Protein 7XBS (pdb70)

Nearest PDB structures (foldseek):
  7xbs-assembly1_A  TM=1.002E+00  e=0.000E+00  Saccharothrix mutabilis subsp. capreolus
  7xbt-assembly1_A  TM=9.997E-01  e=1.106E-103  Saccharothrix mutabilis subsp. capreolus
  7xbu-assembly1_A  TM=1.000E+00  e=9.601E-100  Saccharothrix mutabilis subsp. capreolus
  7xbv-assembly1_A  TM=9.983E-01  e=7.107E-87  Saccharothrix mutabilis subsp. capreolus
  7thq-assembly1_B  TM=7.831E-01  e=5.940E-37  Pseudomonas protegens Pf-5

Organism: Saccharothrix mutabilis subsp. capreolus (NCBI:txid66854)

CATH classification: 3.30.300.30

Structure (mmCIF, N/CA/C/O backbone):
data_7XBS
#
_entry.id   7XBS
#
_cell.length_a   77.410
_cell.length_b   77.410
_cell.length_c   191.664
_cell.angle_alpha   90.000
_cell.angle_beta   90.000
_cell.angle_gamma   90.000
#
_symmetry.space_group_name_H-M   'P 41 21 2'
#
loop_
_entity.id
_entity.type
_entity.pdbx_description
1 polymer CmnG
2 non-polymer 2-AMINO-2-HYDROXYMETHYL-PROPANE-1,3-DIOL
3 water water
#
loop_
_atom_site.group_PDB
_atom_site.id
_atom_site.type_symbol
_atom_site.label_atom_id
_atom_site.label_alt_id
_atom_site.label_comp_id
_atom_site.label_asym_id
_atom_site.label_entity_id
_atom_site.label_seq_id
_atom_site.pdbx_PDB_ins_code
_atom_site.Cartn_x
_atom_site.Cartn_y
_atom_site.Cartn_z
_atom_site.occupancy
_atom_site.B_iso_or_equiv
_atom_site.auth_seq_id
_atom_site.auth_comp_id
_atom_site.auth_asym_id
_atom_site.auth_atom_id
_atom_site.pdbx_PDB_model_num
ATOM 1 N N . VAL A 1 1 ? 19.008 -1.324 17.185 1.00 43.34 1 VAL A N 1
ATOM 2 C CA . VAL A 1 1 ? 18.379 -1.193 18.493 1.00 40.64 1 VAL A CA 1
ATOM 3 C C . VAL A 1 1 ? 17.560 0.096 18.542 1.00 37.78 1 VAL A C 1
ATOM 4 O O . VAL A 1 1 ? 16.343 0.072 18.364 1.00 39.89 1 VAL A O 1
ATOM 8 N N . THR A 1 2 ? 18.229 1.221 18.781 1.00 32.40 2 THR A N 1
ATOM 9 C CA . THR A 1 2 ? 17.539 2.503 18.811 1.00 30.17 2 THR A CA 1
ATOM 10 C C . THR A 1 2 ? 17.141 2.926 17.399 1.00 26.40 2 THR A C 1
ATOM 11 O O . THR A 1 2 ? 17.699 2.465 16.402 1.00 30.61 2 THR A O 1
ATOM 15 N N . ALA A 1 3 ? 16.159 3.828 17.320 1.00 30.09 3 ALA A N 1
ATOM 16 C CA . ALA A 1 3 ? 15.660 4.243 16.012 1.00 26.32 3 ALA A CA 1
ATOM 17 C C . ALA A 1 3 ? 16.727 4.955 15.191 1.00 23.11 3 ALA A C 1
ATOM 18 O O . ALA A 1 3 ? 16.711 4.879 13.957 1.00 27.79 3 ALA A O 1
ATOM 20 N N . ASP A 1 4 ? 17.656 5.652 15.846 1.00 24.13 4 ASP A N 1
ATOM 21 C CA . ASP A 1 4 ? 18.669 6.435 15.149 1.00 25.59 4 ASP A CA 1
ATOM 22 C C . ASP A 1 4 ? 19.965 5.660 14.925 1.00 28.93 4 ASP A C 1
ATOM 23 O O . ASP A 1 4 ? 21.001 6.272 14.640 1.00 29.68 4 ASP A O 1
ATOM 28 N N . ALA A 1 5 ? 19.924 4.334 15.054 1.00 28.75 5 ALA A N 1
ATOM 29 C CA . ALA A 1 5 ? 21.156 3.550 15.110 1.00 29.95 5 ALA A CA 1
ATOM 30 C C . ALA A 1 5 ? 21.985 3.691 13.837 1.00 32.26 5 ALA A C 1
ATOM 31 O O . ALA A 1 5 ? 23.221 3.736 13.896 1.00 33.73 5 ALA A O 1
ATOM 33 N N . ALA A 1 6 ? 21.329 3.771 12.679 1.00 32.55 6 ALA A N 1
ATOM 34 C CA . ALA A 1 6 ? 22.024 3.796 11.397 1.00 33.31 6 ALA A CA 1
ATOM 35 C C . ALA A 1 6 ? 22.511 5.179 10.985 1.00 33.94 6 ALA A C 1
ATOM 36 O O . ALA A 1 6 ? 23.266 5.283 10.013 1.00 32.80 6 ALA A O 1
ATOM 38 N N . LEU A 1 7 ? 22.107 6.238 11.682 1.00 32.77 7 LEU A N 1
ATOM 39 C CA . LEU A 1 7 ? 22.414 7.583 11.217 1.00 32.24 7 LEU A CA 1
ATOM 40 C C . LEU A 1 7 ? 23.882 7.926 11.455 1.00 31.13 7 LEU A C 1
ATOM 41 O O . LEU A 1 7 ? 24.518 7.425 12.384 1.00 35.34 7 LEU A O 1
ATOM 46 N N . GLU A 1 8 ? 24.415 8.799 10.605 1.00 32.73 8 GLU A N 1
ATOM 47 C CA . GLU A 1 8 ? 25.741 9.353 10.817 1.00 33.86 8 GLU A CA 1
ATOM 48 C C . GLU A 1 8 ? 25.690 10.500 11.822 1.00 34.68 8 GLU A C 1
ATOM 49 O O . GLU A 1 8 ? 24.641 11.122 12.013 1.00 32.90 8 GLU A O 1
ATOM 55 N N . PRO A 1 9 ? 26.820 10.800 12.478 1.00 38.79 9 PRO A N 1
ATOM 56 C CA . PRO A 1 9 ? 26.835 11.895 13.467 1.00 38.15 9 PRO A CA 1
ATOM 57 C C . PRO A 1 9 ? 26.209 13.196 12.985 1.00 37.09 9 PRO A C 1
ATOM 58 O O . PRO A 1 9 ? 25.476 13.835 13.750 1.00 35.96 9 PRO A O 1
ATOM 62 N N . ASP A 1 10 ? 26.487 13.610 11.745 1.00 35.92 10 ASP A N 1
ATOM 63 C CA . ASP A 1 10 ? 25.886 14.829 11.209 1.00 37.73 10 ASP A CA 1
ATOM 64 C C . ASP A 1 10 ? 24.367 14.715 11.150 1.00 34.17 10 ASP A C 1
ATOM 65 O O . ASP A 1 10 ? 23.648 15.668 11.477 1.00 32.73 10 ASP A O 1
ATOM 70 N N . GLU A 1 11 ? 23.866 13.550 10.739 1.00 30.87 11 GLU A N 1
ATOM 71 C CA . GLU A 1 11 ? 22.431 13.345 10.579 1.00 31.30 11 GLU A CA 1
ATOM 72 C C . GLU A 1 11 ? 21.738 13.276 11.931 1.00 30.66 11 GLU A C 1
ATOM 73 O O . GLU A 1 11 ? 20.684 13.894 12.137 1.00 31.37 11 GLU A O 1
ATOM 79 N N . ARG A 1 12 ? 22.317 12.516 12.861 1.00 30.67 12 ARG A N 1
ATOM 80 C CA . ARG A 1 12 ? 21.808 12.473 14.227 1.00 29.96 12 ARG A CA 1
ATOM 81 C C . ARG A 1 12 ? 21.778 13.866 14.842 1.00 29.84 12 ARG A C 1
ATOM 82 O O . ARG A 1 12 ? 20.815 14.233 15.529 1.00 28.78 12 ARG A O 1
ATOM 90 N N . ALA A 1 13 ? 22.817 14.664 14.590 1.00 29.83 13 ALA A N 1
ATOM 91 C CA . ALA A 1 13 ? 22.909 15.972 15.225 1.00 29.76 13 ALA A CA 1
ATOM 92 C C . ALA A 1 13 ? 21.810 16.908 14.746 1.00 29.51 13 ALA A C 1
ATOM 93 O O . ALA A 1 13 ? 21.386 17.792 15.498 1.00 27.54 13 ALA A O 1
ATOM 95 N N . ALA A 1 14 ? 21.340 16.733 13.506 1.00 27.80 14 ALA A N 1
ATOM 96 C CA . ALA A 1 14 ? 20.259 17.576 13.005 1.00 29.47 14 ALA A CA 1
ATOM 97 C C . ALA A 1 14 ? 18.976 17.344 13.791 1.00 26.07 14 ALA A C 1
ATOM 98 O O . ALA A 1 14 ? 18.268 18.299 14.136 1.00 22.72 14 ALA A O 1
ATOM 100 N N . TRP A 1 15 ? 18.659 16.081 14.073 1.00 23.61 15 TRP A N 1
ATOM 101 C CA . TRP A 1 15 ? 17.455 15.770 14.831 1.00 22.99 15 TRP A CA 1
ATOM 102 C C . TRP A 1 15 ? 17.573 16.238 16.270 1.00 25.04 15 TRP A C 1
ATOM 103 O O . TRP A 1 15 ? 16.601 16.748 16.838 1.00 21.05 15 TRP A O 1
ATOM 114 N N . LEU A 1 16 ? 18.750 16.073 16.879 1.00 22.10 16 LEU A N 1
ATOM 115 C CA . LEU A 1 16 ? 18.933 16.546 18.245 1.00 24.78 16 LEU A CA 1
ATOM 116 C C . LEU A 1 16 ? 18.760 18.056 18.335 1.00 22.67 16 LEU A C 1
ATOM 117 O O . LEU A 1 16 ? 18.212 18.567 19.320 1.00 22.77 16 LEU A O 1
ATOM 122 N N . ALA A 1 17 ? 19.216 18.789 17.316 1.00 21.17 17 ALA A N 1
ATOM 123 C CA . ALA A 1 17 ? 18.992 20.229 17.304 1.00 21.79 17 ALA A CA 1
ATOM 124 C C . ALA A 1 17 ? 17.520 20.550 17.085 1.00 20.19 17 ALA A C 1
ATOM 125 O O . ALA A 1 17 ? 16.962 21.427 17.758 1.00 22.60 17 ALA A O 1
ATOM 127 N N . TYR A 1 18 ? 16.875 19.839 16.154 1.00 19.84 18 TYR A N 1
ATOM 128 C CA . TYR A 1 18 ? 15.482 20.123 15.824 1.00 18.75 18 TYR A CA 1
ATOM 129 C C . TYR A 1 18 ? 14.581 20.001 17.051 1.00 19.29 18 TYR A C 1
ATOM 130 O O . TYR A 1 18 ? 13.670 20.816 17.245 1.00 19.41 18 TYR A O 1
ATOM 139 N N . ASN A 1 19 ? 14.834 19.004 17.898 1.00 18.94 19 ASN A N 1
ATOM 140 C CA . ASN A 1 19 ? 13.962 18.674 19.016 1.00 15.26 19 ASN A CA 1
ATOM 141 C C . ASN A 1 19 ? 14.454 19.241 20.338 1.00 16.59 19 ASN A C 1
ATOM 142 O O . ASN A 1 19 ? 14.019 18.785 21.398 1.00 17.08 19 ASN A O 1
ATOM 147 N N . ASP A 1 20 ? 15.336 20.236 20.295 1.00 17.73 20 ASP A N 1
ATOM 148 C CA . ASP A 1 20 ? 15.852 20.881 21.506 1.00 19.96 20 ASP A CA 1
ATOM 149 C C . ASP A 1 20 ? 14.886 22.006 21.871 1.00 16.90 20 ASP A C 1
ATOM 150 O O . ASP A 1 20 ? 15.139 23.190 21.645 1.00 20.63 20 ASP A O 1
ATOM 155 N N . THR A 1 21 ? 13.741 21.611 22.446 1.00 18.42 21 THR A N 1
ATOM 156 C CA . THR A 1 21 ? 12.575 22.486 22.535 1.00 15.68 21 THR A CA 1
ATOM 157 C C . THR A 1 21 ? 12.050 22.679 23.950 1.00 16.69 21 THR A C 1
ATOM 158 O O . THR A 1 21 ? 10.978 23.276 24.116 1.00 17.67 21 THR A O 1
ATOM 162 N N . ALA A 1 22 ? 12.741 22.175 24.969 1.00 15.49 22 ALA A N 1
ATOM 163 C CA . ALA A 1 22 ? 12.220 22.269 26.327 1.00 16.72 22 ALA A CA 1
ATOM 164 C C . ALA A 1 22 ? 12.093 23.726 26.753 1.00 19.41 22 ALA A C 1
ATOM 165 O O . ALA A 1 22 ? 12.910 24.574 26.386 1.00 19.58 22 ALA A O 1
ATOM 167 N N . GLU A 1 23 ? 11.031 24.019 27.500 1.00 15.50 23 GLU A N 1
ATOM 168 C CA . GLU A 1 23 ? 10.785 25.364 28.008 1.00 19.38 23 GLU A CA 1
ATOM 169 C C . GLU A 1 23 ? 9.911 25.253 29.243 1.00 21.33 23 GLU A C 1
ATOM 170 O O . GLU A 1 23 ? 8.883 24.573 29.216 1.00 19.25 23 GLU A O 1
ATOM 176 N N . ASP A 1 24 ? 10.318 25.908 30.326 1.00 20.87 24 ASP A N 1
ATOM 177 C CA . ASP A 1 24 ? 9.555 25.888 31.565 1.00 21.93 24 ASP A CA 1
ATOM 178 C C . ASP A 1 24 ? 8.710 27.147 31.668 1.00 19.01 24 ASP A C 1
ATOM 179 O O . ASP A 1 24 ? 9.220 28.263 31.536 1.00 21.09 24 ASP A O 1
ATOM 184 N N . PHE A 1 25 ? 7.431 26.964 31.868 1.00 16.16 25 PHE A N 1
ATOM 185 C CA . PHE A 1 25 ? 6.570 28.115 31.974 1.00 17.33 25 PHE A CA 1
ATOM 186 C C . PHE A 1 25 ? 6.171 28.329 33.424 1.00 14.31 25 PHE A C 1
ATOM 187 O O . PHE A 1 25 ? 5.956 27.357 34.153 1.00 19.20 25 PHE A O 1
ATOM 195 N N . PRO A 1 26 ? 6.068 29.577 33.863 1.00 18.56 26 PRO A N 1
ATOM 196 C CA . PRO A 1 26 ? 5.782 29.832 35.277 1.00 17.94 26 PRO A CA 1
ATOM 197 C C . PRO A 1 26 ? 4.345 29.453 35.595 1.00 19.65 26 PRO A C 1
ATOM 198 O O . PRO A 1 26 ? 3.448 29.596 34.759 1.00 20.34 26 PRO A O 1
ATOM 202 N N . GLY A 1 27 ? 4.139 28.941 36.811 1.00 19.12 27 GLY A N 1
ATOM 203 C CA . GLY A 1 27 ? 2.821 28.613 37.273 1.00 14.50 27 GLY A CA 1
ATOM 204 C C . GLY A 1 27 ? 2.021 29.861 37.560 1.00 12.97 27 GLY A C 1
ATOM 205 O O . GLY A 1 27 ? 2.473 30.988 37.321 1.00 17.87 27 GLY A O 1
ATOM 206 N N . PRO A 1 28 ? 0.812 29.680 38.087 1.00 10.01 28 PRO A N 1
ATOM 207 C CA . PRO A 1 28 ? 0.164 28.414 38.432 1.00 10.95 28 PRO A CA 1
ATOM 208 C C . PRO A 1 28 ? -0.499 27.744 37.234 1.00 10.44 28 PRO A C 1
ATOM 209 O O . PRO A 1 28 ? -0.339 28.232 36.099 1.00 9.32 28 PRO A O 1
ATOM 213 N N . HIS A 1 29 ? -1.230 26.662 37.500 1.00 9.63 29 HIS A N 1
ATOM 214 C CA . HIS A 1 29 ? -1.881 25.876 36.453 1.00 9.31 29 HIS A CA 1
ATOM 215 C C . HIS A 1 29 ? -2.986 26.681 35.772 1.00 8.67 29 HIS A C 1
ATOM 216 O O . HIS A 1 29 ? -3.364 27.775 36.202 1.00 8.22 29 HIS A O 1
ATOM 223 N N . LEU A 1 30 ? -3.479 26.129 34.652 1.00 7.13 30 LEU A N 1
ATOM 224 C CA . LEU A 1 30 ? -4.316 26.912 33.741 1.00 8.57 30 LEU A CA 1
ATOM 225 C C . LEU A 1 30 ? -5.543 27.512 34.431 1.00 7.63 30 LEU A C 1
ATOM 226 O O . LEU A 1 30 ? -5.778 28.727 34.347 1.00 8.12 30 LEU A O 1
ATOM 231 N N . LEU A 1 31 ? -6.351 26.679 35.103 1.00 7.43 31 LEU A N 1
ATOM 232 C CA . LEU A 1 31 ? -7.577 27.190 35.705 1.00 8.89 31 LEU A CA 1
ATOM 233 C C . LEU A 1 31 ? -7.284 28.208 36.792 1.00 8.53 31 LEU A C 1
ATOM 234 O O . LEU A 1 31 ? -8.083 29.134 37.003 1.00 9.73 31 LEU A O 1
ATOM 239 N N . ALA A 1 32 ? -6.179 28.024 37.529 1.00 7.90 32 ALA A N 1
ATOM 240 C CA . ALA A 1 32 ? -5.778 29.026 38.507 1.00 9.52 32 ALA A CA 1
ATOM 241 C C . ALA A 1 32 ? -5.499 30.362 37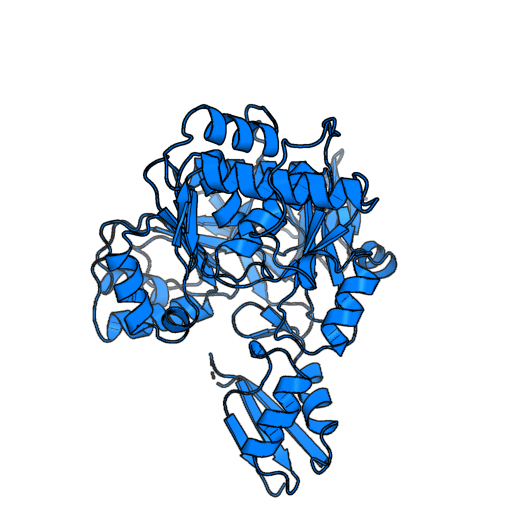.837 1.00 9.88 32 ALA A C 1
ATOM 242 O O . ALA A 1 32 ? -5.882 31.409 38.367 1.00 9.45 32 ALA A O 1
ATOM 244 N N . ARG A 1 33 ? -4.834 30.350 36.672 1.00 9.14 33 ARG A N 1
ATOM 245 C CA . ARG A 1 33 ? -4.601 31.606 35.959 1.00 9.45 33 ARG A CA 1
ATOM 246 C C . ARG A 1 33 ? -5.919 32.222 35.481 1.00 8.01 33 ARG A C 1
ATOM 247 O O . ARG A 1 33 ? -6.105 33.444 35.553 1.00 8.55 33 ARG A O 1
ATOM 255 N N . LEU A 1 34 ? -6.860 31.393 35.015 1.00 8.94 34 LEU A N 1
ATOM 256 C CA . LEU A 1 34 ? -8.171 31.919 34.637 1.00 8.73 34 LEU A CA 1
ATOM 257 C C . LEU A 1 34 ? -8.853 32.595 35.821 1.00 10.44 34 LEU A C 1
ATOM 258 O O . LEU A 1 34 ? -9.416 33.677 35.679 1.00 9.86 34 LEU A O 1
ATOM 263 N N . ASP A 1 35 ? -8.812 31.968 37.004 1.00 10.67 35 ASP A N 1
ATOM 264 C CA . ASP A 1 35 ? -9.441 32.592 38.166 1.00 12.08 35 ASP A CA 1
ATOM 265 C C . ASP A 1 35 ? -8.737 33.882 38.553 1.00 11.31 35 ASP A C 1
ATOM 266 O O . ASP A 1 35 ? -9.389 34.852 38.964 1.00 12.58 35 ASP A O 1
ATOM 271 N N . ALA A 1 36 ? -7.414 33.911 38.441 1.00 10.14 36 ALA A N 1
ATOM 272 C CA . ALA A 1 36 ? -6.664 35.104 38.796 1.00 10.73 36 ALA A CA 1
ATOM 273 C C . ALA A 1 36 ? -7.053 36.267 37.898 1.00 12.82 36 ALA A C 1
ATOM 274 O O . ALA A 1 36 ? -7.211 37.395 38.371 1.00 13.15 36 ALA A O 1
ATOM 276 N N . VAL A 1 37 ? -7.226 36.002 36.597 1.00 10.86 37 VAL A N 1
ATOM 277 C CA . VAL A 1 37 ? -7.672 37.053 35.679 1.00 11.57 37 VAL A CA 1
ATOM 278 C C . VAL A 1 37 ? -9.042 37.563 36.089 1.00 10.85 37 VAL A C 1
ATOM 279 O O . VAL A 1 37 ? -9.308 38.773 36.073 1.00 13.54 37 VAL A O 1
ATOM 283 N N . ALA A 1 38 ? -9.950 36.652 36.433 1.00 8.30 38 ALA A N 1
ATOM 284 C CA . ALA A 1 38 ? -11.290 37.065 36.825 1.00 11.31 38 ALA A CA 1
ATOM 285 C C . ALA A 1 38 ? -11.255 37.888 38.111 1.00 13.15 38 ALA A C 1
ATOM 286 O O . ALA A 1 38 ? -12.060 38.813 38.284 1.00 15.03 38 ALA A O 1
ATOM 288 N N . ARG A 1 39 ? -10.332 37.559 39.019 1.00 14.78 39 ARG A N 1
ATOM 289 C CA . ARG A 1 39 ? -10.189 38.309 40.270 1.00 15.82 39 ARG A CA 1
ATOM 290 C C . ARG A 1 39 ? -9.621 39.699 40.018 1.00 16.47 39 ARG A C 1
ATOM 291 O O . ARG A 1 39 ? -10.069 40.685 40.623 1.00 21.52 39 ARG A O 1
ATOM 299 N N . GLU A 1 40 ? -8.615 39.793 39.156 1.00 15.09 40 GLU A N 1
ATOM 300 C CA . GLU A 1 40 ? -7.917 41.048 38.944 1.00 14.71 40 GLU A CA 1
ATOM 301 C C . GLU A 1 40 ? -8.657 41.949 37.960 1.00 17.06 40 GLU A C 1
ATOM 302 O O . GLU A 1 40 ? -8.557 43.176 38.062 1.00 18.74 40 GLU A O 1
ATOM 308 N N . HIS A 1 41 ? -9.399 41.356 37.011 1.00 15.98 41 HIS A N 1
ATOM 309 C CA . HIS A 1 41 ? -10.034 42.105 35.918 1.00 12.43 41 HIS A CA 1
ATOM 310 C C . HIS A 1 41 ? -11.509 41.735 35.748 1.00 12.59 41 HIS A C 1
ATOM 311 O O . HIS A 1 41 ? -11.955 41.440 34.635 1.00 10.45 41 HIS A O 1
ATOM 318 N N . PRO A 1 42 ? -12.311 41.805 36.816 1.00 11.99 42 PRO A N 1
ATOM 319 C CA . PRO A 1 42 ? -13.705 41.351 36.710 1.00 11.68 42 PRO A CA 1
ATOM 320 C C . PRO A 1 42 ? -14.510 42.125 35.697 1.00 9.84 42 PRO A C 1
ATOM 321 O O . PRO A 1 42 ? -15.495 41.597 35.173 1.00 9.10 42 PRO A O 1
ATOM 325 N N . ASP A 1 43 ? -14.145 43.374 35.430 1.00 9.86 43 ASP A N 1
ATOM 326 C CA . ASP A 1 43 ? -14.973 44.222 34.587 1.00 10.71 43 ASP A CA 1
ATOM 327 C C . ASP A 1 43 ? -14.624 44.122 33.109 1.00 10.52 43 ASP A C 1
ATOM 328 O O . ASP A 1 43 ? -15.361 44.664 32.277 1.00 8.94 43 ASP A O 1
ATOM 333 N N . ARG A 1 44 ? -13.519 43.466 32.755 1.00 7.90 44 ARG A N 1
ATOM 334 C CA . ARG A 1 44 ? -13.144 43.395 31.352 1.00 7.39 44 ARG A CA 1
ATOM 335 C C . ARG A 1 44 ? -14.083 42.465 30.601 1.00 6.83 44 ARG A C 1
ATOM 336 O O . ARG A 1 44 ? -14.651 41.536 31.185 1.00 7.29 44 ARG A O 1
ATOM 344 N N . PRO A 1 45 ? -14.219 42.664 29.288 1.00 6.28 45 PRO A N 1
ATOM 345 C CA . PRO A 1 45 ? -15.073 41.763 28.498 1.00 5.76 45 PRO A CA 1
ATOM 346 C C . PRO A 1 45 ? -14.330 40.461 28.223 1.00 6.28 45 PRO A C 1
ATOM 347 O O . PRO A 1 45 ? -13.219 40.458 27.692 1.00 5.96 45 PRO A O 1
ATOM 351 N N . ALA A 1 46 ? -14.965 39.350 28.584 1.00 5.73 46 ALA A N 1
ATOM 352 C CA . ALA A 1 46 ? -14.341 38.036 28.479 1.00 6.38 46 ALA A CA 1
ATOM 353 C C . ALA A 1 46 ? -14.788 37.274 27.246 1.00 4.90 46 ALA A C 1
ATOM 354 O O . ALA A 1 46 ? -13.976 36.561 26.634 1.00 5.03 46 ALA A O 1
ATOM 356 N N . VAL A 1 47 ? -16.064 37.375 26.893 1.00 5.70 47 VAL A N 1
ATOM 357 C CA . VAL A 1 47 ? -16.571 36.662 25.725 1.00 6.39 47 VAL A CA 1
ATOM 358 C C . VAL A 1 47 ? -17.647 37.509 25.071 1.00 6.20 47 VAL A C 1
ATOM 359 O O . VAL A 1 47 ? -18.513 38.085 25.739 1.00 6.96 47 VAL A O 1
ATOM 363 N N . HIS A 1 48 ? -17.548 37.601 23.757 1.00 6.53 48 HIS A N 1
ATOM 364 C CA . HIS A 1 48 ? -18.469 38.355 22.920 1.00 6.40 48 HIS A CA 1
ATOM 365 C C . HIS A 1 48 ? -19.033 37.376 21.913 1.00 7.82 48 HIS A C 1
ATOM 366 O O . HIS A 1 48 ? -18.304 36.911 21.029 1.00 8.59 48 HIS A O 1
ATOM 373 N N . ALA A 1 49 ? -20.304 37.030 22.093 1.00 9.17 49 ALA A N 1
ATOM 374 C CA . ALA A 1 49 ? -20.985 36.054 21.251 1.00 10.00 49 ALA A CA 1
ATOM 375 C C . ALA A 1 49 ? -22.221 36.692 20.619 1.00 11.16 49 ALA A C 1
ATOM 376 O O . ALA A 1 49 ? -22.436 37.915 20.693 1.00 9.78 49 ALA A O 1
ATOM 378 N N . VAL A 1 50 ? -23.050 35.858 19.984 1.00 11.69 50 VAL A N 1
ATOM 379 C CA . VAL A 1 50 ? -24.093 36.421 19.127 1.00 11.37 50 VAL A CA 1
ATOM 380 C C . VAL A 1 50 ? -25.164 37.135 19.933 1.00 12.32 50 VAL A C 1
ATOM 381 O O . VAL A 1 50 ? -25.823 38.039 19.392 1.00 13.88 50 VAL A O 1
ATOM 385 N N . ASP A 1 51 ? -25.342 36.788 21.211 1.00 11.08 51 ASP A N 1
ATOM 386 C CA . ASP A 1 51 ? -26.389 37.370 22.040 1.00 12.92 51 ASP A CA 1
ATOM 387 C C . ASP A 1 51 ? -25.871 38.296 23.137 1.00 10.44 51 ASP A C 1
ATOM 388 O O . ASP A 1 51 ? -26.640 38.671 24.023 1.00 11.47 51 ASP A O 1
ATOM 393 N N . GLY A 1 52 ? -24.608 38.672 23.107 1.00 10.39 52 GLY A N 1
ATOM 394 C CA . GLY A 1 52 ? -24.142 39.698 24.020 1.00 11.34 52 GLY A CA 1
ATOM 395 C C . GLY A 1 52 ? -22.692 39.497 24.397 1.00 10.33 52 GLY A C 1
ATOM 396 O O . GLY A 1 52 ? -21.980 38.693 23.809 1.00 8.97 52 GLY A O 1
ATOM 397 N N . VAL A 1 53 ? -22.279 40.274 25.393 1.00 8.57 53 VAL A N 1
ATOM 398 C CA . VAL A 1 53 ? -20.910 40.291 25.891 1.00 7.62 53 VAL A CA 1
ATOM 399 C C . VAL A 1 53 ? -20.976 40.069 27.394 1.00 8.07 53 VAL A C 1
ATOM 400 O O . VAL A 1 53 ? -21.777 40.707 28.090 1.00 9.90 53 VAL A O 1
ATOM 404 N N . TRP A 1 54 ? -20.165 39.151 27.906 1.00 6.78 54 TRP A N 1
ATOM 405 C CA . TRP A 1 54 ? -20.051 38.965 29.348 1.00 6.69 54 TRP A CA 1
ATOM 406 C C . TRP A 1 54 ? -18.718 39.486 29.854 1.00 7.96 54 TRP A C 1
ATOM 407 O O . TRP A 1 54 ? -17.672 39.195 29.273 1.00 7.15 54 TRP A O 1
ATOM 418 N N . THR A 1 55 ? -18.758 40.187 30.984 1.00 8.68 55 THR A N 1
ATOM 419 C CA . THR A 1 55 ? -17.546 40.478 31.721 1.00 8.11 55 THR A CA 1
ATOM 420 C C . THR A 1 55 ? -16.952 39.189 32.284 1.00 6.95 55 THR A C 1
ATOM 421 O O . THR A 1 55 ? -17.625 38.158 32.386 1.00 8.18 55 THR A O 1
ATOM 425 N N . TYR A 1 56 ? -15.693 39.282 32.719 1.00 7.20 56 TYR A N 1
ATOM 426 C CA . TYR A 1 56 ? -15.092 38.166 33.443 1.00 9.00 56 TYR A CA 1
ATOM 427 C C . TYR A 1 56 ? -15.918 37.798 34.668 1.00 9.77 56 TYR A C 1
ATOM 428 O O . TYR A 1 56 ? -16.147 36.611 34.941 1.00 8.59 56 TYR A O 1
ATOM 437 N N . ARG A 1 57 ? -16.383 38.794 35.412 1.00 9.47 57 ARG A N 1
ATOM 438 C CA . ARG A 1 57 ? -17.195 38.496 36.587 1.00 10.34 57 ARG A CA 1
ATOM 439 C C . ARG A 1 57 ? -18.415 37.666 36.216 1.00 11.23 57 ARG A C 1
ATOM 440 O O . ARG A 1 57 ? -18.716 36.650 36.857 1.00 11.13 57 ARG A O 1
ATOM 448 N N . GLU A 1 58 ? -19.142 38.094 35.182 1.00 8.96 58 GLU A N 1
ATOM 449 C CA . GLU A 1 58 ? -20.370 37.422 34.789 1.00 9.99 58 GLU A CA 1
ATOM 450 C C . GLU A 1 58 ? -20.084 36.034 34.233 1.00 10.79 58 GLU A C 1
ATOM 451 O O . GLU A 1 58 ? -20.779 35.073 34.571 1.00 9.52 58 GLU A O 1
ATOM 457 N N . LEU A 1 59 ? -19.059 35.909 33.384 1.00 8.14 59 LEU A N 1
ATOM 458 C CA . LEU A 1 59 ? -18.725 34.594 32.840 1.00 8.02 59 LEU A CA 1
ATOM 459 C C . LEU A 1 59 ? -18.455 33.609 33.967 1.00 10.05 59 LEU A C 1
ATOM 460 O O . LEU A 1 59 ? -18.965 32.482 33.962 1.00 10.41 59 LEU A O 1
ATOM 465 N N . HIS A 1 60 ? -17.663 34.030 34.947 1.00 8.26 60 HIS A N 1
ATOM 466 C CA . HIS A 1 60 ? -17.277 33.105 36.008 1.00 9.54 60 HIS A CA 1
ATOM 467 C C . HIS A 1 60 ? -18.447 32.828 36.941 1.00 11.34 60 HIS A C 1
ATOM 468 O O . HIS A 1 60 ? -18.606 31.688 37.389 1.00 12.74 60 HIS A O 1
ATOM 475 N N . ARG A 1 61 ? -19.320 33.820 37.166 1.00 11.19 61 ARG A N 1
ATOM 476 C CA . ARG A 1 61 ? -20.550 33.585 37.930 1.00 11.94 61 ARG A CA 1
ATOM 477 C C . ARG A 1 61 ? -21.446 32.555 37.249 1.00 13.23 61 ARG A C 1
ATOM 478 O O . ARG A 1 61 ? -22.009 31.671 37.907 1.00 11.97 61 ARG A O 1
ATOM 486 N N . ARG A 1 62 ? -21.642 32.690 35.933 1.00 10.84 62 ARG A N 1
ATOM 487 C CA . ARG A 1 62 ? -22.471 31.733 35.209 1.00 12.63 62 ARG A CA 1
ATOM 488 C C . ARG A 1 62 ? -21.821 30.354 35.230 1.00 11.17 62 ARG A C 1
ATOM 489 O O . ARG A 1 62 ? -22.506 29.328 35.334 1.00 12.47 62 ARG A O 1
ATOM 497 N N . ALA A 1 63 ? -20.490 30.313 35.142 1.00 11.27 63 ALA A N 1
ATOM 498 C CA . ALA A 1 63 ? -19.795 29.029 35.203 1.00 10.29 63 ALA A CA 1
ATOM 499 C C . ALA A 1 63 ? -19.904 28.412 36.589 1.00 11.58 63 ALA A C 1
ATOM 500 O O . ALA A 1 63 ? -20.085 27.198 36.711 1.00 11.19 63 ALA A O 1
ATOM 502 N N . ASP A 1 64 ? -19.783 29.232 37.637 1.00 13.70 64 ASP A N 1
ATOM 503 C CA . ASP A 1 64 ? -20.021 28.747 38.999 1.00 15.36 64 ASP A CA 1
ATOM 504 C C . ASP A 1 64 ? -21.384 28.077 39.112 1.00 16.17 64 ASP A C 1
ATOM 505 O O . ASP A 1 64 ? -21.509 27.008 39.723 1.00 16.05 64 ASP A O 1
ATOM 510 N N . ALA A 1 65 ? -22.411 28.677 38.511 1.00 14.96 65 ALA A N 1
ATOM 511 C CA . ALA A 1 65 ? -23.753 28.099 38.576 1.00 15.35 65 ALA A CA 1
ATOM 512 C C . ALA A 1 65 ? -23.813 26.754 37.866 1.00 17.48 65 ALA A C 1
ATOM 513 O O . ALA A 1 65 ? -24.485 25.825 38.334 1.00 17.28 65 ALA A O 1
ATOM 515 N N . VAL A 1 66 ? -23.129 26.632 36.728 1.00 13.99 66 VAL A N 1
ATOM 516 C CA . VAL A 1 66 ? -23.066 25.348 36.044 1.00 14.02 66 VAL A CA 1
ATOM 517 C C . VAL A 1 66 ? -22.383 24.323 36.934 1.00 15.13 66 VAL A C 1
ATOM 518 O O . VAL A 1 66 ? -22.863 23.191 37.082 1.00 14.69 66 VAL A O 1
ATOM 522 N N . ALA A 1 67 ? -21.266 24.711 37.552 1.00 13.17 67 ALA A N 1
ATOM 523 C CA . ALA A 1 67 ? -20.501 23.765 38.362 1.00 12.61 67 ALA A CA 1
ATOM 524 C C . ALA A 1 67 ? -21.324 23.281 39.546 1.00 20.25 67 ALA A C 1
ATOM 525 O O . ALA A 1 67 ? -21.265 22.103 39.916 1.00 19.11 67 ALA A O 1
ATOM 527 N N . ALA A 1 68 ? -22.103 24.181 40.143 1.00 18.96 68 ALA A N 1
ATOM 528 C CA . ALA A 1 68 ? -22.941 23.798 41.274 1.00 19.54 68 ALA A CA 1
ATOM 529 C C . ALA A 1 68 ? -24.091 22.903 40.829 1.00 21.29 68 ALA A C 1
ATOM 530 O O . ALA A 1 68 ? -24.438 21.939 41.526 1.00 22.17 68 ALA A O 1
ATOM 532 N N . PHE A 1 69 ? -24.687 23.200 39.673 1.00 18.05 69 PHE A N 1
ATOM 533 C CA . PHE A 1 69 ? -25.738 22.343 39.132 1.00 21.52 69 PHE A CA 1
ATOM 534 C C . PHE A 1 69 ? -25.226 20.928 38.914 1.00 22.44 69 PHE A C 1
ATOM 535 O O . PHE A 1 69 ? -25.894 19.949 39.270 1.00 21.98 69 PHE A O 1
ATOM 543 N N . LEU A 1 70 ? -24.029 20.805 38.332 1.00 18.73 70 LEU A N 1
ATOM 544 C CA . LEU A 1 70 ? -23.462 19.493 38.047 1.00 20.14 70 LEU A CA 1
ATOM 545 C C . LEU A 1 70 ? -23.257 18.699 39.330 1.00 22.98 70 LEU A C 1
ATOM 546 O O . LEU A 1 70 ? -23.589 17.507 39.393 1.00 21.31 70 LEU A O 1
ATOM 551 N N . ALA A 1 71 ? -22.725 19.348 40.364 1.00 20.34 71 ALA A N 1
ATOM 552 C CA . ALA A 1 71 ? -22.496 18.656 41.629 1.00 24.02 71 ALA A CA 1
ATOM 553 C C . ALA A 1 71 ? -23.814 18.220 42.258 1.00 27.32 71 ALA A C 1
ATOM 554 O O . ALA A 1 71 ? -23.913 17.118 42.817 1.00 25.38 71 ALA A O 1
ATOM 556 N N . ALA A 1 72 ? -24.848 19.059 42.145 1.00 26.88 72 ALA A N 1
ATOM 557 C CA . ALA A 1 72 ? -26.158 18.712 42.691 1.00 22.45 72 ALA A CA 1
ATOM 558 C C . ALA A 1 72 ? -26.766 17.504 41.996 1.00 26.28 72 ALA A C 1
ATOM 559 O O . ALA A 1 72 ? -27.569 16.781 42.597 1.00 26.64 72 ALA A O 1
ATOM 561 N N . ARG A 1 73 ? -26.420 17.271 40.733 1.00 23.40 73 ARG A N 1
ATOM 562 C CA . ARG A 1 73 ? -26.941 16.134 39.991 1.00 25.38 73 ARG A CA 1
ATOM 563 C C . ARG A 1 73 ? -26.011 14.929 40.043 1.00 22.41 73 ARG A C 1
ATOM 564 O O . ARG A 1 73 ? -26.148 14.012 39.224 1.00 26.71 73 ARG A O 1
ATOM 572 N N . GLY A 1 74 ? -25.063 14.919 40.976 1.00 24.60 74 GLY A N 1
ATOM 573 C CA . GLY A 1 74 ? -24.209 13.762 41.172 1.00 26.16 74 GLY A CA 1
ATOM 574 C C . GLY A 1 74 ? -23.078 13.617 40.183 1.00 24.37 74 GLY A C 1
ATOM 575 O O . GLY A 1 74 ? -22.504 12.535 40.065 1.00 21.84 74 GLY A O 1
ATOM 576 N N . VAL A 1 75 ? -22.749 14.677 39.450 1.00 21.51 75 VAL A N 1
ATOM 577 C CA . VAL A 1 75 ? -21.652 14.649 38.497 1.00 20.80 75 VAL A CA 1
ATOM 578 C C . VAL A 1 75 ? -20.388 15.034 39.263 1.00 21.98 75 VAL A C 1
ATOM 579 O O . VAL A 1 75 ? -20.134 16.211 39.536 1.00 21.17 75 VAL A O 1
ATOM 583 N N . ARG A 1 76 ? -19.593 14.034 39.618 1.00 18.56 76 ARG A N 1
ATOM 584 C CA . ARG A 1 76 ? -18.419 14.246 40.445 1.00 19.72 76 ARG A CA 1
ATOM 585 C C . ARG A 1 76 ? -17.207 14.571 39.583 1.00 14.86 76 ARG A C 1
ATOM 586 O O . ARG A 1 76 ? -17.204 14.316 38.369 1.00 16.01 76 ARG A O 1
ATOM 594 N N . PRO A 1 77 ? -16.165 15.145 40.180 1.00 16.34 77 PRO A N 1
ATOM 595 C CA . PRO A 1 77 ? -14.930 15.394 39.430 1.00 15.97 77 PRO A CA 1
ATOM 596 C C . PRO A 1 77 ? -14.436 14.149 38.718 1.00 17.93 77 PRO A C 1
ATOM 597 O O . PRO A 1 77 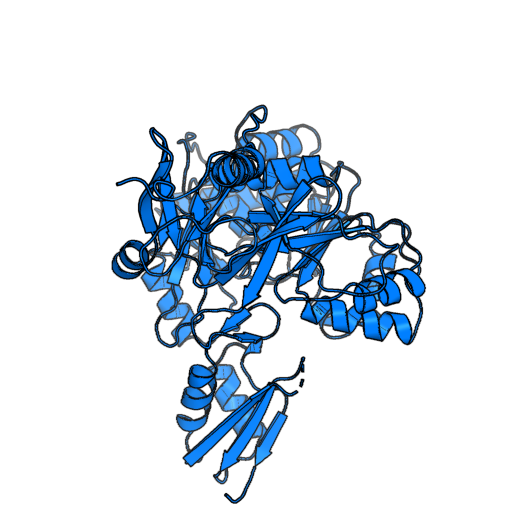? -14.548 13.028 39.223 1.00 14.62 77 PRO A O 1
ATOM 601 N N . GLY A 1 78 ? -13.877 14.350 37.533 1.00 13.13 78 GLY A N 1
ATOM 602 C CA . GLY A 1 78 ? -13.476 13.242 36.705 1.00 14.15 78 GLY A CA 1
ATOM 603 C C . GLY A 1 78 ? -14.555 12.711 35.793 1.00 14.09 78 GLY A C 1
ATOM 604 O O . GLY A 1 78 ? -14.329 11.698 35.123 1.00 18.06 78 GLY A O 1
ATOM 605 N N . SER A 1 79 ? -15.717 13.351 35.743 1.00 11.67 79 SER A N 1
ATOM 606 C CA . SER A 1 79 ? -16.757 12.987 34.794 1.00 11.63 79 SER A CA 1
ATOM 607 C C . SER A 1 79 ? -16.571 13.756 33.491 1.00 11.89 79 SER A C 1
ATOM 608 O O . SER A 1 79 ? -15.814 14.721 33.422 1.00 12.90 79 SER A O 1
ATOM 611 N N . VAL A 1 80 ? -17.259 13.300 32.452 1.00 12.23 80 VAL A N 1
ATOM 612 C CA . VAL A 1 80 ? -17.285 13.982 31.157 1.00 10.36 80 VAL A CA 1
ATOM 613 C C . VAL A 1 80 ? -18.697 14.519 30.951 1.00 11.03 80 VAL A C 1
ATOM 614 O O . VAL A 1 80 ? -19.683 13.835 31.241 1.00 11.34 80 VAL A O 1
ATOM 618 N N . VAL A 1 81 ? -18.794 15.762 30.471 1.00 9.48 81 VAL A N 1
ATOM 619 C CA . VAL A 1 81 ? -20.058 16.482 30.399 1.00 11.43 81 VAL A CA 1
ATOM 620 C C . VAL A 1 81 ? -20.184 17.086 29.010 1.00 12.18 81 VAL A C 1
ATOM 621 O O . VAL A 1 81 ? -19.294 17.828 28.581 1.00 10.51 81 VAL A O 1
ATOM 625 N N . ALA A 1 82 ? -21.274 16.780 28.308 1.00 10.09 82 ALA A N 1
ATOM 626 C CA . ALA A 1 82 ? -21.481 17.345 26.981 1.00 9.18 82 ALA A CA 1
ATOM 627 C C . ALA A 1 82 ? -21.868 18.807 27.097 1.00 10.11 82 ALA A C 1
ATOM 628 O O . ALA A 1 82 ? -22.572 19.205 28.023 1.00 11.63 82 ALA A O 1
ATOM 630 N N . ILE A 1 83 ? -21.399 19.606 26.154 1.00 11.48 83 ILE A N 1
ATOM 631 C CA . ILE A 1 83 ? -21.863 20.989 26.042 1.00 9.92 83 ILE A CA 1
ATOM 632 C C . ILE A 1 83 ? -22.304 21.241 24.614 1.00 8.98 83 ILE A C 1
ATOM 633 O O . ILE A 1 83 ? -21.701 20.737 23.658 1.00 9.51 83 ILE A O 1
ATOM 638 N N . ALA A 1 84 ? -23.362 22.048 24.457 1.00 11.24 84 ALA A N 1
ATOM 639 C CA . ALA A 1 84 ? -23.920 22.313 23.138 1.00 12.88 84 ALA A CA 1
ATOM 640 C C . ALA A 1 84 ? -23.105 23.407 22.466 1.00 12.26 84 ALA A C 1
ATOM 641 O O . ALA A 1 84 ? -23.079 24.547 22.941 1.00 13.00 84 ALA A O 1
ATOM 643 N N . ALA A 1 85 ? -22.423 23.054 21.385 1.00 12.09 85 ALA A N 1
ATOM 644 C CA . ALA A 1 85 ? -21.521 23.972 20.683 1.00 13.07 85 ALA A CA 1
ATOM 645 C C . ALA A 1 85 ? -22.345 24.864 19.776 1.00 12.06 85 ALA A C 1
ATOM 646 O O . ALA A 1 85 ? -22.711 24.477 18.667 1.00 16.00 85 ALA A O 1
ATOM 648 N N . THR A 1 86 ? -22.619 26.066 20.247 1.00 11.96 86 THR A N 1
ATOM 649 C CA . THR A 1 86 ? -23.309 27.109 19.500 1.00 12.69 86 THR A CA 1
ATOM 650 C C . THR A 1 86 ? -22.411 28.334 19.474 1.00 14.42 86 THR A C 1
ATOM 651 O O . THR A 1 86 ? -21.298 28.319 20.003 1.00 12.06 86 THR A O 1
ATOM 655 N N . ARG A 1 87 ? -22.913 29.412 18.876 1.00 10.36 87 ARG A N 1
ATOM 656 C CA . ARG A 1 87 ? -22.176 30.669 18.819 1.00 12.78 87 ARG A CA 1
ATOM 657 C C . ARG A 1 87 ? -22.751 31.712 19.769 1.00 11.27 87 ARG A C 1
ATOM 658 O O . ARG A 1 87 ? -22.504 32.912 19.589 1.00 12.90 87 ARG A O 1
ATOM 666 N N . ALA A 1 88 ? -23.510 31.283 20.769 1.00 10.29 88 ALA A N 1
ATOM 667 C CA . ALA A 1 88 ? -24.054 32.153 21.792 1.00 10.59 88 ALA A CA 1
ATOM 668 C C . ALA A 1 88 ? -23.155 32.136 23.022 1.00 9.87 88 ALA A C 1
ATOM 669 O O . ALA A 1 88 ? -22.111 31.474 23.064 1.00 9.17 88 ALA A O 1
ATOM 671 N N . LEU A 1 89 ? -23.577 32.876 24.046 1.00 8.96 89 LEU A N 1
ATOM 672 C CA . LEU A 1 89 ? -22.788 32.966 25.271 1.00 8.00 89 LEU A CA 1
ATOM 673 C C . LEU A 1 89 ? -22.839 31.669 26.065 1.00 8.53 89 LEU A C 1
ATOM 674 O O . LEU A 1 89 ? -21.846 31.290 26.688 1.00 8.88 89 LEU A O 1
ATOM 679 N N . ALA A 1 90 ? -23.994 30.996 26.068 1.00 9.84 90 ALA A N 1
ATOM 680 C CA . ALA A 1 90 ? -24.233 29.856 26.959 1.00 10.76 90 ALA A CA 1
ATOM 681 C C . ALA A 1 90 ? -23.136 28.790 26.946 1.00 8.15 90 ALA A C 1
ATOM 682 O O . ALA A 1 90 ? -22.738 28.349 28.037 1.00 9.41 90 ALA A O 1
ATOM 684 N N . PRO A 1 91 ? -22.633 28.321 25.797 1.00 9.16 91 PRO A N 1
ATOM 685 C CA . PRO A 1 91 ? -21.613 27.257 25.827 1.00 9.13 91 PRO A CA 1
ATOM 686 C C . PRO A 1 91 ? -20.347 27.645 26.552 1.00 9.59 91 PRO A C 1
ATOM 687 O O . PRO A 1 91 ? -19.621 26.763 27.022 1.00 7.95 91 PRO A O 1
ATOM 691 N N . TYR A 1 92 ? -20.040 28.936 26.646 1.00 7.28 92 TYR A N 1
ATOM 692 C CA . TYR A 1 92 ? -18.850 29.348 27.376 1.00 6.21 92 TYR A CA 1
ATOM 693 C C . TYR A 1 92 ? -19.032 29.190 28.885 1.00 7.17 92 TYR A C 1
ATOM 694 O O . TYR A 1 92 ? -18.099 28.773 29.583 1.00 7.26 92 TYR A O 1
ATOM 703 N N . ALA A 1 93 ? -20.220 29.527 29.407 1.00 7.57 93 ALA A N 1
ATOM 704 C CA . ALA A 1 93 ? -20.522 29.211 30.794 1.00 7.95 93 ALA A CA 1
ATOM 705 C C . ALA A 1 93 ? -20.522 27.711 31.006 1.00 6.91 93 ALA A C 1
ATOM 706 O O . ALA A 1 93 ? -20.021 27.229 32.024 1.00 8.03 93 ALA A O 1
ATOM 708 N N . ALA A 1 94 ? -21.060 26.970 30.040 1.00 8.18 94 ALA A N 1
ATOM 709 C CA . ALA A 1 94 ? -21.123 25.514 30.157 1.00 8.58 94 ALA A CA 1
ATOM 710 C C . ALA A 1 94 ? -19.727 24.913 30.237 1.00 8.93 94 ALA A C 1
ATOM 711 O O . ALA A 1 94 ? -19.403 24.185 31.184 1.00 8.28 94 ALA A O 1
ATOM 713 N N . LEU A 1 95 ? -18.863 25.226 29.270 1.00 7.02 95 LEU A N 1
ATOM 714 C CA . LEU A 1 95 ? -17.567 24.554 29.263 1.00 7.27 95 LEU A CA 1
ATOM 715 C C . LEU A 1 95 ? -16.689 25.011 30.427 1.00 7.65 95 LEU A C 1
ATOM 716 O O . LEU A 1 95 ? -15.987 24.191 31.028 1.00 7.12 95 LEU A O 1
ATOM 721 N N . LEU A 1 96 ? -16.729 26.298 30.793 1.00 7.46 96 LEU A N 1
ATOM 722 C CA . LEU A 1 96 ? -15.936 26.738 31.941 1.00 6.70 96 LEU A CA 1
ATOM 723 C C . LEU A 1 96 ? -16.473 26.140 33.232 1.00 8.01 96 LEU A C 1
ATOM 724 O O . LEU A 1 96 ? -15.698 25.757 34.120 1.00 9.20 96 LEU A O 1
ATOM 729 N N . GLY A 1 97 ? -17.795 26.023 33.327 1.00 7.85 97 GLY A N 1
ATOM 730 C CA . GLY A 1 97 ? -18.394 25.420 34.507 1.00 9.01 97 GLY A CA 1
ATOM 731 C C . GLY A 1 97 ? -18.038 23.954 34.644 1.00 9.39 97 GLY A C 1
ATOM 732 O O . GLY A 1 97 ? -17.749 23.483 35.748 1.00 9.43 97 GLY A O 1
ATOM 733 N N . VAL A 1 98 ? -18.052 23.223 33.533 1.00 9.25 98 VAL A N 1
ATOM 734 C CA . VAL A 1 98 ? -17.606 21.829 33.540 1.00 8.04 98 VAL A CA 1
ATOM 735 C C . VAL A 1 98 ? -16.179 21.730 34.085 1.00 9.04 98 VAL A C 1
ATOM 736 O O . VAL A 1 98 ? -15.865 20.864 34.919 1.00 9.36 98 VAL A O 1
ATOM 740 N N . LEU A 1 99 ? -15.292 22.639 33.653 1.00 8.20 99 LEU A N 1
ATOM 741 C CA . LEU A 1 99 ? -13.914 22.604 34.138 1.00 8.41 99 LEU A CA 1
ATOM 742 C C . LEU A 1 99 ? -13.832 22.945 35.622 1.00 9.47 99 LEU A C 1
ATOM 743 O O . LEU A 1 99 ? -13.056 22.326 36.363 1.00 10.65 99 LEU A O 1
ATOM 748 N N . LYS A 1 100 ? -14.624 23.923 36.071 1.00 9.61 100 LYS A N 1
ATOM 749 C CA . LYS A 1 100 ? -14.636 24.321 37.476 1.00 10.04 100 LYS A CA 1
ATOM 750 C C . LYS A 1 100 ? -15.141 23.186 38.361 1.00 13.44 100 LYS A C 1
ATOM 751 O O . LYS A 1 100 ? -14.771 23.107 39.539 1.00 14.09 100 LYS A O 1
ATOM 757 N N . ALA A 1 101 ? -15.980 22.313 37.811 1.00 10.92 101 ALA A N 1
ATOM 758 C CA . ALA A 1 101 ? -16.483 21.123 38.500 1.00 12.37 101 ALA A CA 1
ATOM 759 C C . ALA A 1 101 ? -15.472 19.984 38.543 1.00 14.01 101 ALA A C 1
ATOM 760 O O . ALA A 1 101 ? -15.814 18.900 39.037 1.00 12.87 101 ALA A O 1
ATOM 762 N N . GLY A 1 102 ? -14.256 20.187 38.041 1.00 11.41 102 GLY A N 1
ATOM 763 C CA . GLY A 1 102 ? -13.281 19.121 37.960 1.00 13.54 102 GLY A CA 1
ATOM 764 C C . GLY A 1 102 ? -13.542 18.131 36.853 1.00 13.11 102 GLY A C 1
ATOM 765 O O . GLY A 1 102 ? -12.990 17.027 36.875 1.00 12.59 102 GLY A O 1
ATOM 766 N N . CYS A 1 103 ? -14.362 18.496 35.878 1.00 9.33 103 CYS A N 1
ATOM 767 C CA . CYS A 1 103 ? -14.799 17.592 34.831 1.00 10.13 103 CYS A CA 1
ATOM 768 C C . CYS A 1 103 ? -14.221 18.044 33.503 1.00 9.89 103 CYS A C 1
ATOM 769 O O . CYS A 1 103 ? -13.542 19.079 33.406 1.00 11.04 103 CYS A O 1
ATOM 772 N N . ALA A 1 104 ? -14.474 17.228 32.492 1.00 9.09 104 ALA A N 1
ATOM 773 C CA . ALA A 1 104 ? -14.028 17.480 31.129 1.00 8.36 104 ALA A CA 1
ATOM 774 C C . ALA A 1 104 ? -15.240 17.707 30.242 1.00 10.35 104 ALA A C 1
ATOM 775 O O . ALA A 1 104 ? -16.271 17.049 30.403 1.00 9.30 104 ALA A O 1
ATOM 777 N N . TYR A 1 105 ? -15.134 18.639 29.301 1.00 9.19 105 TYR A N 1
ATOM 778 C CA . TYR A 1 105 ? -16.254 18.838 28.390 1.00 8.84 105 TYR A CA 1
ATOM 779 C C . TYR A 1 105 ? -16.070 18.087 27.078 1.00 8.78 105 TYR A C 1
ATOM 780 O O . TYR A 1 105 ? -14.950 17.895 26.594 1.00 8.92 105 TYR A O 1
ATOM 789 N N . VAL A 1 106 ? -17.191 17.642 26.511 1.00 9.16 106 VAL A N 1
ATOM 790 C CA . VAL A 1 106 ? -17.203 17.117 25.148 1.00 9.18 106 VAL A CA 1
ATOM 791 C C . VAL A 1 106 ? -18.165 17.990 24.350 1.00 10.46 106 VAL A C 1
ATOM 792 O O . VAL A 1 106 ? -19.376 18.015 24.619 1.00 11.01 106 VAL A O 1
ATOM 796 N N . PRO A 1 107 ? -17.660 18.759 23.397 1.00 10.24 107 PRO A N 1
ATOM 797 C CA . PRO A 1 107 ? -18.535 19.653 22.631 1.00 10.38 107 PRO A CA 1
ATOM 798 C C . PRO A 1 107 ? -19.369 18.855 21.644 1.00 10.53 107 PRO A C 1
ATOM 799 O O . PRO A 1 107 ? -18.854 17.983 20.939 1.00 13.54 107 PRO A O 1
ATOM 803 N N . VAL A 1 108 ? -20.663 19.171 21.591 1.00 10.93 108 VAL A N 1
ATOM 804 C CA . VAL A 1 108 ? -21.593 18.527 20.675 1.00 13.22 108 VAL A CA 1
ATOM 805 C C . VAL A 1 108 ? -22.338 19.602 19.906 1.00 16.10 108 VAL A C 1
ATOM 806 O O . VAL A 1 108 ? -22.869 20.536 20.507 1.00 16.41 108 VAL A O 1
ATOM 810 N N . ASN A 1 109 ? -22.367 19.473 18.597 1.00 15.18 109 ASN A N 1
ATOM 811 C CA . ASN A 1 109 ? -23.223 20.315 17.767 1.00 20.13 109 ASN A CA 1
ATOM 812 C C . ASN A 1 109 ? -24.664 19.835 17.838 1.00 20.99 109 ASN A C 1
ATOM 813 O O . ASN A 1 109 ? -24.962 18.756 17.322 1.00 17.57 109 ASN A O 1
ATOM 818 N N . PRO A 1 110 ? -25.581 20.598 18.440 1.00 20.05 110 PRO A N 1
ATOM 819 C CA . PRO A 1 110 ? -26.976 20.128 18.537 1.00 21.96 110 PRO A CA 1
ATOM 820 C C . PRO A 1 110 ? -27.658 19.954 17.184 1.00 25.22 110 PRO A C 1
ATOM 821 O O . PRO A 1 110 ? -28.737 19.355 17.128 1.00 28.37 110 PRO A O 1
ATOM 825 N N . ASP A 1 111 ? -27.071 20.445 16.098 1.00 22.18 111 ASP A N 1
ATOM 826 C CA . ASP A 1 111 ? -27.614 20.227 14.766 1.00 27.04 111 ASP A CA 1
ATOM 827 C C . ASP A 1 111 ? -27.064 18.977 14.103 1.00 22.98 111 ASP A C 1
ATOM 828 O O . ASP A 1 111 ? -27.502 18.642 13.002 1.00 23.23 111 ASP A O 1
ATOM 833 N N . ASP A 1 112 ? -26.108 18.292 14.731 1.00 20.34 112 ASP A N 1
ATOM 834 C CA . ASP A 1 112 ? -25.563 17.087 14.142 1.00 21.16 112 ASP A CA 1
ATOM 835 C C . ASP A 1 112 ? -26.614 15.988 14.146 1.00 17.45 112 ASP A C 1
ATOM 836 O O . ASP A 1 112 ? -27.554 16.024 14.943 1.00 16.09 112 ASP A O 1
ATOM 841 N N . PRO A 1 113 ? -26.472 15.000 13.257 1.00 18.78 113 PRO A N 1
ATOM 842 C CA . PRO A 1 113 ? -27.425 13.888 13.223 1.00 22.70 113 PRO A CA 1
ATOM 843 C C . PRO A 1 113 ? -27.516 13.211 14.576 1.00 16.63 113 PRO A C 1
ATOM 844 O O . PRO A 1 113 ? -26.507 12.990 15.252 1.00 15.45 113 PRO A O 1
ATOM 848 N N . ALA A 1 114 ? -28.746 12.898 14.967 1.00 15.82 114 ALA A N 1
ATOM 849 C CA . ALA A 1 114 ? -29.001 12.342 16.289 1.00 15.72 114 ALA A CA 1
ATOM 850 C C . ALA A 1 114 ? -28.183 11.077 16.540 1.00 12.24 114 ALA A C 1
ATOM 851 O O . ALA A 1 114 ? -27.684 10.875 17.652 1.00 13.29 114 ALA A O 1
ATOM 853 N N . ASP A 1 115 ? -28.031 10.222 15.522 1.00 13.43 115 ASP A N 1
ATOM 854 C CA . ASP A 1 115 ? -27.290 8.971 15.703 1.00 12.60 115 ASP A CA 1
ATOM 855 C C . ASP A 1 115 ? -25.829 9.236 16.045 1.00 12.68 115 ASP A C 1
ATOM 856 O O . ASP A 1 115 ? -25.226 8.521 16.854 1.00 10.83 115 ASP A O 1
ATOM 861 N N . ARG A 1 116 ? -25.243 10.272 15.442 1.00 12.79 116 ARG A N 1
ATOM 862 C CA . ARG A 1 116 ? -23.850 10.586 15.721 1.00 13.23 116 ARG A CA 1
ATOM 863 C C . ARG A 1 116 ? -23.694 11.211 17.100 1.00 10.57 116 ARG A C 1
ATOM 864 O O . ARG A 1 116 ? -22.714 10.951 17.802 1.00 11.03 116 ARG A O 1
ATOM 872 N N . VAL A 1 117 ? -24.648 12.041 17.511 1.00 11.42 117 VAL A N 1
ATOM 873 C CA . VAL A 1 117 ? -24.592 12.581 18.864 1.00 10.92 117 VAL A CA 1
ATOM 874 C C . VAL A 1 117 ? -24.707 11.453 19.882 1.00 10.57 117 VAL A C 1
ATOM 875 O O . VAL A 1 117 ? -24.034 11.460 20.920 1.00 10.79 117 VAL A O 1
ATOM 879 N N . ALA A 1 118 ? -25.575 10.476 19.607 1.00 11.38 118 ALA A N 1
ATOM 880 C CA . ALA A 1 118 ? -25.735 9.361 20.534 1.00 10.40 118 ALA A CA 1
ATOM 881 C C . ALA A 1 118 ? -24.426 8.604 20.706 1.00 9.99 118 ALA A C 1
ATOM 882 O O . ALA A 1 118 ? -24.054 8.245 21.827 1.00 9.81 118 ALA A O 1
ATOM 884 N N . PHE A 1 119 ? -23.693 8.385 19.610 1.00 10.15 119 PHE A N 1
ATOM 885 C CA . PHE A 1 119 ? -22.415 7.700 19.747 1.00 10.11 119 PHE A CA 1
ATOM 886 C C . PHE A 1 119 ? -21.445 8.513 20.588 1.00 9.71 119 PHE A C 1
ATOM 887 O O . PHE A 1 119 ? -20.747 7.960 21.443 1.00 9.58 119 PHE A O 1
ATOM 895 N N . VAL A 1 120 ? -21.365 9.827 20.344 1.00 9.80 120 VAL A N 1
ATOM 896 C CA . VAL A 1 120 ? -20.433 10.657 21.094 1.00 9.58 120 VAL A CA 1
ATOM 897 C C . VAL A 1 120 ? -20.711 10.584 22.589 1.00 10.06 120 VAL A C 1
ATOM 898 O O . VAL A 1 120 ? -19.787 10.422 23.392 1.00 10.03 120 VAL A O 1
ATOM 902 N N . LEU A 1 121 ? -21.987 10.672 22.985 1.00 9.65 121 LEU A N 1
ATOM 903 C CA . LEU A 1 121 ? -22.330 10.600 24.403 1.00 9.47 121 LEU A CA 1
ATOM 904 C C . LEU A 1 121 ? -21.917 9.256 24.996 1.00 8.89 121 LEU A C 1
ATOM 905 O O . LEU A 1 121 ? -21.363 9.203 26.095 1.00 10.24 121 LEU A O 1
ATOM 910 N N . ALA A 1 122 ? -22.172 8.161 24.274 1.00 9.19 122 ALA A N 1
ATOM 911 C CA . ALA A 1 122 ? -21.799 6.845 24.787 1.00 9.93 122 ALA A CA 1
ATOM 912 C C . ALA A 1 122 ? -20.290 6.701 24.875 1.00 9.39 122 ALA A C 1
ATOM 913 O O . ALA A 1 122 ? -19.755 6.280 25.903 1.00 10.66 122 ALA A O 1
ATOM 915 N N . ASP A 1 123 ? -19.592 7.017 23.789 1.00 9.96 123 ASP A N 1
ATOM 916 C CA . ASP A 1 123 ? -18.145 6.834 23.763 1.00 9.89 123 ASP A CA 1
ATOM 917 C C . ASP A 1 123 ? -17.415 7.761 24.736 1.00 11.18 123 ASP A C 1
ATOM 918 O O . ASP A 1 123 ? -16.381 7.371 25.298 1.00 12.14 123 ASP A O 1
ATOM 923 N N . ALA A 1 124 ? -17.923 8.979 24.942 1.00 11.34 124 ALA A N 1
ATOM 924 C CA . ALA A 1 124 ? -17.290 9.925 25.859 1.00 8.90 124 ALA A CA 1
ATOM 925 C C . ALA A 1 124 ? -17.653 9.677 27.315 1.00 11.60 124 ALA A C 1
ATOM 926 O O . ALA A 1 124 ? -17.081 10.320 28.204 1.00 13.04 124 ALA A O 1
ATOM 928 N N . GLY A 1 125 ? -18.591 8.769 27.584 1.00 11.05 125 GLY A N 1
ATOM 929 C CA . GLY A 1 125 ? -19.110 8.612 28.932 1.00 11.73 125 GLY A CA 1
ATOM 930 C C . GLY A 1 125 ? -19.787 9.859 29.462 1.00 13.55 125 GLY A C 1
ATOM 931 O O . GLY A 1 125 ? -19.704 10.145 30.657 1.00 15.22 125 GLY A O 1
ATOM 932 N N . ALA A 1 126 ? -20.463 10.613 28.605 1.00 12.94 126 ALA A N 1
ATOM 933 C CA . ALA A 1 126 ? -20.849 11.972 28.948 1.00 12.11 126 ALA A CA 1
ATOM 934 C C . ALA A 1 126 ? -22.309 12.073 29.354 1.00 12.77 126 ALA A C 1
ATOM 935 O O . ALA A 1 126 ? -23.177 11.435 28.753 1.00 16.66 126 ALA A O 1
ATOM 937 N N . THR A 1 127 ? -22.577 12.900 30.353 1.00 12.39 127 THR A N 1
ATOM 938 C CA . THR A 1 127 ? -23.955 13.232 30.649 1.00 13.29 127 THR A CA 1
ATOM 939 C C . THR A 1 127 ? -24.462 14.313 29.689 1.00 13.94 127 THR A C 1
ATOM 940 O O . THR A 1 127 ? -23.714 15.236 29.327 1.00 13.65 127 THR A O 1
ATOM 944 N N . PRO A 1 128 ? -25.715 14.214 29.254 1.00 12.30 128 PRO A N 1
ATOM 945 C CA . PRO A 1 128 ? -26.340 15.264 28.434 1.00 13.18 128 PRO A CA 1
ATOM 946 C C . PRO A 1 128 ? -27.091 16.341 29.208 1.00 15.60 128 PRO A C 1
ATOM 947 O O . PRO A 1 128 ? -27.848 17.087 28.581 1.00 16.00 128 PRO A O 1
ATOM 951 N N . LEU A 1 129 ? -26.902 16.437 30.526 1.00 17.32 129 LEU A N 1
ATOM 952 C CA . LEU A 1 129 ? -27.652 17.388 31.348 1.00 17.10 129 LEU A CA 1
ATOM 953 C C . LEU A 1 129 ? -27.648 18.793 30.752 1.00 21.23 129 LEU A C 1
ATOM 954 O O . LEU A 1 129 ? -28.692 19.447 30.665 1.00 21.57 129 LEU A O 1
ATOM 959 N N . LEU A 1 130 ? -26.479 19.272 30.325 1.00 18.01 130 LEU A N 1
ATOM 960 C CA . LEU A 1 130 ? -26.371 20.633 29.805 1.00 17.51 130 LEU A CA 1
ATOM 961 C C . LEU A 1 130 ? -26.800 20.756 28.345 1.00 19.52 130 LEU A C 1
ATOM 962 O O . LEU A 1 130 ? -26.825 21.873 27.808 1.00 16.81 130 LEU A O 1
ATOM 967 N N . LEU A 1 131 ? -27.121 19.645 27.684 1.00 16.34 131 LEU A N 1
ATOM 968 C CA . LEU A 1 131 ? -27.772 19.684 26.384 1.00 15.80 131 LEU A CA 1
ATOM 969 C C . LEU A 1 131 ? -29.267 19.891 26.525 1.00 19.68 131 LEU A C 1
ATOM 970 O O . LEU A 1 131 ? -29.911 20.354 25.582 1.00 18.82 131 LEU A O 1
ATOM 975 N N . ASP A 1 132 ? -29.816 19.551 27.687 1.00 20.13 132 ASP A N 1
ATOM 976 C CA . ASP A 1 132 ? -31.250 19.483 27.891 1.00 23.43 132 ASP A CA 1
ATOM 977 C C . ASP A 1 132 ? -31.790 20.621 28.741 1.00 21.52 132 ASP A C 1
ATOM 978 O O . ASP A 1 132 ? -33.011 20.738 28.886 1.00 23.70 132 ASP A O 1
ATOM 983 N N . THR A 1 133 ? -30.927 21.459 29.303 1.00 22.12 133 THR A N 1
ATOM 984 C CA . THR A 1 133 ? -31.371 22.707 29.895 1.00 23.64 133 THR A CA 1
ATOM 985 C C . THR A 1 133 ? -30.360 23.794 29.569 1.00 22.54 133 THR A C 1
ATOM 986 O O . THR A 1 133 ? -29.187 23.510 29.316 1.00 24.68 133 THR A O 1
ATOM 990 N N . ASP A 1 134 ? -30.829 25.033 29.566 1.00 24.83 134 ASP A N 1
ATOM 991 C CA . ASP A 1 134 ? -30.005 26.202 29.264 1.00 22.91 134 ASP A CA 1
ATOM 992 C C . ASP A 1 134 ? -28.953 26.413 30.340 1.00 22.48 134 ASP A C 1
ATOM 993 O O . ASP A 1 134 ? -29.302 26.821 31.454 1.00 22.04 134 ASP A O 1
ATOM 998 N N . PRO A 1 135 ? -27.668 26.180 30.059 1.00 18.55 135 PRO A N 1
ATOM 999 C CA . PRO A 1 135 ? -26.657 26.358 31.113 1.00 19.22 135 PRO A CA 1
ATOM 1000 C C . PRO A 1 135 ? -26.578 27.785 31.623 1.00 20.92 135 PRO A C 1
ATOM 1001 O O . PRO A 1 135 ? -26.213 28.000 32.784 1.00 19.21 135 PRO A O 1
ATOM 1005 N N . ALA A 1 136 ? -26.918 28.771 30.794 1.00 21.75 136 ALA A N 1
ATOM 1006 C CA . ALA A 1 136 ? -26.807 30.167 31.202 1.00 19.74 136 ALA A CA 1
ATOM 1007 C C . ALA A 1 136 ? -27.938 30.610 32.119 1.00 23.22 136 ALA A C 1
ATOM 1008 O O . ALA A 1 136 ? -27.875 31.719 32.658 1.00 22.64 136 ALA A O 1
ATOM 1010 N N . SER A 1 137 ? -28.966 29.789 32.311 1.00 23.36 137 SER A N 1
ATOM 1011 C CA . SER A 1 137 ? -30.097 30.174 33.143 1.00 24.49 137 SER A CA 1
ATOM 1012 C C . SER A 1 137 ? -30.180 29.376 34.439 1.00 22.47 137 SER A C 1
ATOM 1013 O O . SER A 1 137 ? -31.183 29.477 35.149 1.00 23.88 137 SER A O 1
ATOM 1016 N N . LEU A 1 138 ? -29.142 28.612 34.776 1.00 23.94 138 LEU A N 1
ATOM 1017 C CA . LEU A 1 138 ? -29.139 27.823 36.002 1.00 24.14 138 LEU A CA 1
ATOM 1018 C C . LEU A 1 138 ? -29.117 28.731 37.234 1.00 24.34 138 LEU A C 1
ATOM 1019 O O . LEU A 1 138 ? -28.661 29.875 37.165 1.00 24.85 138 LEU A O 1
ATOM 1024 N N . PRO A 1 139 ? -29.600 28.237 38.382 1.00 24.04 139 PRO A N 1
ATOM 1025 C CA . PRO A 1 139 ? -29.667 29.084 39.582 1.00 23.51 139 PRO A CA 1
ATOM 1026 C C . PRO A 1 139 ? -28.290 29.558 40.024 1.00 25.44 139 PRO A C 1
ATOM 1027 O O . PRO A 1 139 ? -27.313 28.809 39.974 1.00 24.43 139 PRO A O 1
ATOM 1031 N N . ALA A 1 140 ? -28.227 30.813 40.479 1.00 24.22 140 ALA A N 1
ATOM 1032 C CA . ALA A 1 140 ? -26.968 31.389 40.936 1.00 23.64 140 ALA A CA 1
ATOM 1033 C C . ALA A 1 140 ? -26.440 30.630 42.146 1.00 25.28 140 ALA A C 1
ATOM 1034 O O . ALA A 1 140 ? -27.209 30.213 43.014 1.00 26.48 140 ALA A O 1
ATOM 1036 N N . ALA A 1 141 ? -25.121 30.459 42.208 1.00 25.16 141 ALA A N 1
ATOM 1037 C CA . ALA A 1 141 ? -24.493 29.714 43.291 1.00 24.13 141 ALA A CA 1
ATOM 1038 C C . ALA A 1 141 ? -23.010 30.039 43.305 1.00 25.97 141 ALA A C 1
ATOM 1039 O O . ALA A 1 141 ? -22.461 30.485 42.294 1.00 23.28 141 ALA A O 1
ATOM 1041 N N . PRO A 1 142 ? -22.333 29.834 44.431 1.00 25.32 142 PRO A N 1
ATOM 1042 C CA . PRO A 1 142 ? -20.868 29.859 44.426 1.00 26.70 142 PRO A CA 1
ATOM 1043 C C . PRO A 1 142 ? -20.321 28.569 43.828 1.00 24.23 142 PRO A C 1
ATOM 1044 O O . PRO A 1 142 ? -21.031 27.579 43.655 1.00 30.98 142 PRO A O 1
ATOM 1048 N N . ALA A 1 143 ? -19.033 28.592 43.499 1.00 27.35 143 ALA A N 1
ATOM 1049 C CA . ALA A 1 143 ? -18.416 27.392 42.931 1.00 26.74 143 ALA A CA 1
ATOM 1050 C C . ALA A 1 143 ? -18.269 26.323 44.012 1.00 32.93 143 ALA A C 1
ATOM 1051 O O . ALA A 1 143 ? -17.988 26.648 45.168 1.00 28.67 143 ALA A O 1
ATOM 1053 N N . PRO A 1 144 ? -18.440 25.052 43.664 1.00 31.56 144 PRO A N 1
ATOM 1054 C CA . PRO A 1 144 ? -18.288 23.986 44.653 1.00 33.12 144 PRO A CA 1
ATOM 1055 C C . PRO A 1 144 ? -16.833 23.813 45.043 1.00 34.15 144 PRO A C 1
ATOM 1056 O O . PRO A 1 144 ? -15.907 24.275 44.369 1.00 28.13 144 PRO A O 1
ATOM 1060 N N . ASP A 1 145 ? -16.635 23.130 46.168 1.00 33.19 145 ASP A N 1
ATOM 1061 C CA . ASP A 1 145 ? -15.294 22.919 46.717 1.00 34.37 145 ASP A CA 1
ATOM 1062 C C . ASP A 1 145 ? -14.666 21.759 45.952 1.00 33.33 145 ASP A C 1
ATOM 1063 O O . ASP A 1 145 ? -14.870 20.587 46.274 1.00 35.11 145 ASP A O 1
ATOM 1068 N N . VAL A 1 146 ? -13.904 22.086 44.911 1.00 34.71 146 VAL A N 1
ATOM 1069 C CA . VAL A 1 146 ? -13.272 21.060 44.086 1.00 31.72 146 VAL A CA 1
ATOM 1070 C C . VAL A 1 146 ? -11.760 21.198 44.196 1.00 35.78 146 VAL A C 1
ATOM 1071 O O . VAL A 1 146 ? -11.185 22.183 43.714 1.00 40.35 146 VAL A O 1
ATOM 1075 N N . PRO A 1 147 ? -11.081 20.229 44.793 1.00 35.29 147 PRO A N 1
ATOM 1076 C CA . PRO A 1 147 ? -9.628 20.339 44.950 1.00 40.71 147 PRO A CA 1
ATOM 1077 C C . PRO A 1 147 ? -8.917 20.110 43.628 1.00 36.41 147 PRO A C 1
ATOM 1078 O O . PRO A 1 147 ? -9.333 19.281 42.816 1.00 31.80 147 PRO A O 1
ATOM 1082 N N . HIS A 1 148 ? -7.832 20.855 43.421 1.00 41.32 148 HIS A N 1
ATOM 1083 C CA . HIS A 1 148 ? -7.016 20.694 42.224 1.00 35.51 148 HIS A CA 1
ATOM 1084 C C . HIS A 1 148 ? -6.329 19.336 42.232 1.00 35.69 148 HIS A C 1
ATOM 1085 O O . HIS A 1 148 ? -5.617 18.997 43.183 1.00 40.46 148 HIS A O 1
ATOM 1092 N N . GLU A 1 149 ? -6.551 18.555 41.176 1.00 31.49 149 GLU A N 1
ATOM 1093 C CA . GLU A 1 149 ? -5.778 17.354 40.922 1.00 28.99 149 GLU A CA 1
ATOM 1094 C C . GLU A 1 149 ? -4.942 17.559 39.669 1.00 26.52 149 GLU A C 1
ATOM 1095 O O . GLU A 1 149 ? -5.460 18.067 38.662 1.00 22.25 149 GLU A O 1
ATOM 1101 N N . PRO A 1 150 ? -3.658 17.205 39.690 1.00 23.87 150 PRO A N 1
ATOM 1102 C CA . PRO A 1 150 ? -2.807 17.451 38.519 1.00 21.38 150 PRO A CA 1
ATOM 1103 C C . PRO A 1 150 ? -3.247 16.659 37.293 1.00 18.75 150 PRO A C 1
ATOM 1104 O O . PRO A 1 150 ? -3.673 15.507 37.380 1.00 15.04 150 PRO A O 1
ATOM 1108 N N . ASP A 1 151 ? -3.143 17.316 36.139 1.00 13.97 151 ASP A N 1
ATOM 1109 C CA . ASP A 1 151 ? -3.350 16.705 34.827 1.00 12.51 151 ASP A CA 1
ATOM 1110 C C . ASP A 1 151 ? -4.750 16.112 34.675 1.00 10.78 151 ASP A C 1
ATOM 1111 O O . ASP A 1 151 ? -4.936 15.097 34.008 1.00 11.97 151 ASP A O 1
ATOM 1116 N N . ARG A 1 152 ? -5.748 16.785 35.246 1.00 14.09 152 ARG A N 1
ATOM 1117 C CA . ARG A 1 152 ? -7.140 16.399 35.018 1.00 12.25 152 ARG A CA 1
ATOM 1118 C C . ARG A 1 152 ? -7.468 16.439 33.528 1.00 10.87 152 ARG A C 1
ATOM 1119 O O . ARG A 1 152 ? -7.021 17.334 32.807 1.00 10.18 152 ARG A O 1
ATOM 1127 N N . VAL A 1 153 ? -8.309 15.506 33.079 1.00 10.33 153 VAL A N 1
ATOM 1128 C CA . VAL A 1 153 ? -8.830 15.602 31.716 1.00 9.93 153 VAL A CA 1
ATOM 1129 C C . VAL A 1 153 ? -9.649 16.883 31.577 1.00 9.45 153 VAL A C 1
ATOM 1130 O O . VAL A 1 153 ? -10.455 17.236 32.451 1.00 10.37 153 VAL A O 1
ATOM 1134 N N . CYS A 1 154 ? -9.426 17.598 30.471 1.00 8.83 154 CYS A N 1
ATOM 1135 C CA . CYS A 1 154 ? -10.070 18.882 30.219 1.00 9.11 154 CYS A CA 1
ATOM 1136 C C . CYS A 1 154 ? -11.136 18.803 29.147 1.00 8.19 154 CYS A C 1
ATOM 1137 O O . CYS A 1 154 ? -12.197 19.406 29.299 1.00 9.38 154 CYS A O 1
ATOM 1140 N N . TYR A 1 155 ? -10.880 18.066 28.074 1.00 8.75 155 TYR A N 1
ATOM 1141 C CA . TYR A 1 155 ? -11.888 17.879 27.046 1.00 8.30 155 TYR A CA 1
ATOM 1142 C C . TYR A 1 155 ? -11.701 16.552 26.344 1.00 8.48 155 TYR A C 1
ATOM 1143 O O . TYR A 1 155 ? -10.620 15.957 26.352 1.00 9.24 155 TYR A O 1
ATOM 1152 N N . VAL A 1 156 ? -12.811 16.058 25.803 1.00 9.28 156 VAL A N 1
ATOM 1153 C CA . VAL A 1 156 ? -12.823 14.960 24.848 1.00 11.26 156 VAL A CA 1
ATOM 1154 C C . VAL A 1 156 ? -13.383 15.542 23.557 1.00 10.80 156 VAL A C 1
ATOM 1155 O O . VAL A 1 156 ? -14.522 16.027 23.538 1.00 10.95 156 VAL A O 1
ATOM 1159 N N . ILE A 1 157 ? -12.576 15.546 22.497 1.00 9.25 157 ILE A N 1
ATOM 1160 C CA . ILE A 1 157 ? -13.009 16.081 21.205 1.00 10.27 157 ILE A CA 1
ATOM 1161 C C . ILE A 1 157 ? -12.912 14.993 20.135 1.00 12.34 157 ILE A C 1
ATOM 1162 O O . ILE A 1 157 ? -11.913 14.270 20.054 1.00 12.74 157 ILE A O 1
ATOM 1167 N N . TYR A 1 158 ? -13.950 14.896 19.296 1.00 12.12 158 TYR A N 1
ATOM 1168 C CA . TYR A 1 158 ? -14.063 13.808 18.326 1.00 13.18 158 TYR A CA 1
ATOM 1169 C C . TYR A 1 158 ? -13.446 14.172 16.983 1.00 21.01 158 TYR A C 1
ATOM 1170 O O . TYR A 1 158 ? -13.565 15.304 16.509 1.00 17.79 158 TYR A O 1
ATOM 1179 N N . THR A 1 159 ? -12.744 13.196 16.399 1.00 18.61 159 THR A N 1
ATOM 1180 C CA . THR A 1 159 ? -12.125 13.294 15.085 1.00 27.05 159 THR A CA 1
ATOM 1181 C C . THR A 1 159 ? -12.460 12.036 14.289 1.00 32.29 159 THR A C 1
ATOM 1182 O O . THR A 1 159 ? -12.825 11.004 14.857 1.00 29.36 159 THR A O 1
ATOM 1186 N N . SER A 1 160 ? -12.340 12.128 12.957 1.00 40.62 160 SER A N 1
ATOM 1187 C CA . SER A 1 160 ? -12.700 11.015 12.084 1.00 49.41 160 SER A CA 1
ATOM 1188 C C . SER A 1 160 ? -11.491 10.692 11.208 1.00 58.54 160 SER A C 1
ATOM 1189 O O . SER A 1 160 ? -10.437 10.361 11.743 1.00 57.10 160 SER A O 1
ATOM 1192 N N . GLY A 1 161 ? -11.614 10.780 9.883 1.00 72.64 161 GLY A N 1
ATOM 1193 C CA . GLY A 1 161 ? -10.698 10.066 9.013 1.00 76.12 161 GLY A CA 1
ATOM 1194 C C . GLY A 1 161 ? -10.912 8.571 9.015 1.00 73.51 161 GLY A C 1
ATOM 1195 O O . GLY A 1 161 ? -10.027 7.829 8.584 1.00 74.61 161 GLY A O 1
ATOM 1196 N N . SER A 1 162 ? -12.072 8.110 9.497 1.00 65.32 162 SER A N 1
ATOM 1197 C CA . SER A 1 162 ? -12.382 6.688 9.626 1.00 59.20 162 SER A CA 1
ATOM 1198 C C . SER A 1 162 ? -13.875 6.469 9.859 1.00 50.95 162 SER A C 1
ATOM 1199 O O . SER A 1 162 ? -14.360 6.605 10.986 1.00 42.02 162 SER A O 1
ATOM 1202 N N . THR A 1 163 ? -14.605 6.106 8.806 1.00 52.52 163 THR A N 1
ATOM 1203 C CA . THR A 1 163 ? -16.061 6.032 8.876 1.00 49.55 163 THR A CA 1
ATOM 1204 C C . THR A 1 163 ? -16.529 4.857 9.731 1.00 40.66 163 THR A C 1
ATOM 1205 O O . THR A 1 163 ? -15.951 3.766 9.694 1.00 40.05 163 THR A O 1
ATOM 1209 N N . GLY A 1 164 ? -17.603 5.087 10.492 1.00 35.25 164 GLY A N 1
ATOM 1210 C CA . GLY A 1 164 ? -18.045 4.159 11.515 1.00 26.93 164 GLY A CA 1
ATOM 1211 C C . GLY A 1 164 ? -17.103 4.049 12.688 1.00 28.95 164 GLY A C 1
ATOM 1212 O O . GLY A 1 164 ? -17.349 3.235 13.588 1.00 25.67 164 GLY A O 1
ATOM 1213 N N . ARG A 1 165 ? -16.029 4.840 12.699 1.00 32.00 165 ARG A N 1
ATOM 1214 C CA . ARG A 1 165 ? -15.014 4.815 13.752 1.00 30.42 165 ARG A CA 1
ATOM 1215 C C . ARG A 1 165 ? -14.688 6.252 14.149 1.00 29.96 165 ARG A C 1
ATOM 1216 O O . ARG A 1 165 ? -13.589 6.758 13.888 1.00 31.94 165 ARG A O 1
ATOM 1224 N N . PRO A 1 166 ? -15.640 6.955 14.761 1.00 29.42 166 PRO A N 1
ATOM 1225 C CA . PRO A 1 166 ? -15.288 8.224 15.400 1.00 20.25 166 PRO A CA 1
ATOM 1226 C C . PRO A 1 166 ? -14.382 7.908 16.567 1.00 22.97 166 PRO A C 1
ATOM 1227 O O . PRO A 1 166 ? -14.544 6.884 17.234 1.00 20.82 166 PRO A O 1
ATOM 1231 N N . LYS A 1 167 ? -13.405 8.763 16.811 1.00 18.08 167 LYS A N 1
ATOM 1232 C CA . LYS A 1 167 ? -12.569 8.537 17.976 1.00 17.64 167 LYS A CA 1
ATOM 1233 C C . LYS A 1 167 ? -12.526 9.788 18.821 1.00 17.20 167 LYS A C 1
ATOM 1234 O O . LYS A 1 167 ? -12.443 10.905 18.297 1.00 17.15 167 LYS A O 1
ATOM 1240 N N . GLY A 1 168 ? -12.639 9.585 20.130 1.00 14.15 168 GLY A N 1
ATOM 1241 C CA . GLY A 1 168 ? -12.649 10.674 21.086 1.00 12.20 168 GLY A CA 1
ATOM 1242 C C . GLY A 1 168 ? -11.292 10.929 21.685 1.00 12.76 168 GLY A C 1
ATOM 1243 O O . GLY A 1 168 ? -10.785 10.126 22.481 1.00 13.38 168 GLY A O 1
ATOM 1244 N N . VAL A 1 169 ? -10.701 12.064 21.315 1.00 10.75 169 VAL A N 1
ATOM 1245 C CA . VAL A 1 169 ? -9.375 12.423 21.812 1.00 11.37 169 VAL A CA 1
ATOM 1246 C C . VAL A 1 169 ? -9.500 12.958 23.232 1.00 9.87 169 VAL A C 1
ATOM 1247 O O . VAL A 1 169 ? -10.208 13.941 23.488 1.00 10.38 169 VAL A O 1
ATOM 1251 N N . VAL A 1 170 ? -8.803 12.321 24.158 1.00 8.93 170 VAL A N 1
ATOM 1252 C CA . VAL A 1 170 ? -8.861 12.660 25.571 1.00 8.20 170 VAL A CA 1
ATOM 1253 C C . VAL A 1 170 ? -7.676 13.570 25.880 1.00 9.33 170 VAL A C 1
ATOM 1254 O O . VAL A 1 170 ? -6.527 13.127 25.906 1.00 10.67 170 VAL A O 1
ATOM 1258 N N . MET A 1 171 ? -7.937 14.848 26.138 1.00 7.89 171 MET A N 1
ATOM 1259 C CA . MET A 1 171 ? -6.884 15.836 26.389 1.00 8.40 171 MET A CA 1
ATOM 1260 C C . MET A 1 171 ? -6.883 16.327 27.814 1.00 7.72 171 MET A C 1
ATOM 1261 O O . MET A 1 171 ? -7.903 16.819 28.309 1.00 8.22 171 MET A O 1
ATOM 1266 N N . ALA A 1 172 ? -5.714 16.248 28.452 1.00 9.59 172 ALA A N 1
ATOM 1267 C CA . ALA A 1 172 ? -5.587 16.590 29.855 1.00 8.08 172 ALA A CA 1
ATOM 1268 C C . ALA A 1 172 ? -4.857 17.925 30.047 1.00 9.56 172 ALA A C 1
ATOM 1269 O O . ALA A 1 172 ? -4.356 18.554 29.108 1.00 7.95 172 ALA A O 1
ATOM 1271 N N . GLU A 1 173 ? -4.804 18.353 31.305 1.00 8.33 173 GLU A N 1
ATOM 1272 C CA . GLU A 1 173 ? -4.544 19.755 31.622 1.00 7.15 173 GLU A CA 1
ATOM 1273 C C . GLU A 1 173 ? -3.122 20.190 31.276 1.00 8.15 173 GLU A C 1
ATOM 1274 O O . GLU A 1 173 ? -2.917 21.323 30.817 1.00 8.08 173 GLU A O 1
ATOM 1280 N N . ARG A 1 174 ? -2.116 19.341 31.521 1.00 7.75 174 ARG A N 1
ATOM 1281 C CA . ARG A 1 174 ? -0.753 19.808 31.284 1.00 8.84 174 ARG A CA 1
ATOM 1282 C C . ARG A 1 174 ? -0.553 20.155 29.816 1.00 9.15 174 ARG A C 1
ATOM 1283 O O . ARG A 1 174 ? 0.135 21.126 29.493 1.00 8.92 174 ARG A O 1
ATOM 1291 N N . ALA A 1 175 ? -1.167 19.381 28.922 1.00 7.82 175 ALA A N 1
ATOM 1292 C CA . ALA A 1 175 ? -1.079 19.657 27.490 1.00 6.76 175 ALA A CA 1
ATOM 1293 C C . ALA A 1 175 ? -1.776 20.958 27.129 1.00 7.87 175 ALA A C 1
ATOM 1294 O O . ALA A 1 175 ? -1.249 21.752 26.339 1.00 6.25 175 ALA A O 1
ATOM 1296 N N . VAL A 1 176 ? -2.964 21.191 27.691 1.00 7.08 176 VAL A N 1
ATOM 1297 C CA . VAL A 1 176 ? -3.715 22.395 27.355 1.00 6.01 176 VAL A CA 1
ATOM 1298 C C . VAL A 1 176 ? -3.029 23.621 27.936 1.00 7.75 176 VAL A C 1
ATOM 1299 O O . VAL A 1 176 ? -2.992 24.680 27.314 1.00 7.45 176 VAL A O 1
ATOM 1303 N N . ASP A 1 177 ? -2.461 23.487 29.134 1.00 7.30 177 ASP A N 1
ATOM 1304 C CA . ASP A 1 177 ? -1.728 24.588 29.747 1.00 7.20 177 ASP A CA 1
ATOM 1305 C C . ASP A 1 177 ? -0.488 24.934 28.935 1.00 6.46 177 ASP A C 1
ATOM 1306 O O . ASP A 1 177 ? -0.213 26.112 28.661 1.00 6.48 177 ASP A O 1
ATOM 1311 N N . ASN A 1 178 ? 0.256 23.919 28.509 1.00 5.98 178 ASN A N 1
ATOM 1312 C CA . ASN A 1 178 ? 1.436 24.149 27.677 1.00 7.14 178 ASN A CA 1
ATOM 1313 C C . ASN A 1 178 ? 1.054 24.884 26.401 1.00 8.70 178 ASN A C 1
ATOM 1314 O O . ASN A 1 178 ? 1.718 25.844 25.996 1.00 7.62 178 ASN A O 1
ATOM 1319 N N . LEU A 1 179 ? -0.027 24.436 25.756 1.00 6.28 179 LEU A N 1
ATOM 1320 C CA . LEU A 1 179 ? -0.505 25.100 24.544 1.00 6.41 179 LEU A CA 1
ATOM 1321 C C . LEU A 1 179 ? -0.877 26.545 24.825 1.00 7.78 179 LEU A C 1
ATOM 1322 O O . LEU A 1 179 ? -0.551 27.442 24.034 1.00 7.02 179 LEU A O 1
ATOM 1327 N N . THR A 1 180 ? -1.597 26.784 25.931 1.00 5.94 180 THR A N 1
ATOM 1328 C CA . THR A 1 180 ? -2.027 28.142 26.257 1.00 6.60 180 THR A CA 1
ATOM 1329 C C . THR A 1 180 ? -0.839 29.068 26.462 1.00 7.86 180 THR A C 1
ATOM 1330 O O . THR A 1 180 ? -0.803 30.183 25.923 1.00 7.31 180 THR A O 1
ATOM 1334 N N . HIS A 1 181 ? 0.157 28.606 27.215 1.00 6.48 181 HIS A N 1
ATOM 1335 C CA . HIS A 1 181 ? 1.366 29.403 27.415 1.00 6.55 181 HIS A CA 1
ATOM 1336 C C . HIS A 1 181 ? 2.014 29.752 26.085 1.00 9.12 181 HIS A C 1
ATOM 1337 O O . HIS A 1 181 ? 2.475 30.879 25.886 1.00 8.08 181 HIS A O 1
ATOM 1344 N N . TRP A 1 182 ? 2.091 28.783 25.178 1.00 7.01 182 TRP A N 1
ATOM 1345 C CA . TRP A 1 182 ? 2.663 29.035 23.862 1.00 7.70 182 TRP A CA 1
ATOM 1346 C C . TRP A 1 182 ? 1.877 30.100 23.099 1.00 7.82 182 TRP A C 1
ATOM 1347 O O . TRP A 1 182 ? 2.469 31.017 22.512 1.00 7.01 182 TRP A O 1
ATOM 1358 N N . VAL A 1 183 ? 0.545 29.977 23.042 1.00 7.29 183 VAL A N 1
ATOM 1359 C CA . VAL A 1 183 ? -0.230 30.954 22.270 1.00 5.87 183 VAL A CA 1
ATOM 1360 C C . VAL A 1 183 ? 0.035 32.346 22.811 1.00 6.73 183 VAL A C 1
ATOM 1361 O O . VAL A 1 183 ? 0.283 33.289 22.056 1.00 7.63 183 VAL A O 1
ATOM 1365 N N . VAL A 1 184 ? -0.020 32.482 24.137 1.00 6.52 184 VAL A N 1
ATOM 1366 C CA . VAL A 1 184 ? 0.109 33.788 24.775 1.00 6.40 184 VAL A CA 1
ATOM 1367 C C . VAL A 1 184 ? 1.483 34.381 24.504 1.00 9.82 184 VAL A C 1
ATOM 1368 O O . VAL A 1 184 ? 1.612 35.559 24.139 1.00 9.54 184 VAL A O 1
ATOM 1372 N N . ARG A 1 185 ? 2.530 33.582 24.703 1.00 8.89 185 ARG A N 1
ATOM 1373 C CA . ARG A 1 185 ? 3.884 34.112 24.570 1.00 10.20 185 ARG A CA 1
ATOM 1374 C C . ARG A 1 185 ? 4.254 34.328 23.109 1.00 13.65 185 ARG A C 1
ATOM 1375 O O . ARG A 1 185 ? 4.767 35.391 22.748 1.00 13.75 185 ARG A O 1
ATOM 1383 N N . ARG A 1 186 ? 4.010 33.328 22.248 1.00 9.31 186 ARG A N 1
ATOM 1384 C CA . ARG A 1 186 ? 4.366 33.468 20.833 1.00 11.65 186 ARG A CA 1
ATOM 1385 C C . ARG A 1 186 ? 3.690 34.664 20.182 1.00 11.60 186 ARG A C 1
ATOM 1386 O O . ARG A 1 186 ? 4.310 35.371 19.376 1.00 11.68 186 ARG A O 1
ATOM 1394 N N . HIS A 1 187 ? 2.410 34.881 20.472 1.00 8.92 187 HIS A N 1
ATOM 1395 C CA . HIS A 1 187 ? 1.623 35.858 19.735 1.00 7.77 187 HIS A CA 1
ATOM 1396 C C . HIS A 1 187 ? 1.354 37.109 20.556 1.00 9.16 187 HIS A C 1
ATOM 1397 O O . HIS A 1 187 ? 0.500 37.922 20.187 1.00 9.67 187 HIS A O 1
ATOM 1404 N N . ASP A 1 188 ? 2.084 37.271 21.655 1.00 10.29 188 ASP A N 1
ATOM 1405 C CA . ASP A 1 188 ? 2.061 38.475 22.489 1.00 9.90 188 ASP A CA 1
ATOM 1406 C C . ASP A 1 188 ? 0.620 38.858 22.850 1.00 11.36 188 ASP A C 1
ATOM 1407 O O . ASP A 1 188 ? 0.161 39.975 22.613 1.00 9.62 188 ASP A O 1
ATOM 1412 N N . VAL A 1 189 ? -0.126 37.896 23.403 1.00 7.90 189 VAL A N 1
ATOM 1413 C CA . VAL A 1 189 ? -1.516 38.158 23.743 1.00 8.22 189 VAL A CA 1
ATOM 1414 C C . VAL A 1 189 ? -1.571 39.031 24.985 1.00 8.68 189 VAL A C 1
ATOM 1415 O O . VAL A 1 189 ? -0.972 38.704 26.020 1.00 10.73 189 VAL A O 1
ATOM 1419 N N . ARG A 1 190 ? -2.328 40.112 24.899 1.00 8.54 190 ARG A N 1
ATOM 1420 C CA . ARG A 1 190 ? -2.419 41.126 25.937 1.00 11.38 190 ARG A CA 1
ATOM 1421 C C . ARG A 1 190 ? -3.867 41.373 26.321 1.00 10.14 190 ARG A C 1
ATOM 1422 O O . ARG A 1 190 ? -4.778 41.026 25.571 1.00 8.42 190 ARG A O 1
ATOM 1430 N N . PRO A 1 191 ? -4.121 41.974 27.492 1.00 9.90 191 PRO A N 1
ATOM 1431 C CA . PRO A 1 191 ? -5.518 42.132 27.932 1.00 8.15 191 PRO A CA 1
ATOM 1432 C C . PRO A 1 191 ? -6.404 42.901 26.979 1.00 7.47 191 PRO A C 1
ATOM 1433 O O . PRO A 1 191 ? -7.616 42.669 26.967 1.00 7.95 191 PRO A O 1
ATOM 1437 N N . ASP A 1 192 ? -5.870 43.863 26.217 1.00 8.24 192 ASP A N 1
ATOM 1438 C CA . ASP A 1 192 ? -6.739 44.608 25.323 1.00 10.60 192 ASP A CA 1
ATOM 1439 C C . ASP A 1 192 ? -7.000 43.884 24.016 1.00 9.07 192 ASP A C 1
ATOM 1440 O O . ASP A 1 192 ? -7.678 44.454 23.146 1.00 9.44 192 ASP A O 1
ATOM 1445 N N . ASP A 1 193 ? -6.506 42.653 23.862 1.00 8.25 193 ASP A N 1
ATOM 1446 C CA . ASP A 1 193 ? -6.652 41.967 22.587 1.00 7.43 193 ASP A CA 1
ATOM 1447 C C . ASP A 1 193 ? -8.040 41.352 22.444 1.00 7.54 193 ASP A C 1
ATOM 1448 O O . ASP A 1 193 ? -8.814 41.263 23.392 1.00 6.32 193 ASP A O 1
ATOM 1453 N N . ARG A 1 194 ? -8.374 41.007 21.200 1.00 6.88 194 ARG A N 1
ATOM 1454 C CA . ARG A 1 194 ? -9.671 40.447 20.835 1.00 5.78 194 ARG A CA 1
ATOM 1455 C C . ARG A 1 194 ? -9.372 39.254 19.955 1.00 5.77 194 ARG A C 1
ATOM 1456 O O . ARG A 1 194 ? -8.969 39.421 18.802 1.00 7.15 194 ARG A O 1
ATOM 1464 N N . LEU A 1 195 ? -9.523 38.053 20.510 1.00 5.28 195 LEU A N 1
ATOM 1465 C CA . LEU A 1 195 ? -9.169 36.832 19.803 1.00 6.58 195 LEU A CA 1
ATOM 1466 C C . LEU A 1 195 ? -10.425 36.273 19.148 1.00 7.10 195 LEU A C 1
ATOM 1467 O O . LEU A 1 195 ? -11.364 35.873 19.843 1.00 7.18 195 LEU A O 1
ATOM 1472 N N . GLY A 1 196 ? -10.443 36.263 17.817 1.00 6.41 196 GLY A N 1
ATOM 1473 C CA . GLY A 1 196 ? -11.556 35.671 17.105 1.00 6.65 196 GLY A CA 1
ATOM 1474 C C . GLY A 1 196 ? -11.518 34.162 17.226 1.00 7.10 196 GLY A C 1
ATOM 1475 O O . GLY A 1 196 ? -10.452 33.547 17.280 1.00 7.93 196 GLY A O 1
ATOM 1476 N N . GLN A 1 197 ? -12.701 33.562 17.263 1.00 6.34 197 GLN A N 1
ATOM 1477 C CA . GLN A 1 197 ? -12.835 32.097 17.309 1.00 6.47 197 GLN A CA 1
ATOM 1478 C C . GLN A 1 197 ? -13.613 31.684 16.063 1.00 6.78 197 GLN A C 1
ATOM 1479 O O . GLN A 1 197 ? -14.847 31.682 16.067 1.00 7.91 197 GLN A O 1
ATOM 1485 N N . THR A 1 198 ? -12.876 31.315 15.016 1.00 7.79 198 THR A N 1
ATOM 1486 C CA . THR A 1 198 ? -13.520 30.903 13.769 1.00 7.54 198 THR A CA 1
ATOM 1487 C C . THR A 1 198 ? -14.048 29.489 13.894 1.00 8.78 198 THR A C 1
ATOM 1488 O O . THR A 1 198 ? -15.212 29.216 13.586 1.00 8.56 198 THR A O 1
ATOM 1492 N N . ALA A 1 199 ? -13.209 28.604 14.394 1.00 7.46 199 ALA A N 1
ATOM 1493 C CA . ALA A 1 199 ? -13.619 27.222 14.606 1.00 7.52 199 ALA A CA 1
ATOM 1494 C C . ALA A 1 199 ? -14.814 27.150 15.555 1.00 8.97 199 ALA A C 1
ATOM 1495 O O . ALA A 1 199 ? -14.890 27.906 16.528 1.00 8.14 199 ALA A O 1
ATOM 1497 N N . PRO A 1 200 ? -15.730 26.217 15.351 1.00 7.63 200 PRO A N 1
ATOM 1498 C CA . PRO A 1 200 ? -16.734 25.934 16.372 1.00 8.20 200 PRO A CA 1
ATOM 1499 C C . PRO A 1 200 ? -16.086 25.220 17.550 1.00 7.83 200 PRO A C 1
ATOM 1500 O O . PRO A 1 200 ? -14.957 24.731 17.466 1.00 8.74 200 PRO A O 1
ATOM 1504 N N . LEU A 1 201 ? -16.825 25.155 18.657 1.00 8.39 201 LEU A N 1
ATOM 1505 C CA . LEU A 1 201 ? -16.249 24.551 19.859 1.00 8.34 201 LEU A CA 1
ATOM 1506 C C . LEU A 1 201 ? -16.010 23.054 19.692 1.00 8.66 201 LEU A C 1
ATOM 1507 O O . LEU A 1 201 ? -15.289 22.464 20.511 1.00 9.26 201 LEU A O 1
ATOM 1512 N N . THR A 1 202 ? -16.576 22.438 18.649 1.00 10.43 202 THR A N 1
ATOM 1513 C CA . THR A 1 202 ? -16.332 21.038 18.297 1.00 11.11 202 THR A CA 1
ATOM 1514 C C . THR A 1 202 ? -15.008 20.809 17.578 1.00 11.24 202 THR A C 1
ATOM 1515 O O . THR A 1 202 ? -14.668 19.660 17.258 1.00 13.97 202 THR A O 1
ATOM 1519 N N . PHE A 1 203 ? -14.257 21.860 17.268 1.00 9.69 203 PHE A N 1
ATOM 1520 C CA . PHE A 1 203 ? -13.026 21.736 16.508 1.00 8.60 203 PHE A CA 1
ATOM 1521 C C . PHE A 1 203 ? -11.940 22.420 17.327 1.00 11.81 203 PHE A C 1
ATOM 1522 O O . PHE A 1 203 ? -12.179 23.499 17.868 1.00 9.28 203 PHE A O 1
ATOM 1530 N N . ASP A 1 204 ? -10.774 21.763 17.482 1.00 8.48 204 ASP A N 1
ATOM 1531 C CA . ASP A 1 204 ? -9.895 22.205 18.565 1.00 7.72 204 ASP A CA 1
ATOM 1532 C C . ASP A 1 204 ? -9.135 23.521 18.369 1.00 8.77 204 ASP A C 1
ATOM 1533 O O . ASP A 1 204 ? -8.577 23.997 19.362 1.00 6.72 204 ASP A O 1
ATOM 1538 N N . PRO A 1 205 ? -9.102 24.192 17.208 1.00 8.68 205 PRO A N 1
ATOM 1539 C CA . PRO A 1 205 ? -8.542 25.549 17.234 1.00 6.91 205 PRO A CA 1
ATOM 1540 C C . PRO A 1 205 ? -9.323 26.464 18.146 1.00 8.06 205 PRO A C 1
ATOM 1541 O O . PRO A 1 205 ? -8.794 27.505 18.563 1.00 7.96 205 PRO A O 1
ATOM 1545 N N . SER A 1 206 ? -10.566 26.117 18.488 1.00 6.73 206 SER A N 1
ATOM 1546 C CA . SER A 1 206 ? -11.297 26.953 19.432 1.00 6.51 206 SER A CA 1
ATOM 1547 C C . SER A 1 206 ? -10.592 26.972 20.779 1.00 7.11 206 SER A C 1
ATOM 1548 O O . SER A 1 206 ? -10.593 27.996 21.453 1.00 7.30 206 SER A O 1
ATOM 1551 N N . VAL A 1 207 ? -9.968 25.854 21.166 1.00 6.25 207 VAL A N 1
ATOM 1552 C CA . VAL A 1 207 ? -9.207 25.777 22.419 1.00 6.15 207 VAL A CA 1
ATOM 1553 C C . VAL A 1 207 ? -8.062 26.785 22.403 1.00 8.34 207 VAL A C 1
ATOM 1554 O O . VAL A 1 207 ? -7.773 27.454 23.405 1.00 5.83 207 VAL A O 1
ATOM 1558 N N . GLN A 1 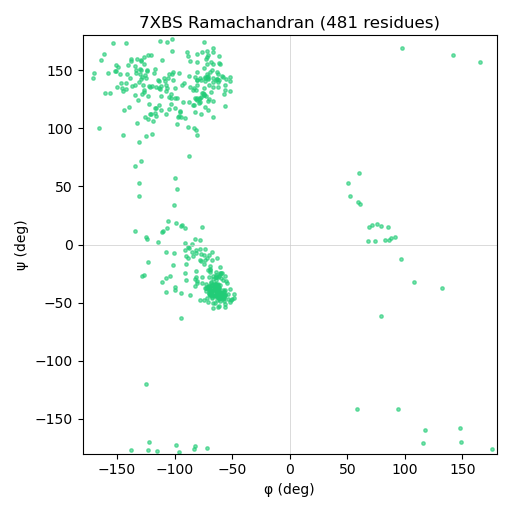208 ? -7.393 26.887 21.256 1.00 7.02 208 GLN A N 1
ATOM 1559 C CA . GLN A 1 208 ? -6.259 27.778 21.042 1.00 7.16 208 GLN A CA 1
ATOM 1560 C C . GLN A 1 208 ? -6.630 29.241 21.163 1.00 5.75 208 GLN A C 1
ATOM 1561 O O . GLN A 1 208 ? -5.752 30.066 21.443 1.00 6.19 208 GLN A O 1
ATOM 1567 N N . GLN A 1 209 ? -7.895 29.593 20.911 1.00 6.05 209 GLN A N 1
ATOM 1568 C CA . GLN A 1 209 ? -8.342 30.979 21.043 1.00 6.68 209 GLN A CA 1
ATOM 1569 C C . GLN A 1 209 ? -8.954 31.262 22.416 1.00 5.93 209 GLN A C 1
ATOM 1570 O O . GLN A 1 209 ? -8.671 32.303 23.028 1.00 5.86 209 GLN A O 1
ATOM 1576 N N . VAL A 1 210 ? -9.765 30.333 22.937 1.00 5.73 210 VAL A N 1
ATOM 1577 C CA . VAL A 1 210 ? -10.519 30.574 24.166 1.00 5.32 210 VAL A CA 1
ATOM 1578 C C . VAL A 1 210 ? -9.590 30.710 25.364 1.00 5.07 210 VAL A C 1
ATOM 1579 O O . VAL A 1 210 ? -9.698 31.662 26.141 1.00 6.26 210 VAL A O 1
ATOM 1583 N N . PHE A 1 211 ? -8.731 29.723 25.585 1.00 5.08 211 PHE A N 1
ATOM 1584 C CA . PHE A 1 211 ? -7.998 29.720 26.849 1.00 5.54 211 PHE A CA 1
ATOM 1585 C C . PHE A 1 211 ? -6.921 30.803 26.895 1.00 5.41 211 PHE A C 1
ATOM 1586 O O . PHE A 1 211 ? -6.778 31.449 27.939 1.00 5.98 211 PHE A O 1
ATOM 1594 N N . PRO A 1 212 ? -6.208 31.097 25.802 1.00 4.81 212 PRO A N 1
ATOM 1595 C CA . PRO A 1 212 ? -5.307 32.265 25.842 1.00 5.39 212 PRO A CA 1
ATOM 1596 C C . PRO A 1 212 ? -6.038 33.569 26.097 1.00 6.61 212 PRO A C 1
ATOM 1597 O O . PRO A 1 212 ? -5.498 34.432 26.801 1.00 6.49 212 PRO A O 1
ATOM 1601 N N . ALA A 1 213 ? -7.256 33.747 25.588 1.00 4.68 213 ALA A N 1
ATOM 1602 C CA . ALA A 1 213 ? -7.993 34.958 25.933 1.00 5.36 213 ALA A CA 1
ATOM 1603 C C . ALA A 1 213 ? -8.236 35.020 27.434 1.00 7.56 213 ALA A C 1
ATOM 1604 O O . ALA A 1 213 ? -7.915 36.016 28.098 1.00 6.28 213 ALA A O 1
ATOM 1606 N N . TRP A 1 214 ? -8.806 33.953 27.989 1.00 5.30 214 TRP A N 1
ATOM 1607 C CA . TRP A 1 214 ? -9.251 34.015 29.371 1.00 5.53 214 TRP A CA 1
ATOM 1608 C C . TRP A 1 214 ? -8.086 33.959 30.335 1.00 7.59 214 TRP A C 1
ATOM 1609 O O . TRP A 1 214 ? -8.259 34.314 31.504 1.00 9.47 214 TRP A O 1
ATOM 1620 N N . ALA A 1 215 ? -6.918 33.525 29.879 1.00 5.69 215 ALA A N 1
ATOM 1621 C CA . ALA A 1 215 ? -5.754 33.471 30.753 1.00 8.31 215 ALA A CA 1
ATOM 1622 C C . ALA A 1 215 ? -4.994 34.784 30.760 1.00 8.15 215 ALA A C 1
ATOM 1623 O O . ALA A 1 215 ? -4.020 34.926 31.514 1.00 9.08 215 ALA A O 1
ATOM 1625 N N . THR A 1 216 ? -5.431 35.753 29.956 1.00 5.69 216 THR A N 1
ATOM 1626 C CA . THR A 1 216 ? -4.775 37.053 29.889 1.00 5.85 216 THR A CA 1
ATOM 1627 C C . THR A 1 216 ? -5.685 38.220 30.191 1.00 6.76 216 THR A C 1
ATOM 1628 O O . THR A 1 216 ? -5.172 39.328 30.393 1.00 10.13 216 THR A O 1
ATOM 1632 N N . GLY A 1 217 ? -7.000 38.031 30.183 1.00 5.98 217 GLY A N 1
ATOM 1633 C CA . GLY A 1 217 ? -7.925 39.134 30.334 1.00 5.68 217 GLY A CA 1
ATOM 1634 C C . GLY A 1 217 ? -8.379 39.764 29.029 1.00 5.96 217 GLY A C 1
ATOM 1635 O O . GLY A 1 217 ? -9.092 40.776 29.068 1.00 7.33 217 GLY A O 1
ATOM 1636 N N . ALA A 1 218 ? -8.003 39.184 27.901 1.00 5.64 218 ALA A N 1
ATOM 1637 C CA . ALA A 1 218 ? -8.463 39.579 26.576 1.00 5.13 218 ALA A CA 1
ATOM 1638 C C . ALA A 1 218 ? -9.907 39.111 26.354 1.00 5.74 218 ALA A C 1
ATOM 1639 O O . ALA A 1 218 ? -10.494 38.403 27.169 1.00 6.86 218 ALA A O 1
ATOM 1641 N N . CYS A 1 219 ? -10.481 39.509 25.224 1.00 5.06 219 CYS A N 1
ATOM 1642 C CA . CYS A 1 219 ? -11.854 39.146 24.895 1.00 5.16 219 CYS A CA 1
ATOM 1643 C C . CYS A 1 219 ? -11.864 38.067 23.823 1.00 6.42 219 CYS A C 1
ATOM 1644 O O . CYS A 1 219 ? -11.250 38.248 22.770 1.00 6.94 219 CYS A O 1
ATOM 1647 N N . LEU A 1 220 ? -12.569 36.961 24.094 1.00 5.00 220 LEU A N 1
ATOM 1648 C CA . LEU A 1 220 ? -12.840 35.956 23.074 1.00 5.99 220 LEU A CA 1
ATOM 1649 C C . LEU A 1 220 ? -14.038 36.429 22.260 1.00 5.32 220 LEU A C 1
ATOM 1650 O O . LEU A 1 220 ? -15.093 36.712 22.828 1.00 5.97 220 LEU A O 1
ATOM 1655 N N . VAL A 1 221 ? -13.879 36.494 20.936 1.00 6.42 221 VAL A N 1
ATOM 1656 C CA . VAL A 1 221 ? -14.925 36.985 20.019 1.00 6.88 221 VAL A CA 1
ATOM 1657 C C . VAL A 1 221 ? -15.297 35.858 19.064 1.00 7.32 221 VAL A C 1
ATOM 1658 O O . VAL A 1 221 ? -14.545 35.560 18.131 1.00 7.68 221 VAL A O 1
ATOM 1662 N N . THR A 1 222 ? -16.470 35.261 19.262 1.00 7.47 222 THR A N 1
ATOM 1663 C CA . THR A 1 222 ? -16.879 34.175 18.375 1.00 8.44 222 THR A CA 1
ATOM 1664 C C . THR A 1 222 ? -17.200 34.716 16.996 1.00 9.51 222 THR A C 1
ATOM 1665 O O . THR A 1 222 ? -17.859 35.746 16.864 1.00 9.31 222 THR A O 1
ATOM 1669 N N . VAL A 1 223 ? -16.751 34.010 15.964 1.00 7.09 223 VAL A N 1
ATOM 1670 C CA . VAL A 1 223 ? -17.057 34.455 14.605 1.00 9.45 223 VAL A CA 1
ATOM 1671 C C . VAL A 1 223 ? -18.446 33.942 14.233 1.00 11.65 223 VAL A C 1
ATOM 1672 O O . VAL A 1 223 ? -18.664 32.725 14.208 1.00 12.45 223 VAL A O 1
ATOM 1676 N N . PRO A 1 224 ? -19.408 34.810 13.926 1.00 9.87 224 PRO A N 1
ATOM 1677 C CA . PRO A 1 224 ? -20.776 34.335 13.694 1.00 13.36 224 PRO A CA 1
ATOM 1678 C C . PRO A 1 224 ? -20.864 33.492 12.436 1.00 15.25 224 PRO A C 1
ATOM 1679 O O . PRO A 1 224 ? -20.090 33.672 11.497 1.00 13.95 224 PRO A O 1
ATOM 1683 N N . ASP A 1 225 ? -21.812 32.542 12.441 1.00 20.10 225 ASP A N 1
ATOM 1684 C CA . ASP A 1 225 ? -21.950 31.641 11.299 1.00 21.91 225 ASP A CA 1
ATOM 1685 C C . ASP A 1 225 ? -22.295 32.420 10.030 1.00 24.63 225 ASP A C 1
ATOM 1686 O O . ASP A 1 225 ? -21.744 32.143 8.962 1.00 24.77 225 ASP A O 1
ATOM 1691 N N . ASP A 1 226 ? -23.165 33.427 10.149 1.00 28.99 226 ASP A N 1
ATOM 1692 C CA . ASP A 1 226 ? -23.547 34.279 9.017 1.00 31.66 226 ASP A CA 1
ATOM 1693 C C . ASP A 1 226 ? -22.369 35.007 8.362 1.00 31.33 226 ASP A C 1
ATOM 1694 O O . ASP A 1 226 ? -22.455 35.368 7.184 1.00 34.19 226 ASP A O 1
ATOM 1699 N N . VAL A 1 227 ? -21.280 35.230 9.090 1.00 20.15 227 VAL A N 1
ATOM 1700 C CA . VAL A 1 227 ? -20.132 35.950 8.557 1.00 20.60 227 VAL A CA 1
ATOM 1701 C C . VAL A 1 227 ? -19.112 35.036 7.887 1.00 24.84 227 VAL A C 1
ATOM 1702 O O . VAL A 1 227 ? -18.453 35.443 6.923 1.00 25.79 227 VAL A O 1
ATOM 1706 N N . GLN A 1 228 ? -18.993 33.793 8.351 1.00 23.93 228 GLN A N 1
ATOM 1707 C CA . GLN A 1 228 ? -17.888 32.936 7.934 1.00 26.93 228 GLN A CA 1
ATOM 1708 C C . GLN A 1 228 ? -18.026 32.484 6.492 1.00 27.25 228 GLN A C 1
ATOM 1709 O O . GLN A 1 228 ? -17.059 32.535 5.721 1.00 27.43 228 GLN A O 1
ATOM 1715 N N . ARG A 1 229 ? -19.202 31.974 6.130 1.00 29.23 229 ARG A N 1
ATOM 1716 C CA . ARG A 1 229 ? -19.455 31.496 4.780 1.00 29.83 229 ARG A CA 1
ATOM 1717 C C . ARG A 1 229 ? -19.663 32.627 3.793 1.00 26.91 229 ARG A C 1
ATOM 1718 O O . ARG A 1 229 ? -20.134 32.384 2.680 1.00 24.76 229 ARG A O 1
ATOM 1726 N N . ASP A 1 230 ? -19.299 33.848 4.185 1.00 24.41 230 ASP A N 1
ATOM 1727 C CA . ASP A 1 230 ? -19.343 35.032 3.332 1.00 24.86 230 ASP A CA 1
ATOM 1728 C C . ASP A 1 230 ? -17.982 35.699 3.484 1.00 21.84 230 ASP A C 1
ATOM 1729 O O . ASP A 1 230 ? -17.789 36.558 4.358 1.00 19.70 230 ASP A O 1
ATOM 1734 N N . PRO A 1 231 ? -17.004 35.304 2.665 1.00 18.62 231 PRO A N 1
ATOM 1735 C CA . PRO A 1 231 ? -15.630 35.797 2.859 1.00 16.87 231 PRO A CA 1
ATOM 1736 C C . PRO A 1 231 ? -15.516 37.308 2.837 1.00 18.31 231 PRO A C 1
ATOM 1737 O O . PRO A 1 231 ? -14.752 37.893 3.614 1.00 17.94 231 PRO A O 1
ATOM 1741 N N . ALA A 1 232 ? -16.247 37.970 1.940 1.00 16.75 232 ALA A N 1
ATOM 1742 C CA . ALA A 1 232 ? -16.215 39.424 1.914 1.00 18.03 232 ALA A CA 1
ATOM 1743 C C . ALA A 1 232 ? -16.710 40.011 3.230 1.00 15.28 232 ALA A C 1
ATOM 1744 O O . ALA A 1 232 ? -16.132 40.975 3.743 1.00 17.17 232 ALA A O 1
ATOM 1746 N N . ALA A 1 233 ? -17.804 39.468 3.763 1.00 14.81 233 ALA A N 1
ATOM 1747 C CA . ALA A 1 233 ? -18.346 39.944 5.027 1.00 16.64 233 ALA A CA 1
ATOM 1748 C C . ALA A 1 233 ? -17.415 39.610 6.181 1.00 15.49 233 ALA A C 1
ATOM 1749 O O . ALA A 1 233 ? -17.343 40.364 7.158 1.00 16.75 233 ALA A O 1
ATOM 1751 N N . PHE A 1 234 ? -16.712 38.477 6.090 1.00 15.02 234 PHE A N 1
ATOM 1752 C CA . PHE A 1 234 ? -15.765 38.107 7.142 1.00 14.97 234 PHE A CA 1
ATOM 1753 C C . PHE A 1 234 ? -14.628 39.121 7.226 1.00 14.69 234 PHE A C 1
ATOM 1754 O O . PHE A 1 234 ? -14.259 39.564 8.321 1.00 13.12 234 PHE A O 1
ATOM 1762 N N . LEU A 1 235 ? -14.099 39.548 6.076 1.00 14.78 235 LEU A N 1
ATOM 1763 C CA . LEU A 1 235 ? -13.057 40.570 6.067 1.00 12.31 235 LEU A CA 1
ATOM 1764 C C . LEU A 1 235 ? -13.545 41.860 6.715 1.00 14.17 235 LEU A C 1
ATOM 1765 O O . LEU A 1 235 ? -12.844 42.453 7.544 1.00 13.72 235 LEU A O 1
ATOM 1770 N N . ASP A 1 236 ? -14.754 42.312 6.355 1.00 15.52 236 ASP A N 1
ATOM 1771 C CA . ASP A 1 236 ? -15.285 43.528 6.967 1.00 15.53 236 ASP A CA 1
ATOM 1772 C C . ASP A 1 236 ? -15.553 43.342 8.454 1.00 16.38 236 ASP A C 1
ATOM 1773 O O . ASP A 1 236 ? -15.369 44.279 9.241 1.00 14.73 236 ASP A O 1
ATOM 1778 N N . TRP A 1 237 ? -16.020 42.153 8.845 1.00 14.17 237 TRP A N 1
ATOM 1779 C CA . TRP A 1 237 ? -16.255 41.857 10.256 1.00 12.81 237 TRP A CA 1
ATOM 1780 C C . TRP A 1 237 ? -14.960 41.916 11.060 1.00 11.65 237 TRP A C 1
ATOM 1781 O O . TRP A 1 237 ? -14.943 42.445 12.180 1.00 9.06 237 TRP A O 1
ATOM 1792 N N . LEU A 1 238 ? -13.861 41.393 10.503 1.00 10.88 238 LEU A N 1
ATOM 1793 C CA . LEU A 1 238 ? -12.582 41.452 11.212 1.00 11.18 238 LEU A CA 1
ATOM 1794 C C . LEU A 1 238 ? -12.187 42.893 11.495 1.00 13.17 238 LEU A C 1
ATOM 1795 O O . LEU A 1 238 ? -11.683 43.204 12.578 1.00 9.49 238 LEU A O 1
ATOM 1800 N N . ARG A 1 239 ? -12.397 43.782 10.516 1.00 12.17 239 ARG A N 1
ATOM 1801 C CA . ARG A 1 239 ? -12.138 45.206 10.720 1.00 12.84 239 ARG A CA 1
ATOM 1802 C C . ARG A 1 239 ? -13.064 45.805 11.767 1.00 12.45 239 ARG A C 1
ATOM 1803 O O . ARG A 1 239 ? -12.608 46.474 12.707 1.00 13.34 239 ARG A O 1
ATOM 1811 N N . ALA A 1 240 ? -14.370 45.568 11.629 1.00 11.24 240 ALA A N 1
ATOM 1812 C CA . ALA A 1 240 ? -15.346 46.180 12.522 1.00 12.52 240 ALA A CA 1
ATOM 1813 C C . ALA A 1 240 ? -15.130 45.745 13.967 1.00 13.73 240 ALA A C 1
ATOM 1814 O O . ALA A 1 240 ? -15.283 46.543 14.897 1.00 14.78 240 ALA A O 1
ATOM 1816 N N . GLU A 1 241 ? -14.759 44.490 14.175 1.00 10.23 241 GLU A N 1
ATOM 1817 C CA . GLU A 1 241 ? -14.604 43.970 15.523 1.00 11.38 241 GLU A CA 1
ATOM 1818 C C . GLU A 1 241 ? -13.187 44.140 16.060 1.00 8.65 241 GLU A C 1
ATOM 1819 O O . GLU A 1 241 ? -12.916 43.732 17.197 1.00 10.28 241 GLU A O 1
ATOM 1825 N N . ARG A 1 242 ? -12.289 44.743 15.289 1.00 10.81 242 ARG A N 1
ATOM 1826 C CA A ARG A 1 242 ? -10.944 45.078 15.754 0.36 10.64 242 ARG A CA 1
ATOM 1827 C CA B ARG A 1 242 ? -10.952 45.081 15.772 0.64 11.09 242 ARG A CA 1
ATOM 1828 C C . ARG A 1 242 ? -10.223 43.839 16.280 1.00 9.60 242 ARG A C 1
ATOM 1829 O O . ARG A 1 242 ? -9.513 43.883 17.282 1.00 9.89 242 ARG A O 1
ATOM 1844 N N . VAL A 1 243 ? -10.412 42.722 15.578 1.00 8.23 243 VAL A N 1
ATOM 1845 C CA . VAL A 1 243 ? -9.831 41.447 15.987 1.00 7.21 243 VAL A CA 1
ATOM 1846 C C . VAL A 1 243 ? -8.312 41.496 15.870 1.00 8.35 243 VAL A C 1
ATOM 1847 O O . VAL A 1 243 ? -7.759 41.985 14.872 1.00 10.02 243 VAL A O 1
ATOM 1851 N N . THR A 1 244 ? -7.618 40.979 16.894 1.00 6.34 244 THR A N 1
ATOM 1852 C CA . THR A 1 244 ? -6.156 40.990 16.934 1.00 7.10 244 THR A CA 1
ATOM 1853 C C . THR A 1 244 ? -5.522 39.646 16.621 1.00 7.70 244 THR A C 1
ATOM 1854 O O . THR A 1 244 ? -4.374 39.597 16.177 1.00 8.27 244 THR A O 1
ATOM 1858 N N . HIS A 1 245 ? -6.223 38.547 16.891 1.00 6.89 245 HIS A N 1
ATOM 1859 C CA . HIS A 1 245 ? -5.705 37.199 16.654 1.00 7.26 245 HIS A CA 1
ATOM 1860 C C . HIS A 1 245 ? -6.823 36.366 16.072 1.00 6.22 245 HIS A C 1
ATOM 1861 O O . HIS A 1 245 ? -7.970 36.495 16.508 1.00 7.58 245 HIS A O 1
ATOM 1868 N N . LEU A 1 246 ? -6.485 35.475 15.137 1.00 7.32 246 LEU A N 1
ATOM 1869 C CA . LEU A 1 246 ? -7.510 34.708 14.447 1.00 7.93 246 LEU A CA 1
ATOM 1870 C C . LEU A 1 246 ? -7.001 33.314 14.118 1.00 7.13 246 LEU A C 1
ATOM 1871 O O . LEU A 1 246 ? -5.869 33.159 13.665 1.00 9.20 246 LEU A O 1
ATOM 1876 N N . ASP A 1 247 ? -7.861 32.320 14.296 1.00 7.23 247 ASP A N 1
ATOM 1877 C CA . ASP A 1 247 ? -7.597 30.978 13.773 1.00 8.37 247 ASP A CA 1
ATOM 1878 C C . ASP A 1 247 ? -8.222 30.814 12.397 1.00 7.95 247 ASP A C 1
ATOM 1879 O O . ASP A 1 247 ? -9.371 31.194 12.191 1.00 9.55 247 ASP A O 1
ATOM 1884 N N . LEU A 1 248 ? -7.486 30.192 11.467 1.00 8.49 248 LEU A N 1
ATOM 1885 C CA . LEU A 1 248 ? -8.047 29.850 10.162 1.00 9.09 248 LEU A CA 1
ATOM 1886 C C . LEU A 1 248 ? -7.536 28.504 9.669 1.00 11.62 248 LEU A C 1
ATOM 1887 O O . LEU A 1 248 ? -6.339 28.215 9.750 1.00 12.19 248 LEU A O 1
ATOM 1892 N N . VAL A 1 249 ? -8.440 27.724 9.085 1.00 10.06 249 VAL A N 1
ATOM 1893 C CA . VAL A 1 249 ? -8.020 26.563 8.304 1.00 10.83 249 VAL A CA 1
ATOM 1894 C C . VAL A 1 249 ? -7.597 27.031 6.919 1.00 15.21 249 VAL A C 1
ATOM 1895 O O . VAL A 1 249 ? -8.124 28.013 6.386 1.00 14.48 249 VAL A O 1
ATOM 1899 N N . THR A 1 250 ? -6.625 26.322 6.335 1.00 13.77 250 THR A N 1
ATOM 1900 C CA . THR A 1 250 ? -6.010 26.768 5.084 1.00 17.25 250 THR A CA 1
ATOM 1901 C C . THR A 1 250 ? -7.050 27.101 4.016 1.00 15.82 250 THR A C 1
ATOM 1902 O O . THR A 1 250 ? -6.995 28.172 3.396 1.00 15.30 250 THR A O 1
ATOM 1906 N N . SER A 1 251 ? -8.029 26.215 3.820 1.00 19.86 251 SER A N 1
ATOM 1907 C CA . SER A 1 251 ? -9.002 26.399 2.740 1.00 19.17 251 SER A CA 1
ATOM 1908 C C . SER A 1 251 ? -9.899 27.608 2.997 1.00 20.71 251 SER A C 1
ATOM 1909 O O . SER A 1 251 ? -10.270 28.328 2.056 1.00 20.36 251 SER A O 1
ATOM 1912 N N . HIS A 1 252 ? -10.224 27.867 4.269 1.00 18.78 252 HIS A N 1
ATOM 1913 C CA . HIS A 1 252 ? -10.983 29.065 4.624 1.00 17.20 252 HIS A CA 1
ATOM 1914 C C . HIS A 1 252 ? -10.196 30.320 4.298 1.00 17.72 252 HIS A C 1
ATOM 1915 O O . HIS A 1 252 ? -10.750 31.306 3.792 1.00 17.02 252 HIS A O 1
ATOM 1922 N N . TRP A 1 253 ? -8.902 30.315 4.626 1.00 14.28 253 TRP A N 1
ATOM 1923 C CA . TRP A 1 253 ? -8.059 31.458 4.344 1.00 16.24 253 TRP A CA 1
ATOM 1924 C C . TRP A 1 253 ? -7.926 31.688 2.845 1.00 16.47 253 TRP A C 1
ATOM 1925 O O . TRP A 1 253 ? -7.862 32.838 2.413 1.00 17.66 253 TRP A O 1
ATOM 1936 N N . VAL A 1 254 ? -7.900 30.619 2.041 1.00 16.70 254 VAL A N 1
ATOM 1937 C CA . VAL A 1 254 ? -7.850 30.817 0.586 1.00 18.70 254 VAL A CA 1
ATOM 1938 C C . VAL A 1 254 ? -9.089 31.566 0.113 1.00 18.10 254 VAL A C 1
ATOM 1939 O O . VAL A 1 254 ? -9.001 32.446 -0.752 1.00 19.37 254 VAL A O 1
ATOM 1943 N N . HIS A 1 255 ? -10.256 31.248 0.674 1.00 19.52 255 HIS A N 1
ATOM 1944 C CA .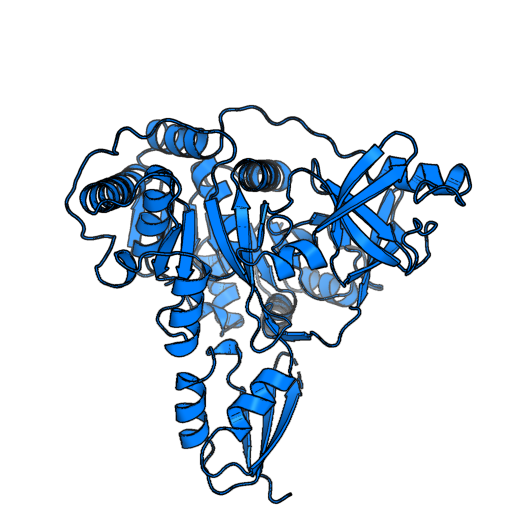 HIS A 1 255 ? -11.453 32.027 0.359 1.00 22.40 255 HIS A CA 1
ATOM 1945 C C . HIS A 1 255 ? -11.283 33.494 0.740 1.00 21.35 255 HIS A C 1
ATOM 1946 O O . HIS A 1 255 ? -11.680 34.388 -0.018 1.00 20.57 255 HIS A O 1
ATOM 1953 N N . LEU A 1 256 ? -10.701 33.767 1.914 1.00 16.58 256 LEU A N 1
ATOM 1954 C CA . LEU A 1 256 ? -10.445 35.151 2.313 1.00 17.70 256 LEU A CA 1
ATOM 1955 C C . LEU A 1 256 ? -9.460 35.832 1.375 1.00 17.95 256 LEU A C 1
ATOM 1956 O O . LEU A 1 256 ? -9.613 37.022 1.053 1.00 17.27 256 LEU A O 1
ATOM 1961 N N . LEU A 1 257 ? -8.443 35.093 0.925 1.00 18.77 257 LEU A N 1
ATOM 1962 C CA . LEU A 1 257 ? -7.495 35.631 -0.037 1.00 18.92 257 LEU A CA 1
ATOM 1963 C C . LEU A 1 257 ? -8.204 36.031 -1.325 1.00 18.45 257 LEU A C 1
ATOM 1964 O O . LEU A 1 257 ? -7.954 37.121 -1.855 1.00 20.06 257 LEU A O 1
ATOM 1969 N N . ASN A 1 258 ? -9.107 35.172 -1.821 1.00 17.78 258 ASN A N 1
ATOM 1970 C CA . ASN A 1 258 ? -9.889 35.497 -3.023 1.00 20.23 258 ASN A CA 1
ATOM 1971 C C . ASN A 1 258 ? -10.788 36.707 -2.790 1.00 21.61 258 ASN A C 1
ATOM 1972 O O . ASN A 1 258 ? -10.954 37.551 -3.683 1.00 20.25 258 ASN A O 1
ATOM 1977 N N . ALA A 1 259 ? -11.415 36.793 -1.611 1.00 19.77 259 ALA A N 1
ATOM 1978 C CA . ALA A 1 259 ? -12.242 37.957 -1.308 1.00 20.54 259 ALA A CA 1
ATOM 1979 C C . ALA A 1 259 ? -11.392 39.215 -1.220 1.00 20.83 259 ALA A C 1
ATOM 1980 O O . ALA A 1 259 ? -11.833 40.302 -1.618 1.00 18.44 259 ALA A O 1
ATOM 1982 N N . ALA A 1 260 ? -10.171 39.095 -0.690 1.00 19.66 260 ALA A N 1
ATOM 1983 C CA . ALA A 1 260 ? -9.315 40.266 -0.584 1.00 17.63 260 ALA A CA 1
ATOM 1984 C C . ALA A 1 260 ? -8.851 40.716 -1.958 1.00 19.99 260 ALA A C 1
ATOM 1985 O O . ALA A 1 260 ? -8.714 41.917 -2.209 1.00 20.49 260 ALA A O 1
ATOM 1987 N N . GLU A 1 261 ? -8.596 39.767 -2.860 1.00 20.10 261 GLU A N 1
ATOM 1988 C CA . GLU A 1 261 ? -8.250 40.163 -4.220 1.00 18.54 261 GLU A CA 1
ATOM 1989 C C . GLU A 1 261 ? -9.406 40.871 -4.899 1.00 18.38 261 GLU A C 1
ATOM 1990 O O . GLU A 1 261 ? -9.176 41.784 -5.692 1.00 20.18 261 GLU A O 1
ATOM 1996 N N . ALA A 1 262 ? -10.647 40.484 -4.603 1.00 19.60 262 ALA A N 1
ATOM 1997 C CA . ALA A 1 262 ? -11.781 41.214 -5.166 1.00 17.95 262 ALA A CA 1
ATOM 1998 C C . ALA A 1 262 ? -11.917 42.602 -4.546 1.00 23.49 262 ALA A C 1
ATOM 1999 O O . ALA A 1 262 ? -12.308 43.557 -5.230 1.00 19.83 262 ALA A O 1
ATOM 2001 N N . ARG A 1 263 ? -11.613 42.742 -3.253 1.00 20.94 263 ARG A N 1
ATOM 2002 C CA . ARG A 1 263 ? -11.665 44.041 -2.577 1.00 21.63 263 ARG A CA 1
ATOM 2003 C C . ARG A 1 263 ? -10.551 44.106 -1.541 1.00 21.78 263 ARG A C 1
ATOM 2004 O O . ARG A 1 263 ? -10.713 43.639 -0.404 1.00 19.56 263 ARG A O 1
ATOM 2012 N N . PRO A 1 264 ? -9.393 44.660 -1.908 1.00 18.79 264 PRO A N 1
ATOM 2013 C CA . PRO A 1 264 ? -8.261 44.732 -0.972 1.00 22.13 264 PRO A CA 1
ATOM 2014 C C . PRO A 1 264 ? -8.648 45.350 0.366 1.00 17.52 264 PRO A C 1
ATOM 2015 O O . PRO A 1 264 ? -9.416 46.307 0.429 1.00 16.91 264 PRO A O 1
ATOM 2019 N N . ALA A 1 265 ? -8.108 44.788 1.445 1.00 21.85 265 ALA A N 1
ATOM 2020 C CA . ALA A 1 265 ? -8.583 45.082 2.791 1.00 19.92 265 ALA A CA 1
ATOM 2021 C C . ALA A 1 265 ? -7.509 45.743 3.643 1.00 16.76 265 ALA A C 1
ATOM 2022 O O . ALA A 1 265 ? -6.307 45.520 3.464 1.00 17.00 265 ALA A O 1
ATOM 2024 N N . GLU A 1 266 ? -7.966 46.557 4.591 1.00 17.26 266 GLU A N 1
ATOM 2025 C CA . GLU A 1 266 ? -7.119 47.170 5.603 1.00 16.03 266 GLU A CA 1
ATOM 2026 C C . GLU A 1 266 ? -7.531 46.575 6.939 1.00 16.18 266 GLU A C 1
ATOM 2027 O O . GLU A 1 266 ? -8.697 46.685 7.330 1.00 18.00 266 GLU A O 1
ATOM 2033 N N . LEU A 1 267 ? -6.591 45.928 7.608 1.00 13.70 267 LEU A N 1
ATOM 2034 C CA . LEU A 1 2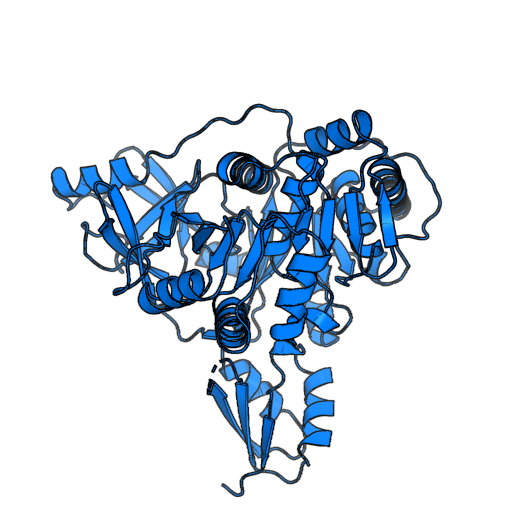67 ? -6.834 45.271 8.896 1.00 14.12 267 LEU A CA 1
ATOM 2035 C C . LEU A 1 267 ? -5.774 45.734 9.889 1.00 13.71 267 LEU A C 1
ATOM 2036 O O . LEU A 1 267 ? -4.855 44.987 10.253 1.00 12.86 267 LEU A O 1
ATOM 2041 N N . PRO A 1 268 ? -5.866 46.987 10.343 1.00 15.14 268 PRO A N 1
ATOM 2042 C CA . PRO A 1 268 ? -4.783 47.549 11.165 1.00 15.05 268 PRO A CA 1
ATOM 2043 C C . PRO A 1 268 ? -4.673 46.930 12.543 1.00 14.21 268 PRO A C 1
ATOM 2044 O O . PRO A 1 268 ? -3.600 47.016 13.149 1.00 13.02 268 PRO A O 1
ATOM 2048 N N . ASP A 1 269 ? -5.742 46.322 13.052 1.00 12.42 269 ASP A N 1
ATOM 2049 C CA . ASP A 1 269 ? -5.739 45.741 14.394 1.00 11.83 269 ASP A CA 1
ATOM 2050 C C . ASP A 1 269 ? -5.301 44.282 14.417 1.00 11.16 269 ASP A C 1
ATOM 2051 O O . ASP A 1 269 ? -4.946 43.770 15.496 1.00 10.65 269 ASP A O 1
ATOM 2056 N N . LEU A 1 270 ? -5.301 43.613 13.266 1.00 11.31 270 LEU A N 1
ATOM 2057 C CA . LEU A 1 270 ? -4.983 42.190 13.202 1.00 9.89 270 LEU A CA 1
ATOM 2058 C C . LEU A 1 270 ? -3.475 41.999 13.274 1.00 10.56 270 LEU A C 1
ATOM 2059 O O . LEU A 1 270 ? -2.740 42.521 12.427 1.00 12.98 270 LEU A O 1
ATOM 2064 N N . ARG A 1 271 ? -3.003 41.244 14.279 1.00 9.34 271 ARG A N 1
ATOM 2065 C CA . ARG A 1 271 ? -1.577 40.980 14.431 1.00 8.49 271 ARG A CA 1
ATOM 2066 C C . ARG A 1 271 ? -1.171 39.564 14.073 1.00 12.23 271 ARG A C 1
ATOM 2067 O O . ARG A 1 271 ? -0.027 39.353 13.648 1.00 11.17 271 ARG A O 1
ATOM 2075 N N . TRP A 1 272 ? -2.073 38.590 14.231 1.00 9.90 272 TRP A N 1
ATOM 2076 C CA . TRP A 1 272 ? -1.726 37.184 14.032 1.00 9.78 272 TRP A CA 1
ATOM 2077 C C . TRP A 1 272 ? -2.881 36.409 13.429 1.00 8.86 272 TRP A C 1
ATOM 2078 O O . TRP A 1 272 ? -4.027 36.498 13.897 1.00 9.43 272 TRP A O 1
ATOM 2089 N N . ILE A 1 273 ? -2.561 35.637 12.396 1.00 9.26 273 ILE A N 1
ATOM 2090 C CA . ILE A 1 273 ? -3.420 34.572 11.912 1.00 9.04 273 ILE A CA 1
ATOM 2091 C C . ILE A 1 273 ? -2.657 33.280 12.125 1.00 10.21 273 ILE A C 1
ATOM 2092 O O . ILE A 1 273 ? -1.544 33.132 11.620 1.00 11.12 273 ILE A O 1
ATOM 2097 N N . ILE A 1 274 ? -3.207 32.397 12.950 1.00 8.79 274 ILE A N 1
ATOM 2098 C CA . ILE A 1 274 ? -2.640 31.073 13.178 1.00 8.22 274 ILE A CA 1
ATOM 2099 C C . ILE A 1 274 ? -3.360 30.133 12.221 1.00 9.77 274 ILE A C 1
ATOM 2100 O O . ILE A 1 274 ? -4.562 29.897 12.350 1.00 9.03 274 ILE A O 1
ATOM 2105 N N . ILE A 1 275 ? -2.643 29.658 11.207 1.00 9.75 275 ILE A N 1
ATOM 2106 C CA . ILE A 1 275 ? -3.268 29.065 10.033 1.00 10.90 275 ILE A CA 1
ATOM 2107 C C . ILE A 1 275 ? -2.627 27.721 9.713 1.00 11.82 275 ILE A C 1
ATOM 2108 O O . ILE A 1 275 ? -1.406 27.563 9.800 1.00 10.32 275 ILE A O 1
ATOM 2113 N N . GLY A 1 276 ? -3.450 26.758 9.324 1.00 10.66 276 GLY A N 1
ATOM 2114 C CA . GLY A 1 276 ? -2.885 25.527 8.792 1.00 10.84 276 GLY A CA 1
ATOM 2115 C C . GLY A 1 276 ? -3.954 24.507 8.492 1.00 13.95 276 GLY A C 1
ATOM 2116 O O . GLY A 1 276 ? -5.156 24.766 8.605 1.00 12.10 276 GLY A O 1
ATOM 2117 N N . GLY A 1 277 ? -3.489 23.325 8.078 1.00 15.25 277 GLY A N 1
ATOM 2118 C CA . GLY A 1 277 ? -4.391 22.211 7.849 1.00 18.41 277 GLY A CA 1
ATOM 2119 C C . GLY A 1 277 ? -4.153 21.522 6.524 1.00 22.07 277 GLY A C 1
ATOM 2120 O O . GLY A 1 277 ? -4.253 20.295 6.421 1.00 26.28 277 GLY A O 1
ATOM 2121 N N . GLU A 1 278 ? -3.826 22.310 5.510 1.00 18.12 278 GLU A N 1
ATOM 2122 C CA . GLU A 1 278 ? -3.454 21.812 4.196 1.00 20.92 278 GLU A CA 1
ATOM 2123 C C . GLU A 1 278 ? -2.217 22.550 3.714 1.00 19.39 278 GLU A C 1
ATOM 2124 O O . GLU A 1 278 ? -1.946 23.685 4.113 1.00 16.74 278 GLU A O 1
ATOM 2130 N N . THR A 1 279 ? -1.461 21.892 2.847 1.00 17.30 279 THR A N 1
ATOM 2131 C CA . THR A 1 279 ? -0.277 22.526 2.299 1.00 16.85 279 THR A CA 1
ATOM 2132 C C . THR A 1 279 ? -0.642 23.768 1.497 1.00 19.55 279 THR A C 1
ATOM 2133 O O . THR A 1 279 ? -1.637 23.789 0.766 1.00 21.36 279 THR A O 1
ATOM 2137 N N . TYR A 1 280 ? 0.160 24.813 1.649 1.00 19.86 280 TYR A N 1
ATOM 2138 C CA . TYR A 1 280 ? 0.018 25.993 0.810 1.00 19.35 280 TYR A CA 1
ATOM 2139 C C . TYR A 1 280 ? 1.394 26.553 0.486 1.00 20.90 280 TYR A C 1
ATOM 2140 O O . TYR A 1 280 ? 2.421 26.057 0.957 1.00 18.39 280 TYR A O 1
ATOM 2149 N N . TYR A 1 281 ? 1.408 27.563 -0.387 1.00 20.23 281 TYR A N 1
ATOM 2150 C CA . TYR A 1 281 ? 2.610 27.965 -1.099 1.00 20.16 281 TYR A CA 1
ATOM 2151 C C . TYR A 1 281 ? 2.832 29.462 -0.981 1.00 23.38 281 TYR A C 1
ATOM 2152 O O . TYR A 1 281 ? 1.883 30.243 -0.847 1.00 23.10 281 TYR A O 1
ATOM 2161 N N . TYR A 1 282 ? 4.109 29.845 -1.031 1.00 20.02 282 TYR A N 1
ATOM 2162 C CA . TYR A 1 282 ? 4.493 31.242 -0.901 1.00 24.39 282 TYR A CA 1
ATOM 2163 C C . TYR A 1 282 ? 3.894 32.115 -2.002 1.00 25.18 282 TYR A C 1
ATOM 2164 O O . TYR A 1 282 ? 3.737 33.326 -1.809 1.00 23.12 282 TYR A O 1
ATOM 2173 N N . HIS A 1 283 ? 3.566 31.541 -3.165 1.00 25.11 283 HIS A N 1
ATOM 2174 C CA . HIS A 1 283 ? 2.881 32.347 -4.174 1.00 21.86 283 HIS A CA 1
ATOM 2175 C C . HIS A 1 283 ? 1.456 32.704 -3.756 1.00 23.11 283 HIS A C 1
ATOM 2176 O O . HIS A 1 283 ? 0.892 33.672 -4.276 1.00 25.32 283 HIS A O 1
ATOM 2183 N N . GLN A 1 284 ? 0.878 31.982 -2.797 1.00 23.70 284 GLN A N 1
ATOM 2184 C CA . GLN A 1 284 ? -0.416 32.363 -2.251 1.00 21.50 284 GLN A CA 1
ATOM 2185 C C . GLN A 1 284 ? -0.261 33.364 -1.120 1.00 22.75 284 GLN A C 1
ATOM 2186 O O . GLN A 1 284 ? -1.005 34.350 -1.051 1.00 19.97 284 GLN A O 1
ATOM 2192 N N . THR A 1 285 ? 0.704 33.129 -0.228 1.00 20.39 285 THR A N 1
ATOM 2193 C CA . THR A 1 285 ? 0.916 34.062 0.872 1.00 23.76 285 THR A CA 1
ATOM 2194 C C . THR A 1 285 ? 1.491 35.387 0.383 1.00 24.81 285 THR A C 1
ATOM 2195 O O . THR A 1 285 ? 1.237 36.431 0.994 1.00 22.72 285 THR A O 1
ATOM 2199 N N . HIS A 1 286 ? 2.233 35.379 -0.732 1.00 23.39 286 HIS A N 1
ATOM 2200 C CA . HIS A 1 286 ? 2.697 36.634 -1.317 1.00 24.39 286 HIS A CA 1
ATOM 2201 C C . HIS A 1 286 ? 1.522 37.438 -1.864 1.00 23.40 286 HIS A C 1
ATOM 2202 O O . HIS A 1 286 ? 1.427 38.648 -1.631 1.00 22.97 286 HIS A O 1
ATOM 2209 N N . ARG A 1 287 ? 0.611 36.773 -2.583 1.00 22.98 287 ARG A N 1
ATOM 2210 C CA . ARG A 1 287 ? -0.620 37.414 -3.039 1.00 21.66 287 ARG A CA 1
ATOM 2211 C C . ARG A 1 287 ? -1.366 38.047 -1.866 1.00 23.32 287 ARG A C 1
ATOM 2212 O O . ARG A 1 287 ? -1.797 39.201 -1.937 1.00 22.38 287 ARG A O 1
ATOM 2220 N N . TRP A 1 288 ? -1.511 37.299 -0.768 1.00 22.12 288 TRP A N 1
ATOM 2221 C CA . TRP A 1 288 ? -2.256 37.799 0.388 1.00 22.92 288 TRP A CA 1
ATOM 2222 C C . TRP A 1 288 ? -1.691 39.122 0.881 1.00 21.59 288 TRP A C 1
ATOM 2223 O O . TRP A 1 288 ? -2.428 40.103 1.064 1.00 22.11 288 TRP A O 1
ATOM 2234 N N . HIS A 1 289 ? -0.382 39.172 1.103 1.00 18.61 289 HIS A N 1
ATOM 2235 C CA . HIS A 1 289 ? 0.229 40.380 1.624 1.00 20.77 289 HIS A CA 1
ATOM 2236 C C . HIS A 1 289 ? 0.240 41.515 0.605 1.00 23.24 289 HIS A C 1
ATOM 2237 O O . HIS A 1 289 ? 0.555 42.647 0.980 1.00 25.85 289 HIS A O 1
ATOM 2244 N N . ARG A 1 290 ? -0.112 41.239 -0.662 1.00 20.74 290 ARG A N 1
ATOM 2245 C CA . ARG A 1 290 ? -0.255 42.291 -1.667 1.00 21.88 290 ARG A CA 1
ATOM 2246 C C . ARG A 1 290 ? -1.597 42.997 -1.578 1.00 25.24 290 ARG A C 1
ATOM 2247 O O . ARG A 1 290 ? -1.720 44.147 -2.023 1.00 25.89 290 ARG A O 1
ATOM 2255 N N . VAL A 1 291 ? -2.631 42.307 -1.102 1.00 19.93 291 VAL A N 1
ATOM 2256 C CA . VAL A 1 291 ? -3.973 42.867 -1.075 1.00 20.12 291 VAL A CA 1
ATOM 2257 C C . VAL A 1 291 ? -4.504 43.071 0.334 1.00 20.06 291 VAL A C 1
ATOM 2258 O O . VAL A 1 291 ? -5.649 43.518 0.484 1.00 16.50 291 VAL A O 1
ATOM 2262 N N . VAL A 1 292 ? -3.718 42.780 1.368 1.00 17.42 292 VAL A N 1
ATOM 2263 C CA . VAL A 1 292 ? -4.143 42.992 2.756 1.00 18.20 292 VAL A CA 1
ATOM 2264 C C . VAL A 1 292 ? -3.145 43.940 3.414 1.00 18.39 292 VAL A C 1
ATOM 2265 O O . VAL A 1 292 ? -1.978 43.584 3.620 1.00 19.22 292 VAL A O 1
ATOM 2269 N N . SER A 1 293 ? -3.595 45.148 3.746 1.00 16.02 293 SER A N 1
ATOM 2270 C CA . SER A 1 293 ? -2.749 46.099 4.455 1.00 18.63 293 SER A CA 1
ATOM 2271 C C . SER A 1 293 ? -2.963 45.904 5.946 1.00 20.54 293 SER A C 1
ATOM 2272 O O . SER A 1 293 ? -4.019 46.251 6.478 1.00 18.64 293 SER A O 1
ATOM 2275 N N . SER A 1 294 ? -1.960 45.364 6.605 1.00 19.04 294 SER A N 1
ATOM 2276 C CA . SER A 1 294 ? -2.123 44.838 7.954 1.00 19.13 294 SER A CA 1
ATOM 2277 C C . SER A 1 294 ? -0.766 44.483 8.530 1.00 22.52 294 SER A C 1
ATOM 2278 O O . SER A 1 294 ? 0.110 43.990 7.807 1.00 18.91 294 SER A O 1
ATOM 2281 N N . PRO A 1 295 ? -0.553 44.698 9.828 1.00 19.04 295 PRO A N 1
ATOM 2282 C CA . PRO A 1 295 ? 0.623 44.113 10.470 1.00 17.16 295 PRO A CA 1
ATOM 2283 C C . PRO A 1 295 ? 0.494 42.609 10.674 1.00 13.48 295 PRO A C 1
ATOM 2284 O O . PRO A 1 295 ? 1.463 41.989 11.119 1.00 15.58 295 PRO A O 1
ATOM 2288 N N . ALA A 1 296 ? -0.658 42.022 10.340 1.00 14.95 296 ALA A N 1
ATOM 2289 C CA . ALA A 1 296 ? -0.916 40.611 10.629 1.00 12.55 296 ALA A CA 1
ATOM 2290 C C . ALA A 1 296 ? 0.136 39.707 10.008 1.00 14.39 296 ALA A C 1
ATOM 2291 O O . ALA A 1 296 ? 0.412 39.783 8.805 1.00 13.29 296 ALA A O 1
ATOM 2293 N N . ARG A 1 297 ? 0.691 38.816 10.828 1.00 14.30 297 ARG A N 1
ATOM 2294 C CA . ARG A 1 297 ? 1.622 37.798 10.369 1.00 17.46 297 ARG A CA 1
ATOM 2295 C C . ARG A 1 297 ? 0.915 36.448 10.334 1.00 15.37 297 ARG A C 1
ATOM 2296 O O . ARG A 1 297 ? 0.023 36.172 11.140 1.00 11.86 297 ARG A O 1
ATOM 2304 N N . LEU A 1 298 ? 1.302 35.619 9.377 1.00 14.03 298 LEU A N 1
ATOM 2305 C CA . LEU A 1 298 ? 0.749 34.282 9.249 1.00 14.22 298 LEU A CA 1
ATOM 2306 C C . LEU A 1 298 ? 1.680 33.320 9.965 1.00 14.69 298 LEU A C 1
ATOM 2307 O O . LEU A 1 298 ? 2.836 33.151 9.562 1.00 16.57 298 LEU A O 1
ATOM 2312 N N . ASN A 1 299 ? 1.193 32.713 11.036 1.00 12.28 299 ASN A N 1
ATOM 2313 C CA . ASN A 1 299 ? 1.936 31.653 11.706 1.00 12.63 299 ASN A CA 1
ATOM 2314 C C . ASN A 1 299 ? 1.371 30.335 11.199 1.00 11.54 299 ASN A C 1
ATOM 2315 O O . ASN A 1 299 ? 0.268 29.937 11.573 1.00 11.59 299 ASN A O 1
ATOM 2320 N N . THR A 1 300 ? 2.114 29.686 10.296 1.00 12.13 300 THR A N 1
ATOM 2321 C CA . THR A 1 300 ? 1.698 28.401 9.752 1.00 11.42 300 THR A CA 1
ATOM 2322 C C . THR A 1 300 ? 1.900 27.320 10.796 1.00 12.57 300 THR A C 1
ATOM 2323 O O . THR A 1 300 ? 2.980 27.220 11.381 1.00 13.63 300 THR A O 1
ATOM 2327 N N . ILE A 1 301 ? 0.864 26.516 11.036 1.00 11.04 301 ILE A N 1
ATOM 2328 C CA . ILE A 1 301 ? 0.978 25.445 12.012 1.00 9.83 301 ILE A CA 1
ATOM 2329 C C . ILE A 1 301 ? 0.584 24.117 11.385 1.00 11.65 301 ILE A C 1
ATOM 2330 O O . ILE A 1 301 ? -0.163 24.048 10.402 1.00 12.39 301 ILE A O 1
ATOM 2335 N N . TYR A 1 302 ? 1.127 23.055 11.980 1.00 11.70 302 TYR A N 1
ATOM 2336 C CA . TYR A 1 302 ? 0.777 21.675 11.701 1.00 12.01 302 TYR A CA 1
ATOM 2337 C C . TYR A 1 302 ? 0.477 20.984 13.020 1.00 10.24 302 TYR A C 1
ATOM 2338 O O . TYR A 1 302 ? 1.147 21.236 14.023 1.00 10.11 302 TYR A O 1
ATOM 2347 N N . GLY A 1 303 ? -0.510 20.105 13.023 1.00 10.44 303 GLY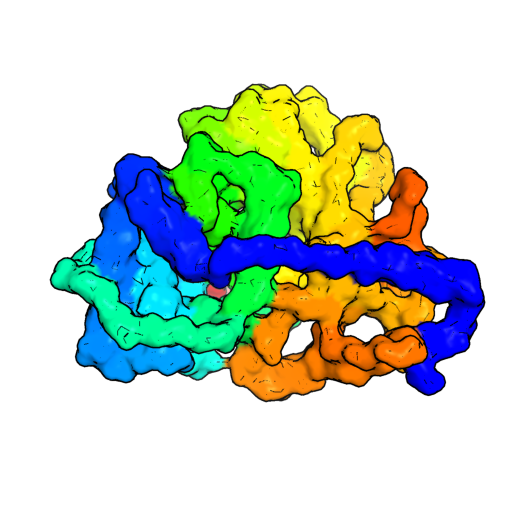 A N 1
ATOM 2348 C CA . GLY A 1 303 ? -0.589 19.147 14.096 1.00 11.13 303 GLY A CA 1
ATOM 2349 C C . GLY A 1 303 ? -1.922 18.453 14.181 1.00 12.40 303 GLY A C 1
ATOM 2350 O O . GLY A 1 303 ? -2.946 18.944 13.705 1.00 13.98 303 GLY A O 1
ATOM 2351 N N . PRO A 1 304 ? -1.924 17.274 14.785 1.00 10.67 304 PRO A N 1
ATOM 2352 C CA . PRO A 1 304 ? -3.166 16.539 15.014 1.00 11.18 304 PRO A CA 1
ATOM 2353 C C . PRO A 1 304 ? -3.841 16.958 16.311 1.00 10.32 304 PRO A C 1
ATOM 2354 O O . PRO A 1 304 ? -3.215 17.472 17.246 1.00 11.09 304 PRO A O 1
ATOM 2358 N N . THR A 1 305 ? -5.144 16.697 16.366 1.00 11.62 305 THR A N 1
ATOM 2359 C CA . THR A 1 305 ? -5.891 16.879 17.608 1.00 10.97 305 THR A CA 1
ATOM 2360 C C . THR A 1 305 ? -5.283 16.094 18.761 1.00 11.16 305 THR A C 1
ATOM 2361 O O . THR A 1 305 ? -5.329 16.535 19.920 1.00 9.37 305 THR A O 1
ATOM 2365 N N . GLU A 1 306 ? -4.679 14.947 18.453 1.00 9.93 306 GLU A N 1
ATOM 2366 C CA . GLU A 1 306 ? -4.075 14.074 19.444 1.00 9.17 306 GLU A CA 1
ATOM 2367 C C . GLU A 1 306 ? -2.841 14.671 20.108 1.00 9.69 306 GLU A C 1
ATOM 2368 O O . GLU A 1 306 ? -2.314 14.064 21.051 1.00 10.05 306 GLU A O 1
ATOM 2374 N N . ALA A 1 307 ? -2.366 15.836 19.656 1.00 8.86 307 ALA A N 1
ATOM 2375 C CA . ALA A 1 307 ? -1.223 16.477 20.305 1.00 8.53 307 ALA A CA 1
ATOM 2376 C C . ALA A 1 307 ? -1.520 17.944 20.595 1.00 7.00 307 ALA A C 1
ATOM 2377 O O . ALA A 1 307 ? -0.668 18.819 20.411 1.00 8.36 307 ALA A O 1
ATOM 2379 N N . ALA A 1 308 ? -2.736 18.215 21.069 1.00 7.70 308 ALA A N 1
ATOM 2380 C CA . ALA A 1 308 ? -3.145 19.527 21.611 1.00 6.54 308 ALA A CA 1
ATOM 2381 C C . ALA A 1 308 ? -3.011 20.622 20.552 1.00 7.58 308 ALA A C 1
ATOM 2382 O O . ALA A 1 308 ? -2.263 21.590 20.700 1.00 8.60 308 ALA A O 1
ATOM 2384 N N . VAL A 1 309 ? -3.780 20.436 19.479 1.00 8.89 309 VAL A N 1
ATOM 2385 C CA . VAL A 1 309 ? -4.101 21.430 18.448 1.00 7.84 309 VAL A CA 1
ATOM 2386 C C . VAL A 1 309 ? -2.966 21.606 17.444 1.00 8.87 309 VAL A C 1
ATOM 2387 O O . VAL A 1 309 ? -3.159 21.373 16.247 1.00 11.34 309 VAL A O 1
ATOM 2391 N N . ASN A 1 310 ? -1.789 22.042 17.906 1.00 8.66 310 ASN A N 1
ATOM 2392 C CA . ASN A 1 310 ? -0.639 22.287 17.046 1.00 7.97 310 ASN A CA 1
ATOM 2393 C C . ASN A 1 310 ? 0.576 21.583 17.603 1.00 8.06 310 ASN A C 1
ATOM 2394 O O . ASN A 1 310 ? 0.700 21.408 18.818 1.00 7.99 310 ASN A O 1
ATOM 2399 N N . ALA A 1 311 ? 1.472 21.200 16.695 1.00 9.24 311 ALA A N 1
ATOM 2400 C CA . ALA A 1 311 ? 2.718 20.546 17.079 1.00 9.56 311 ALA A CA 1
ATOM 2401 C C . ALA A 1 311 ? 3.938 21.243 16.487 1.00 11.09 311 ALA A C 1
ATOM 2402 O O . ALA A 1 311 ? 5.029 21.133 17.038 1.00 10.73 311 ALA A O 1
ATOM 2404 N N . THR A 1 312 ? 3.793 21.939 15.359 1.00 10.40 312 THR A N 1
ATOM 2405 C CA . THR A 1 312 ? 4.908 22.693 14.786 1.00 10.23 312 THR A CA 1
ATOM 2406 C C . THR A 1 312 ? 4.406 24.040 14.289 1.00 10.57 312 THR A C 1
ATOM 2407 O O . THR A 1 312 ? 3.220 24.207 13.996 1.00 10.71 312 THR A O 1
ATOM 2411 N N . GLU A 1 313 ? 5.335 24.992 14.166 1.00 11.79 313 GLU A N 1
ATOM 2412 C CA . GLU A 1 313 ? 5.009 26.340 13.701 1.00 11.46 313 GLU A CA 1
ATOM 2413 C C . GLU A 1 313 ? 6.106 26.883 12.792 1.00 14.11 313 GLU A C 1
ATOM 2414 O O . GLU A 1 313 ? 7.296 26.615 12.991 1.00 13.29 313 GLU A O 1
ATOM 2420 N N . HIS A 1 314 ? 5.683 27.685 11.812 1.00 12.10 314 HIS A N 1
ATOM 2421 C CA . HIS A 1 314 ? 6.583 28.416 10.929 1.00 14.21 314 HIS A CA 1
ATOM 2422 C C . HIS A 1 314 ? 6.042 29.814 10.669 1.00 12.54 314 HIS A C 1
ATOM 2423 O O . HIS A 1 314 ? 4.960 29.965 10.093 1.00 13.09 314 HIS A O 1
ATOM 2430 N N . LEU A 1 315 ? 6.807 30.826 11.064 1.00 14.46 315 LEU A N 1
ATOM 2431 C CA . LEU A 1 315 ? 6.447 32.208 10.770 1.00 15.72 315 LEU A CA 1
ATOM 2432 C C . LEU A 1 315 ? 6.617 32.481 9.275 1.00 17.10 315 LEU A C 1
ATOM 2433 O O . LEU A 1 315 ? 7.734 32.424 8.751 1.00 21.19 315 LEU A O 1
ATOM 2438 N N . THR A 1 316 ? 5.517 32.776 8.587 1.00 18.00 316 THR A N 1
ATOM 2439 C CA . THR A 1 316 ? 5.511 32.785 7.121 1.00 17.00 316 THR A CA 1
ATOM 2440 C C . THR A 1 316 ? 6.091 34.096 6.612 1.00 21.92 316 THR A C 1
ATOM 2441 O O . THR A 1 316 ? 5.599 35.173 6.956 1.00 21.51 316 THR A O 1
ATOM 2445 N N . GLU A 1 317 ? 7.119 34.002 5.772 1.00 21.78 317 GLU A N 1
ATOM 2446 C CA . GLU A 1 317 ? 7.816 35.188 5.286 1.00 25.45 317 GLU A CA 1
ATOM 2447 C C . GLU A 1 317 ? 6.989 35.881 4.210 1.00 26.44 317 GLU A C 1
ATOM 2448 O O . GLU A 1 317 ? 6.512 35.222 3.280 1.00 23.87 317 GLU A O 1
ATOM 2454 N N . PRO A 1 318 ? 6.782 37.197 4.308 1.00 27.26 318 PRO A N 1
ATOM 2455 C CA . PRO A 1 318 ? 6.037 37.899 3.261 1.00 29.98 318 PRO A CA 1
ATOM 2456 C C . PRO A 1 318 ? 6.866 38.154 2.016 1.00 35.01 318 PRO A C 1
ATOM 2457 O O . PRO A 1 318 ? 6.295 38.454 0.963 1.00 37.78 318 PRO A O 1
ATOM 2461 N N . ASP A 1 319 ? 8.189 38.005 2.109 1.00 34.33 319 ASP A N 1
ATOM 2462 C CA . ASP A 1 319 ? 9.069 38.253 0.971 1.00 38.18 319 ASP A CA 1
ATOM 2463 C C . ASP A 1 319 ? 8.900 37.205 -0.120 1.00 34.08 319 ASP A C 1
ATOM 2464 O O . ASP A 1 319 ? 8.888 37.536 -1.310 1.00 36.68 319 ASP A O 1
ATOM 2469 N N . LEU A 1 320 ? 8.792 35.938 0.265 1.00 31.21 320 LEU A N 1
ATOM 2470 C CA . LEU A 1 320 ? 8.955 34.835 -0.667 1.00 26.46 320 LEU A CA 1
ATOM 2471 C C . LEU A 1 320 ? 7.712 34.665 -1.526 1.00 29.63 320 LEU A C 1
ATOM 2472 O O . LEU A 1 320 ? 6.584 34.815 -1.051 1.00 29.66 320 LEU A O 1
ATOM 2477 N N . ASP A 1 321 ? 7.926 34.342 -2.801 1.00 28.53 321 ASP A N 1
ATOM 2478 C CA . ASP A 1 321 ? 6.846 34.261 -3.770 1.00 28.88 321 ASP A CA 1
ATOM 2479 C C . ASP A 1 321 ? 6.760 32.919 -4.482 1.00 26.27 321 ASP A C 1
ATOM 2480 O O . ASP A 1 321 ? 5.928 32.764 -5.384 1.00 27.82 321 ASP A O 1
ATOM 2485 N N . HIS A 1 322 ? 7.577 31.943 -4.103 1.00 26.95 322 HIS A N 1
ATOM 2486 C CA . HIS A 1 322 ? 7.563 30.643 -4.750 1.00 30.82 322 HIS A CA 1
ATOM 2487 C C . HIS A 1 322 ? 7.944 29.574 -3.735 1.00 27.28 322 HIS A C 1
ATOM 2488 O O . HIS A 1 322 ? 8.647 29.847 -2.761 1.00 26.90 322 HIS A O 1
ATOM 2495 N N . GLY A 1 323 ? 7.464 28.359 -3.970 1.00 27.11 323 GLY A N 1
ATOM 2496 C CA . GLY A 1 323 ? 7.816 27.217 -3.152 1.00 27.24 323 GLY A CA 1
ATOM 2497 C C . GLY A 1 323 ? 6.772 26.923 -2.093 1.00 24.88 323 GLY A C 1
ATOM 2498 O O . GLY A 1 323 ? 5.846 27.701 -1.840 1.00 24.02 323 GLY A O 1
ATOM 2499 N N . GLN A 1 324 ? 6.946 25.756 -1.471 1.00 22.32 324 GLN A N 1
ATOM 2500 C CA . GLN A 1 324 ? 6.053 25.270 -0.429 1.00 21.46 324 GLN A CA 1
ATOM 2501 C C . GLN A 1 324 ? 6.430 25.860 0.930 1.00 21.11 324 GLN A C 1
ATOM 2502 O O . GLN A 1 324 ? 7.608 25.893 1.305 1.00 20.50 324 GLN A O 1
ATOM 2508 N N . VAL A 1 325 ? 5.430 26.347 1.663 1.00 17.77 325 VAL A N 1
ATOM 2509 C CA . VAL A 1 325 ? 5.641 26.803 3.033 1.00 18.85 325 VAL A CA 1
ATOM 2510 C C . VAL A 1 325 ? 5.900 25.596 3.927 1.00 14.74 325 VAL A C 1
ATOM 2511 O O . VAL A 1 325 ? 5.068 24.683 3.982 1.00 17.89 325 VAL A O 1
ATOM 2515 N N . PRO A 1 326 ? 7.022 25.546 4.635 1.00 15.35 326 PRO A N 1
ATOM 2516 C CA . PRO A 1 326 ? 7.267 24.428 5.547 1.00 16.89 326 PRO A CA 1
ATOM 2517 C C . PRO A 1 326 ? 6.356 24.539 6.755 1.00 18.49 326 PRO A C 1
ATOM 2518 O O . PRO A 1 326 ? 5.817 25.608 7.046 1.00 17.03 326 PRO A O 1
ATOM 2522 N N . ILE A 1 327 ? 6.195 23.413 7.466 1.00 14.03 327 ILE A N 1
ATOM 2523 C CA . ILE A 1 327 ? 5.429 23.438 8.717 1.00 15.50 327 ILE A CA 1
ATOM 2524 C C . ILE A 1 327 ? 6.289 23.775 9.926 1.00 17.43 327 ILE A C 1
ATOM 2525 O O . ILE A 1 327 ? 5.737 24.063 11.003 1.00 16.07 327 ILE A O 1
ATOM 2530 N N . GLY A 1 328 ? 7.614 23.769 9.792 1.00 14.53 328 GLY A N 1
ATOM 2531 C CA . GLY A 1 328 ? 8.466 24.461 10.743 1.00 15.47 328 GLY A CA 1
ATOM 2532 C C . GLY A 1 328 ? 9.044 23.673 11.905 1.00 15.98 328 GLY A C 1
ATOM 2533 O O . GLY A 1 328 ? 9.438 22.513 11.754 1.00 15.99 328 GLY A O 1
ATOM 2534 N N . VAL A 1 329 ? 9.106 24.303 13.075 1.00 14.22 329 VAL A N 1
ATOM 2535 C CA . VAL A 1 329 ? 9.825 23.756 14.230 1.00 14.14 329 VAL A CA 1
ATOM 2536 C C . VAL A 1 329 ? 8.821 23.351 15.304 1.00 13.00 329 VAL A C 1
ATOM 2537 O O . VAL A 1 329 ? 7.702 23.880 15.318 1.00 13.45 329 VAL A O 1
ATOM 2541 N N . PRO A 1 330 ? 9.174 22.461 16.230 1.00 12.72 330 PRO A N 1
ATOM 2542 C CA . PRO A 1 330 ? 8.191 22.013 17.221 1.00 11.13 330 PRO A CA 1
ATOM 2543 C C . PRO A 1 330 ? 7.827 23.117 18.197 1.00 10.34 330 PRO A C 1
ATOM 2544 O O . PRO A 1 330 ? 8.630 23.996 18.520 1.00 11.69 330 PRO A O 1
ATOM 2548 N N . LEU A 1 331 ? 6.578 23.059 18.656 1.00 10.32 331 LEU A N 1
ATOM 2549 C CA . LEU A 1 331 ? 6.149 23.903 19.746 1.00 11.33 331 LEU A CA 1
ATOM 2550 C C . LEU A 1 331 ? 6.975 23.597 20.996 1.00 10.05 331 LEU A C 1
ATOM 2551 O O . LEU A 1 331 ? 7.629 22.550 21.081 1.00 8.82 331 LEU A O 1
ATOM 2556 N N . PRO A 1 332 ? 6.975 24.505 21.978 1.00 11.34 332 PRO A N 1
ATOM 2557 C CA . PRO A 1 332 ? 7.735 24.249 23.209 1.00 11.06 332 PRO A CA 1
ATOM 2558 C C . PRO A 1 332 ? 7.307 22.939 23.847 1.00 12.56 332 PRO A C 1
ATOM 2559 O O . PRO A 1 332 ? 6.114 22.655 23.989 1.00 9.53 332 PRO A O 1
ATOM 2563 N N . ASN A 1 333 ? 8.300 22.130 24.219 1.00 10.26 333 ASN A N 1
ATOM 2564 C CA . ASN A 1 333 ? 8.104 20.850 24.881 1.00 10.56 333 ASN A CA 1
ATOM 2565 C C . ASN A 1 333 ? 7.478 19.803 23.971 1.00 10.20 333 ASN A C 1
ATOM 2566 O O . ASN A 1 333 ? 7.040 18.752 24.451 1.00 11.79 333 ASN A O 1
ATOM 2571 N N . TYR A 1 334 ? 7.475 20.053 22.655 1.00 9.16 334 TYR A N 1
ATOM 2572 C CA . TYR A 1 334 ? 7.137 19.052 21.655 1.00 10.80 334 TYR A CA 1
ATOM 2573 C C . TYR A 1 334 ? 8.402 18.519 20.995 1.00 10.86 334 TYR A C 1
ATOM 2574 O O . TYR A 1 334 ? 9.380 19.245 20.818 1.00 11.86 334 TYR A O 1
ATOM 2583 N N . ARG A 1 335 ? 8.378 17.238 20.629 1.00 9.99 335 ARG A N 1
ATOM 2584 C CA . ARG A 1 335 ? 9.456 16.648 19.847 1.00 12.12 335 ARG A CA 1
ATOM 2585 C C . ARG A 1 335 ? 8.847 15.817 18.728 1.00 10.85 335 ARG A C 1
ATOM 2586 O O . ARG A 1 335 ? 7.860 15.108 18.941 1.00 12.22 335 ARG A O 1
ATOM 2594 N N . LEU A 1 336 ? 9.404 15.919 17.524 1.00 12.57 336 LEU A N 1
ATOM 2595 C CA . LEU A 1 336 ? 8.837 15.210 16.388 1.00 12.09 336 LEU A CA 1
ATOM 2596 C C . LEU A 1 336 ? 9.924 14.441 15.653 1.00 12.25 336 LEU A C 1
ATOM 2597 O O . LEU A 1 336 ? 11.070 14.887 15.562 1.00 15.98 336 LEU A O 1
ATOM 2602 N N . TYR A 1 337 ? 9.529 13.296 15.108 1.00 15.13 337 TYR A N 1
ATOM 2603 C CA . TYR A 1 337 ? 10.436 12.360 14.453 1.00 17.61 337 TYR A CA 1
ATOM 2604 C C . TYR A 1 337 ? 9.791 11.850 13.176 1.00 17.68 337 TYR A C 1
ATOM 2605 O O . TYR A 1 337 ? 8.606 11.512 13.173 1.00 18.68 337 TYR A O 1
ATOM 2614 N N . ALA A 1 338 ? 10.576 11.777 12.093 1.00 18.96 338 ALA A N 1
ATOM 2615 C CA . ALA A 1 338 ? 10.141 11.146 10.855 1.00 17.88 338 ALA A CA 1
ATOM 2616 C C . ALA A 1 338 ? 10.738 9.740 10.802 1.00 19.60 338 ALA A C 1
ATOM 2617 O O . ALA A 1 338 ? 11.961 9.582 10.795 1.00 21.02 338 ALA A O 1
ATOM 2619 N N . LEU A 1 339 ? 9.880 8.735 10.794 1.00 17.91 339 LEU A N 1
ATOM 2620 C CA . LEU A 1 339 ? 10.315 7.349 10.891 1.00 22.98 339 LEU A CA 1
ATOM 2621 C C . LEU A 1 339 ? 9.910 6.588 9.640 1.00 25.94 339 LEU A C 1
ATOM 2622 O O . LEU A 1 339 ? 8.863 6.853 9.041 1.00 23.40 339 LEU A O 1
ATOM 2627 N N . ASP A 1 340 ? 10.733 5.616 9.255 1.00 27.68 340 ASP A N 1
ATOM 2628 C CA . ASP A 1 340 ? 10.366 4.801 8.109 1.00 28.18 340 ASP A CA 1
ATOM 2629 C C . ASP A 1 340 ? 9.423 3.678 8.539 1.00 30.09 340 ASP A C 1
ATOM 2630 O O . ASP A 1 340 ? 8.991 3.596 9.692 1.00 29.92 340 ASP A O 1
ATOM 2635 N N . ASP A 1 341 ? 9.085 2.806 7.584 1.00 34.97 341 ASP A N 1
ATOM 2636 C CA . ASP A 1 341 ? 8.148 1.726 7.869 1.00 36.35 341 ASP A CA 1
ATOM 2637 C C . ASP A 1 341 ? 8.660 0.826 8.985 1.00 37.44 341 ASP A C 1
ATOM 2638 O O . ASP A 1 341 ? 7.863 0.244 9.730 1.00 40.92 341 ASP A O 1
ATOM 2643 N N . ASP A 1 342 ? 9.979 0.717 9.128 1.00 37.35 342 ASP A N 1
ATOM 2644 C CA . ASP A 1 342 ? 10.594 -0.101 10.165 1.00 38.63 342 ASP A CA 1
ATOM 2645 C C . ASP A 1 342 ? 10.803 0.648 11.476 1.00 36.30 342 ASP A C 1
ATOM 2646 O O . ASP A 1 342 ? 11.280 0.048 12.443 1.00 33.77 342 ASP A O 1
ATOM 2651 N N . GLY A 1 343 ? 10.468 1.933 11.540 1.00 32.92 343 GLY A N 1
ATOM 2652 C CA . GLY A 1 343 ? 10.653 2.670 12.773 1.00 29.36 343 GLY A CA 1
ATOM 2653 C C . GLY A 1 343 ? 12.029 3.261 12.970 1.00 26.85 343 GLY A C 1
ATOM 2654 O O . GLY A 1 343 ? 12.364 3.660 14.088 1.00 28.56 343 GLY A O 1
ATOM 2655 N N . ARG A 1 344 ? 12.841 3.329 11.922 1.00 27.07 344 ARG A N 1
ATOM 2656 C CA . ARG A 1 344 ? 14.135 3.984 11.992 1.00 27.75 344 ARG A CA 1
ATOM 2657 C C . ARG A 1 344 ? 13.977 5.469 11.689 1.00 25.37 344 ARG A C 1
ATOM 2658 O O . ARG A 1 344 ? 13.152 5.857 10.859 1.00 25.10 344 ARG A O 1
ATOM 2666 N N . LEU A 1 345 ? 14.778 6.290 12.363 1.00 25.03 345 LEU A N 1
ATOM 2667 C CA . LEU A 1 345 ? 14.762 7.734 12.151 1.00 23.71 345 LEU A CA 1
ATOM 2668 C C . LEU A 1 345 ? 15.340 8.082 10.784 1.00 25.80 345 LEU A C 1
ATOM 2669 O O . LEU A 1 345 ? 16.474 7.710 10.466 1.00 25.66 345 LEU A O 1
ATOM 2674 N N . CYS A 1 346 ? 14.571 8.815 9.986 1.00 25.67 346 CYS A N 1
ATOM 2675 C CA . CYS A 1 346 ? 15.015 9.150 8.644 1.00 23.99 346 CYS A CA 1
ATOM 2676 C C . CYS A 1 346 ? 16.117 10.204 8.695 1.00 28.22 346 CYS A C 1
ATOM 2677 O O . CYS A 1 346 ? 16.053 11.138 9.502 1.00 26.55 346 CYS A O 1
ATOM 2680 N N . PRO A 1 347 ? 17.132 10.093 7.842 1.00 28.02 347 PRO A N 1
ATOM 2681 C CA . PRO A 1 347 ? 18.119 11.172 7.714 1.00 26.14 347 PRO A CA 1
ATOM 2682 C C . PRO A 1 347 ? 17.451 12.453 7.253 1.00 27.43 347 PRO A C 1
ATOM 2683 O O . PRO A 1 347 ? 16.376 12.407 6.635 1.00 27.06 347 PRO A O 1
ATOM 2687 N N . PRO A 1 348 ? 18.051 13.607 7.533 1.00 26.37 348 PRO A N 1
ATOM 2688 C CA . PRO A 1 348 ? 17.535 14.861 6.977 1.00 26.50 348 PRO A CA 1
ATOM 2689 C C . PRO A 1 348 ? 17.356 14.764 5.469 1.00 28.94 348 PRO A C 1
ATOM 2690 O O . PRO A 1 348 ? 18.235 14.286 4.744 1.00 27.50 348 PRO A O 1
ATOM 2694 N N . GLY A 1 349 ? 16.183 15.189 5.000 1.00 28.80 349 GLY A N 1
ATOM 2695 C CA . GLY A 1 349 ? 15.851 15.178 3.591 1.00 30.55 349 GLY A CA 1
ATOM 2696 C C . GLY A 1 349 ? 15.057 13.976 3.127 1.00 26.83 349 GLY A C 1
ATOM 2697 O O . GLY A 1 349 ? 14.542 13.996 2.004 1.00 30.34 349 GLY A O 1
ATOM 2698 N N . ILE A 1 350 ? 14.943 12.935 3.949 1.00 26.98 350 ILE A N 1
ATOM 2699 C CA . ILE A 1 350 ? 14.248 11.704 3.586 1.00 27.67 350 ILE A CA 1
ATOM 2700 C C . ILE A 1 350 ? 12.854 11.717 4.190 1.00 27.26 350 ILE A C 1
ATOM 2701 O O . ILE A 1 350 ? 12.686 12.019 5.379 1.00 27.95 350 ILE A O 1
ATOM 2706 N N . THR A 1 351 ? 11.863 11.342 3.389 1.00 25.02 351 THR A N 1
ATOM 2707 C CA . THR A 1 351 ? 10.472 11.377 3.817 1.00 25.28 351 THR A CA 1
ATOM 2708 C C . THR A 1 351 ? 10.135 10.174 4.692 1.00 27.05 351 THR A C 1
ATOM 2709 O O . THR A 1 351 ? 10.326 9.024 4.284 1.00 24.12 351 THR A O 1
ATOM 2713 N N . GLY A 1 352 ? 9.621 10.439 5.897 1.00 22.88 352 GLY A N 1
ATOM 2714 C CA . GLY A 1 352 ? 9.075 9.400 6.741 1.00 23.46 352 GLY A CA 1
ATOM 2715 C C . GLY A 1 352 ? 7.786 9.853 7.402 1.00 23.90 352 GLY A C 1
ATOM 2716 O O . GLY A 1 352 ? 7.303 10.960 7.162 1.00 21.70 352 GLY A O 1
ATOM 2717 N N . GLU A 1 353 ? 7.249 8.981 8.253 1.00 20.26 353 GLU A N 1
ATOM 2718 C CA . GLU A 1 353 ? 5.994 9.248 8.944 1.00 22.02 353 GLU A CA 1
ATOM 2719 C C . GLU A 1 353 ? 6.267 10.016 10.232 1.00 18.23 353 GLU A C 1
ATOM 2720 O O . GLU A 1 353 ? 7.180 9.668 10.985 1.00 17.67 353 GLU A O 1
ATOM 2726 N N . ILE A 1 354 ? 5.471 11.058 10.492 1.00 16.51 354 ILE A N 1
ATOM 2727 C CA . ILE A 1 354 ? 5.662 11.838 11.711 1.00 15.74 354 ILE A CA 1
ATOM 2728 C C . ILE A 1 354 ? 5.135 11.072 12.918 1.00 14.62 354 ILE A C 1
ATOM 2729 O O . ILE A 1 354 ? 4.006 10.568 12.909 1.00 14.54 354 ILE A O 1
ATOM 2734 N N . HIS A 1 355 ? 5.965 10.980 13.960 1.00 15.05 355 HIS A N 1
ATOM 2735 C CA . HIS A 1 355 ? 5.584 10.533 15.294 1.00 14.51 355 HIS A CA 1
ATOM 2736 C C . HIS A 1 355 ? 5.880 11.672 16.252 1.00 12.39 355 HIS A C 1
ATOM 2737 O O . HIS A 1 355 ? 6.937 12.303 16.150 1.00 13.71 355 HIS A O 1
ATOM 2744 N N . ILE A 1 356 ? 4.951 11.947 17.172 1.00 12.17 356 ILE A N 1
ATOM 2745 C CA . ILE A 1 356 ? 5.034 13.121 18.035 1.00 11.34 356 ILE A CA 1
ATOM 2746 C C . ILE A 1 356 ? 5.183 12.689 19.483 1.00 10.59 356 ILE A C 1
ATOM 2747 O O . ILE A 1 356 ? 4.482 11.785 19.949 1.00 12.88 356 ILE A O 1
ATOM 2752 N N . ALA A 1 357 ? 6.095 13.351 20.191 1.00 10.50 357 ALA A N 1
ATOM 2753 C CA . ALA A 1 357 ? 6.305 13.150 21.615 1.00 10.71 357 ALA A CA 1
ATOM 2754 C C . ALA A 1 357 ? 6.135 14.476 22.346 1.00 11.14 357 ALA A C 1
ATOM 2755 O O . ALA A 1 357 ? 6.156 15.545 21.737 1.00 10.28 357 ALA A O 1
ATOM 2757 N N . GLY A 1 358 ? 5.944 14.391 23.657 1.00 12.89 358 GLY A N 1
ATOM 2758 C CA . GLY A 1 358 ? 6.095 15.562 24.503 1.00 10.88 358 GLY A CA 1
ATOM 2759 C C . GLY A 1 358 ? 4.846 16.004 25.243 1.00 9.91 358 GLY A C 1
ATOM 2760 O O . GLY A 1 358 ? 3.895 15.235 25.423 1.00 9.52 358 GLY A O 1
ATOM 2761 N N . ALA A 1 359 ? 4.851 17.266 25.668 1.00 10.51 359 ALA A N 1
ATOM 2762 C CA . ALA A 1 359 ? 3.852 17.770 26.609 1.00 10.19 359 ALA A CA 1
ATOM 2763 C C . ALA A 1 359 ? 2.465 17.874 26.010 1.00 10.75 359 ALA A C 1
ATOM 2764 O O . ALA A 1 359 ? 1.492 17.918 26.768 1.00 10.07 359 ALA A O 1
ATOM 2766 N N . GLY A 1 360 ? 2.349 17.927 24.687 1.00 8.93 360 GLY A N 1
ATOM 2767 C CA . GLY A 1 360 ? 1.063 18.099 24.041 1.00 8.12 360 GLY A CA 1
ATOM 2768 C C . GLY A 1 360 ? 0.266 16.838 23.823 1.00 9.52 360 GLY A C 1
ATOM 2769 O O . GLY A 1 360 ? -0.887 16.918 23.406 1.00 9.02 360 GLY A O 1
ATOM 2770 N N . LEU A 1 361 ? 0.827 15.667 24.111 1.00 9.99 361 LEU A N 1
ATOM 2771 C CA . LEU A 1 361 ? 0.131 14.432 23.768 1.00 7.92 361 LEU A CA 1
ATOM 2772 C C . LEU A 1 361 ? -1.152 14.235 24.577 1.00 9.38 361 LEU A C 1
ATOM 2773 O O . LEU A 1 361 ? -1.203 14.484 25.791 1.00 10.66 361 LEU A O 1
ATOM 2778 N N . ALA A 1 362 ? -2.183 13.746 23.886 1.00 10.13 362 ALA A N 1
ATOM 2779 C CA . ALA A 1 362 ? -3.406 13.300 24.530 1.00 10.04 362 ALA A CA 1
ATOM 2780 C C . ALA A 1 362 ? -3.108 12.165 25.501 1.00 10.81 362 ALA A C 1
ATOM 2781 O O . ALA A 1 362 ? -2.109 11.458 25.378 1.00 13.01 362 ALA A O 1
ATOM 2783 N N . ARG A 1 363 ? -3.985 12.013 26.490 1.00 10.66 363 ARG A N 1
ATOM 2784 C CA . ARG A 1 363 ? -3.971 10.785 27.285 1.00 11.88 363 ARG A CA 1
ATOM 2785 C C . ARG A 1 363 ? -4.088 9.568 26.380 1.00 12.98 363 ARG A C 1
ATOM 2786 O O . ARG A 1 363 ? -3.522 8.499 26.676 1.00 13.93 363 ARG A O 1
ATOM 2794 N N . GLY A 1 364 ? -4.822 9.707 25.284 1.00 9.70 364 GLY A N 1
ATOM 2795 C CA . GLY A 1 364 ? -5.162 8.633 24.375 1.00 12.13 364 GLY A CA 1
ATOM 2796 C C . GLY A 1 364 ? -6.529 8.924 23.779 1.00 13.05 364 GLY A C 1
ATOM 2797 O O . GLY A 1 364 ? -6.976 10.073 23.772 1.00 12.21 364 GLY A O 1
ATOM 2798 N N . TYR A 1 365 ? -7.187 7.877 23.307 1.00 13.00 365 TYR A N 1
ATOM 2799 C CA . TYR A 1 365 ? -8.589 7.976 22.937 1.00 14.19 365 TYR A CA 1
ATOM 2800 C C . TYR A 1 365 ? -9.454 7.356 24.027 1.00 14.90 365 TYR A C 1
ATOM 2801 O O . TYR A 1 365 ? -8.974 6.650 24.918 1.00 15.49 365 TYR A O 1
ATOM 2810 N N . ARG A 1 366 ? -10.757 7.623 23.942 1.00 13.49 366 ARG A N 1
ATOM 2811 C CA . ARG A 1 366 ? -11.679 6.945 24.842 1.00 14.82 366 ARG A CA 1
ATOM 2812 C C . ARG A 1 366 ? -11.633 5.447 24.596 1.00 15.34 366 ARG A C 1
ATOM 2813 O O . ARG A 1 366 ? -11.715 4.661 25.550 1.00 20.02 366 ARG A O 1
ATOM 2821 N N . SER A 1 367 ? -11.434 5.050 23.336 1.00 16.67 367 SER A N 1
ATOM 2822 C CA . SER A 1 367 ? -11.329 3.646 22.948 1.00 19.84 367 SER A CA 1
ATOM 2823 C C . SER A 1 367 ? -9.925 3.091 23.169 1.00 18.11 367 SER A C 1
ATOM 2824 O O . SER A 1 367 ? -8.936 3.677 22.720 1.00 17.72 367 SER A O 1
ATOM 2827 N N . ALA A 1 368 ? -9.856 1.891 23.751 1.00 21.67 368 ALA A N 1
ATOM 2828 C CA . ALA A 1 368 ? -8.570 1.243 23.997 1.00 19.18 368 ALA A CA 1
ATOM 2829 C C . ALA A 1 368 ? -7.901 0.776 22.706 1.00 21.21 368 ALA A C 1
ATOM 2830 O O . ALA A 1 368 ? -6.684 0.921 22.561 1.00 20.23 368 ALA A O 1
ATOM 2832 N N . GLU A 1 369 ? -8.661 0.204 21.754 1.00 20.03 369 GLU A N 1
ATOM 2833 C CA . GLU A 1 369 ? -8.020 -0.268 20.525 1.00 23.45 369 GLU A CA 1
ATOM 2834 C C . GLU A 1 369 ? -7.425 0.878 19.734 1.00 21.01 369 GLU A C 1
ATOM 2835 O O . GLU A 1 369 ? -6.303 0.773 19.223 1.00 24.38 369 GLU A O 1
ATOM 2841 N N . ALA A 1 370 ? -8.171 1.980 19.596 1.00 21.51 370 ALA A N 1
ATOM 2842 C CA . ALA A 1 370 ? -7.629 3.125 18.894 1.00 22.62 370 ALA A CA 1
ATOM 2843 C C . ALA A 1 370 ? -6.370 3.617 19.583 1.00 13.29 370 ALA A C 1
ATOM 2844 O O . ALA A 1 370 ? -5.384 3.952 18.917 1.00 19.70 370 ALA A O 1
ATOM 2846 N N . THR A 1 371 ? -6.381 3.650 20.919 1.00 14.70 371 THR A N 1
ATOM 2847 C CA . THR A 1 371 ? -5.196 4.079 21.660 1.00 18.01 371 THR A CA 1
ATOM 2848 C C . THR A 1 371 ? -4.017 3.157 21.381 1.00 17.87 371 THR A C 1
ATOM 2849 O O . THR A 1 371 ? -2.908 3.618 21.096 1.00 17.61 371 THR A O 1
ATOM 2853 N N . ALA A 1 372 ? -4.244 1.839 21.440 1.00 19.37 372 ALA A N 1
ATOM 2854 C CA . ALA A 1 372 ? -3.145 0.900 21.231 1.00 21.37 372 ALA A CA 1
ATOM 2855 C C . ALA A 1 372 ? -2.611 0.944 19.798 1.00 21.72 372 ALA A C 1
ATOM 2856 O O . ALA A 1 372 ? -1.427 0.660 19.571 1.00 24.18 372 ALA A O 1
ATOM 2858 N N . LYS A 1 373 ? -3.446 1.318 18.826 1.00 19.37 373 LYS A N 1
ATOM 2859 C CA . LYS A 1 373 ? -3.023 1.389 17.434 1.00 21.72 373 LYS A CA 1
ATOM 2860 C C . LYS A 1 373 ? -2.211 2.640 17.106 1.00 21.28 373 LYS A C 1
ATOM 2861 O O . LYS A 1 373 ? -1.608 2.702 16.028 1.00 23.91 373 LYS A O 1
ATOM 2867 N N . ALA A 1 374 ? -2.192 3.646 17.979 1.00 18.33 374 ALA A N 1
ATOM 2868 C CA . ALA A 1 374 ? -1.588 4.914 17.580 1.00 19.15 374 ALA A CA 1
ATOM 2869 C C . ALA A 1 374 ? -0.552 5.428 18.567 1.00 17.54 374 ALA A C 1
ATOM 2870 O O . ALA A 1 374 ? 0.360 6.166 18.174 1.00 19.56 374 ALA A O 1
ATOM 2872 N N . PHE A 1 375 ? -0.682 5.071 19.839 1.00 15.77 375 PHE A N 1
ATOM 2873 C CA . PHE A 1 375 ? 0.255 5.490 20.878 1.00 15.52 375 PHE A CA 1
ATOM 2874 C C . PHE A 1 375 ? 1.185 4.335 21.240 1.00 16.19 375 PHE A C 1
ATOM 2875 O O . PHE A 1 375 ? 0.718 3.221 21.522 1.00 20.51 375 PHE A O 1
ATOM 2883 N N . HIS A 1 376 ? 2.491 4.603 21.240 1.00 15.35 376 HIS A N 1
ATOM 2884 C CA . HIS A 1 376 ? 3.488 3.547 21.417 1.00 16.96 376 HIS A CA 1
ATOM 2885 C C . HIS A 1 376 ? 4.768 4.122 22.022 1.00 21.06 376 HIS A C 1
ATOM 2886 O O . HIS A 1 376 ? 4.914 5.334 22.190 1.00 18.31 376 HIS A O 1
ATOM 2893 N N . GLU A 1 377 ? 5.703 3.231 22.365 1.00 17.96 377 GLU A N 1
ATOM 2894 C CA . GLU A 1 377 ? 6.962 3.610 22.996 1.00 22.71 377 GLU A CA 1
ATOM 2895 C C . GLU A 1 377 ? 8.150 3.143 22.164 1.00 21.61 377 GLU A C 1
ATOM 2896 O O . GLU A 1 377 ? 8.179 2.001 21.693 1.00 22.29 377 GLU A O 1
ATOM 2902 N N . LEU A 1 378 ? 9.139 4.022 22.008 1.00 18.65 378 LEU A N 1
ATOM 2903 C CA . LEU A 1 378 ? 10.288 3.749 21.155 1.00 21.45 378 LEU A CA 1
ATOM 2904 C C . LEU A 1 378 ? 11.510 4.481 21.687 1.00 24.05 378 LEU A C 1
ATOM 2905 O O . LEU A 1 378 ? 11.431 5.658 22.028 1.00 21.32 378 LEU A O 1
ATOM 2910 N N . GLU A 1 379 ? 12.651 3.792 21.731 1.00 21.06 379 GLU A N 1
ATOM 2911 C CA . GLU A 1 379 ? 13.910 4.469 22.029 1.00 24.15 379 GLU A CA 1
ATOM 2912 C C . GLU A 1 379 ? 14.429 5.089 20.735 1.00 26.18 379 GLU A C 1
ATOM 2913 O O . GLU A 1 379 ? 14.993 4.401 19.879 1.00 25.45 379 GLU A O 1
ATOM 2919 N N . VAL A 1 380 ? 14.216 6.398 20.577 1.00 19.25 380 VAL A N 1
ATOM 2920 C CA . VAL A 1 380 ? 14.567 7.069 19.329 1.00 22.75 380 VAL A CA 1
ATOM 2921 C C . VAL A 1 380 ? 16.048 7.427 19.298 1.00 24.29 380 VAL A C 1
ATOM 2922 O O . VAL A 1 380 ? 16.679 7.413 18.235 1.00 24.94 380 VAL A O 1
ATOM 2926 N N . HIS A 1 381 ? 16.611 7.798 20.443 1.00 23.84 381 HIS A N 1
ATOM 2927 C CA . HIS A 1 381 ? 18.039 8.013 20.596 1.00 26.40 381 HIS A CA 1
ATOM 2928 C C . HIS A 1 381 ? 18.493 7.213 21.801 1.00 25.73 381 HIS A C 1
ATOM 2929 O O . HIS A 1 381 ? 17.697 6.883 22.681 1.00 29.45 381 HIS A O 1
ATOM 2936 N N . SER A 1 382 ? 19.785 6.918 21.846 1.00 29.23 382 SER A N 1
ATOM 2937 C CA . SER A 1 382 ? 20.334 6.224 23.000 1.00 30.98 382 SER A CA 1
ATOM 2938 C C . SER A 1 382 ? 20.029 7.007 24.269 1.00 26.94 382 SER A C 1
ATOM 2939 O O . SER A 1 382 ? 20.426 8.167 24.405 1.00 30.04 382 SER A O 1
ATOM 2942 N N . GLY A 1 383 ? 19.287 6.382 25.179 1.00 28.23 383 GLY A N 1
ATOM 2943 C CA . GLY A 1 383 ? 18.899 7.025 26.416 1.00 27.90 383 GLY A CA 1
ATOM 2944 C C . GLY A 1 383 ? 17.637 7.864 26.363 1.00 29.08 383 GLY A C 1
ATOM 2945 O O . GLY A 1 383 ? 17.299 8.497 27.371 1.00 30.01 383 GLY A O 1
ATOM 2946 N N . ARG A 1 384 ? 16.930 7.902 25.233 1.00 27.81 384 ARG A N 1
ATOM 2947 C CA . ARG A 1 384 ? 15.689 8.680 25.102 1.00 25.74 384 ARG A CA 1
ATOM 2948 C C . ARG A 1 384 ? 14.565 7.756 24.637 1.00 23.78 384 ARG A C 1
ATOM 2949 O O . ARG A 1 384 ? 14.385 7.535 23.437 1.00 23.51 384 ARG A O 1
ATOM 2957 N N . THR A 1 385 ? 13.809 7.214 25.585 1.00 23.81 385 THR A N 1
ATOM 2958 C CA . THR A 1 385 ? 12.622 6.435 25.261 1.00 22.33 385 THR A CA 1
ATOM 2959 C C . THR A 1 385 ? 11.418 7.364 25.268 1.00 22.08 385 THR A C 1
ATOM 2960 O O . THR A 1 385 ? 11.150 8.024 26.274 1.00 21.01 385 THR A O 1
ATOM 2964 N N . GLU A 1 386 ? 10.710 7.419 24.149 1.00 17.79 386 GLU A N 1
ATOM 2965 C CA . GLU A 1 386 ? 9.604 8.349 23.962 1.00 18.30 386 GLU A CA 1
ATOM 2966 C C . GLU A 1 386 ? 8.269 7.626 23.974 1.00 18.61 386 GLU A C 1
ATOM 2967 O O . GLU A 1 386 ? 8.135 6.536 23.407 1.00 17.13 386 GLU A O 1
ATOM 2973 N N . ARG A 1 387 ? 7.270 8.254 24.599 1.00 15.90 387 ARG A N 1
ATOM 2974 C CA . ARG A 1 387 ? 5.884 7.942 24.276 1.00 15.66 387 ARG A CA 1
ATOM 2975 C C . ARG A 1 387 ? 5.531 8.727 23.022 1.00 15.14 387 ARG A C 1
ATOM 2976 O O . ARG A 1 387 ? 5.731 9.946 22.976 1.00 13.33 387 ARG A O 1
ATOM 2984 N N . LEU A 1 388 ? 5.055 8.029 21.999 1.00 14.96 388 LEU A N 1
ATOM 2985 C CA . LEU A 1 388 ? 4.881 8.620 20.680 1.00 13.90 388 LEU A CA 1
ATOM 2986 C C . LEU A 1 388 ? 3.450 8.451 20.194 1.00 14.44 388 LEU A C 1
ATOM 2987 O O . LEU A 1 388 ? 2.813 7.417 20.431 1.00 14.00 388 LEU A O 1
ATOM 2992 N N . TYR A 1 389 ? 2.949 9.474 19.503 1.00 13.23 389 TYR A N 1
ATOM 2993 C CA . TYR A 1 389 ? 1.710 9.387 18.747 1.00 13.15 389 TYR A CA 1
ATOM 2994 C C . TYR A 1 389 ? 2.069 9.249 17.274 1.00 14.19 389 TYR A C 1
ATOM 2995 O O . TYR A 1 389 ? 2.767 10.105 16.721 1.00 12.62 389 TYR A O 1
ATOM 3004 N N . ARG A 1 390 ? 1.618 8.157 16.656 1.00 14.23 390 ARG A N 1
ATOM 3005 C CA . ARG A 1 390 ? 1.825 7.906 15.231 1.00 15.38 390 ARG A CA 1
ATOM 3006 C C . ARG A 1 390 ? 0.752 8.623 14.418 1.00 13.06 390 ARG A C 1
ATOM 3007 O O . ARG A 1 390 ? -0.437 8.329 14.563 1.00 16.43 390 ARG A O 1
ATOM 3015 N N . THR A 1 391 ? 1.173 9.536 13.534 1.00 14.89 391 THR A N 1
ATOM 3016 C CA . THR A 1 391 ? 0.248 10.501 12.938 1.00 16.74 391 THR A CA 1
ATOM 3017 C C . THR A 1 391 ? -0.401 10.049 11.636 1.00 19.54 391 THR A C 1
ATOM 3018 O O . THR A 1 391 ? -1.458 10.573 11.280 1.00 17.81 391 THR A O 1
ATOM 3022 N N . GLY A 1 392 ? 0.206 9.136 10.880 1.00 20.70 392 GLY A N 1
ATOM 3023 C CA . GLY A 1 392 ? -0.282 8.949 9.521 1.00 22.47 392 GLY A CA 1
ATOM 3024 C C . GLY A 1 392 ? 0.098 10.049 8.549 1.00 24.85 392 GLY A C 1
ATOM 3025 O O . GLY A 1 392 ? -0.322 10.011 7.385 1.00 22.93 392 GLY A O 1
ATOM 3026 N N . ASP A 1 393 ? 0.881 11.030 8.990 1.00 19.85 393 ASP A N 1
ATOM 3027 C CA . ASP A 1 393 ? 1.346 12.137 8.166 1.00 20.36 393 ASP A CA 1
ATOM 3028 C C . ASP A 1 393 ? 2.784 11.899 7.729 1.00 22.23 393 ASP A C 1
ATOM 3029 O O . ASP A 1 393 ? 3.581 11.314 8.464 1.00 18.85 393 ASP A O 1
ATOM 3034 N N . LEU A 1 394 ? 3.124 12.391 6.540 1.00 22.02 394 LEU A N 1
ATOM 3035 C CA . LEU A 1 394 ? 4.465 12.248 5.996 1.00 22.35 394 LEU A CA 1
ATOM 3036 C C . LEU A 1 394 ? 5.182 13.592 5.987 1.00 22.54 394 LEU A C 1
ATOM 3037 O O . LEU A 1 394 ? 4.569 14.635 5.717 1.00 22.20 394 LEU A O 1
ATOM 3042 N N . ALA A 1 395 ? 6.482 13.565 6.267 1.00 20.16 395 ALA A N 1
ATOM 3043 C CA . ALA A 1 395 ? 7.269 14.787 6.233 1.00 20.90 395 ALA A CA 1
ATOM 3044 C C . ALA A 1 395 ? 8.746 14.460 6.120 1.00 23.66 395 ALA A C 1
ATOM 3045 O O . ALA A 1 395 ? 9.176 13.329 6.362 1.00 23.48 395 ALA A O 1
ATOM 3047 N N . ARG A 1 396 ? 9.522 15.474 5.757 1.00 21.94 396 ARG A N 1
ATOM 3048 C CA . ARG A 1 396 ? 10.971 15.367 5.740 1.00 22.70 396 ARG A CA 1
ATOM 3049 C C . ARG A 1 396 ? 11.575 16.588 6.412 1.00 22.91 396 ARG A C 1
ATOM 3050 O O . ARG A 1 396 ? 10.997 17.680 6.387 1.00 23.08 396 ARG A O 1
ATOM 3058 N N . LEU A 1 397 ? 12.743 16.393 7.014 1.00 20.55 397 LEU A N 1
ATOM 3059 C CA . LEU A 1 397 ? 13.490 17.473 7.642 1.00 24.39 397 LEU A CA 1
ATOM 3060 C C . LEU A 1 397 ? 14.376 18.142 6.601 1.00 28.48 397 LEU A C 1
ATOM 3061 O O . LEU A 1 397 ? 15.213 17.478 5.975 1.00 25.68 397 LEU A O 1
ATOM 3066 N N . VAL A 1 398 ? 14.195 19.453 6.426 1.00 25.20 398 VAL A N 1
ATOM 3067 C CA . VAL A 1 398 ? 14.884 20.231 5.406 1.00 24.98 398 VAL A CA 1
ATOM 3068 C C . VAL A 1 398 ? 15.510 21.465 6.046 1.00 30.17 398 VAL A C 1
ATOM 3069 O O . VAL A 1 398 ? 15.097 21.922 7.113 1.00 28.13 398 VAL A O 1
ATOM 3073 N N . ARG A 1 399 ? 16.518 22.009 5.371 1.00 29.59 399 ARG A N 1
ATOM 3074 C CA . ARG A 1 399 ? 17.090 23.288 5.769 1.00 30.65 399 ARG A CA 1
ATOM 3075 C C . ARG A 1 399 ? 16.220 24.421 5.237 1.00 31.61 399 ARG A C 1
ATOM 3076 O O . ARG A 1 399 ? 15.822 24.409 4.069 1.00 29.09 399 ARG A O 1
ATOM 3084 N N . HIS A 1 400 ? 15.916 25.382 6.108 1.00 31.73 400 HIS A N 1
ATOM 3085 C CA . HIS A 1 400 ? 15.145 26.577 5.777 1.00 32.08 400 HIS A CA 1
ATOM 3086 C C . HIS A 1 400 ? 15.731 27.719 6.586 1.00 37.73 400 HIS A C 1
ATOM 3087 O O . HIS A 1 400 ? 15.685 27.686 7.819 1.00 39.64 400 HIS A O 1
ATOM 3094 N N . ALA A 1 401 ? 16.289 28.708 5.897 1.00 39.79 401 ALA A N 1
ATOM 3095 C CA . ALA A 1 401 ? 17.154 29.727 6.519 1.00 46.94 401 ALA A CA 1
ATOM 3096 C C . ALA A 1 401 ? 18.321 28.973 7.169 1.00 51.97 401 ALA A C 1
ATOM 3097 O O . ALA A 1 401 ? 18.820 27.993 6.594 1.00 51.85 401 ALA A O 1
ATOM 3099 N N . ASP A 1 402 ? 18.783 29.386 8.342 1.00 60.64 402 ASP A N 1
ATOM 3100 C CA . ASP A 1 402 ? 19.842 28.660 9.046 1.00 64.19 402 ASP A CA 1
ATOM 3101 C C . ASP A 1 402 ? 19.251 27.737 10.106 1.00 61.53 402 ASP A C 1
ATOM 3102 O O . ASP A 1 402 ? 19.697 27.704 11.251 1.00 66.05 402 ASP A O 1
ATOM 3107 N N . ARG A 1 403 ? 18.234 26.965 9.729 1.00 47.86 403 ARG A N 1
ATOM 3108 C CA . ARG A 1 403 ? 17.474 26.193 10.700 1.00 44.15 403 ARG A CA 1
ATOM 3109 C C . ARG A 1 403 ? 16.895 24.949 10.044 1.00 35.02 403 ARG A C 1
ATOM 3110 O O . ARG A 1 403 ? 16.576 24.948 8.853 1.00 31.70 403 ARG A O 1
ATOM 3118 N N . TRP A 1 404 ? 16.756 23.891 10.840 1.00 30.89 404 TRP A N 1
ATOM 3119 C CA . TRP A 1 404 ? 16.019 22.711 10.412 1.00 28.99 404 TRP A CA 1
ATOM 3120 C C . TRP A 1 404 ? 14.520 22.935 10.571 1.00 27.31 404 TRP A C 1
ATOM 3121 O O . TRP A 1 404 ? 14.073 23.555 11.539 1.00 28.11 404 TRP A O 1
ATOM 3132 N N . ALA A 1 405 ? 13.750 22.428 9.614 1.00 23.31 405 ALA A N 1
ATOM 3133 C CA . ALA A 1 405 ? 12.300 22.565 9.613 1.00 22.48 405 ALA A CA 1
ATOM 3134 C C . ALA A 1 405 ? 11.683 21.330 8.974 1.00 20.86 405 ALA A C 1
ATOM 3135 O O . ALA A 1 405 ? 12.257 20.752 8.049 1.00 22.60 405 ALA A O 1
ATOM 3137 N N . LEU A 1 406 ? 10.501 20.937 9.447 1.00 17.65 406 LEU A N 1
ATOM 3138 C CA . LEU A 1 406 ? 9.763 19.886 8.754 1.00 17.61 406 LEU A CA 1
ATOM 3139 C C . LEU A 1 406 ? 8.982 20.441 7.571 1.00 21.11 406 LEU A C 1
ATOM 3140 O O . LEU A 1 406 ? 8.462 21.557 7.603 1.00 20.45 406 LEU A O 1
ATOM 3145 N N . GLU A 1 407 ? 8.913 19.638 6.513 1.00 19.02 407 GLU A N 1
ATOM 3146 C CA . GLU A 1 407 ? 8.114 19.934 5.331 1.00 19.34 407 GLU A CA 1
ATOM 3147 C C . GLU A 1 407 ? 7.124 18.799 5.126 1.00 22.75 407 GLU A C 1
ATOM 3148 O O . GLU A 1 407 ? 7.525 17.636 4.992 1.00 22.47 407 GLU A O 1
ATOM 3154 N N . PHE A 1 408 ? 5.838 19.135 5.134 1.00 18.59 408 PHE A N 1
ATOM 3155 C CA . PHE A 1 408 ? 4.774 18.146 5.041 1.00 17.46 408 PHE A CA 1
ATOM 3156 C C . PHE A 1 408 ? 4.718 17.558 3.634 1.00 24.24 408 PHE A C 1
ATOM 3157 O O . PHE A 1 408 ? 4.942 18.260 2.644 1.00 24.65 408 PHE A O 1
ATOM 3165 N N . GLN A 1 409 ? 4.428 16.252 3.550 1.00 21.87 409 GLN A N 1
ATOM 3166 C CA . GLN A 1 409 ? 4.489 15.545 2.275 1.00 24.61 409 GLN A CA 1
ATOM 3167 C C . GLN A 1 409 ? 3.290 14.644 2.004 1.00 25.95 409 GLN A C 1
ATOM 3168 O O . GLN A 1 409 ? 3.353 13.838 1.071 1.00 30.44 409 GLN A O 1
ATOM 3174 N N . GLY A 1 410 ? 2.216 14.737 2.773 1.00 24.84 410 GLY A N 1
ATOM 3175 C CA . GLY A 1 410 ? 0.993 14.010 2.497 1.00 25.86 410 GLY A CA 1
ATOM 3176 C C . GLY A 1 410 ? 0.661 13.006 3.580 1.00 26.30 410 GLY A C 1
ATOM 3177 O O . GLY A 1 410 ? 1.281 12.963 4.648 1.00 28.16 410 GLY A O 1
ATOM 3178 N N . ARG A 1 411 ? -0.343 12.182 3.291 1.00 31.17 411 ARG A N 1
ATOM 3179 C CA . ARG A 1 411 ? -0.854 11.177 4.206 1.00 30.25 411 ARG A CA 1
ATOM 3180 C C . ARG A 1 411 ? -0.340 9.794 3.821 1.00 38.50 411 ARG A C 1
ATOM 3181 O O . ARG A 1 411 ? 0.350 9.612 2.815 1.00 37.97 411 ARG A O 1
ATOM 3189 N N . VAL A 1 412 ? -0.701 8.806 4.634 1.00 43.47 412 VAL A N 1
ATOM 3190 C CA . VAL A 1 412 ? -0.498 7.402 4.303 1.00 48.38 412 VAL A CA 1
ATOM 3191 C C . VAL A 1 412 ? -1.778 6.765 3.768 1.00 52.75 412 VAL A C 1
ATOM 3192 O O . VAL A 1 412 ? -1.729 5.942 2.853 1.00 57.61 412 VAL A O 1
ATOM 3196 N N . ASP A 1 413 ? -2.932 7.150 4.313 1.00 48.30 413 ASP A N 1
ATOM 3197 C CA . ASP A 1 413 ? -4.230 6.666 3.867 1.00 47.28 413 ASP A CA 1
ATOM 3198 C C . ASP A 1 413 ? -4.883 7.691 2.935 1.00 46.41 413 ASP A C 1
ATOM 3199 O O . ASP A 1 413 ? -4.267 8.681 2.535 1.00 46.43 413 ASP A O 1
ATOM 3204 N N . SER A 1 414 ? -6.145 7.452 2.571 1.00 47.34 414 SER A N 1
ATOM 3205 C CA . SER A 1 414 ? -6.881 8.347 1.684 1.00 49.64 414 SER A CA 1
ATOM 3206 C C . SER A 1 414 ? -7.835 9.260 2.448 1.00 55.02 414 SER A C 1
ATOM 3207 O O . SER A 1 414 ? -8.916 9.596 1.950 1.00 53.08 414 SER A O 1
ATOM 3210 N N . GLN A 1 415 ? -7.455 9.658 3.657 1.00 64.53 415 GLN A N 1
ATOM 3211 C CA . GLN A 1 415 ? -8.208 10.655 4.401 1.00 62.78 415 GLN A CA 1
ATOM 3212 C C . GLN A 1 415 ? -7.970 12.036 3.801 1.00 63.24 415 GLN A C 1
ATOM 3213 O O . GLN A 1 415 ? -6.822 12.446 3.600 1.00 60.42 415 GLN A O 1
ATOM 3219 N N . VAL A 1 416 ? -9.054 12.751 3.503 1.00 57.63 416 VAL A N 1
ATOM 3220 C CA . VAL A 1 416 ? -8.949 14.112 2.988 1.00 53.96 416 VAL A CA 1
ATOM 3221 C C . VAL A 1 416 ? -9.553 15.080 3.999 1.00 59.13 416 VAL A C 1
ATOM 3222 O O . VAL A 1 416 ? -9.989 14.672 5.083 1.00 56.80 416 VAL A O 1
ATOM 3226 N N . LYS A 1 417 ? -9.578 16.367 3.655 1.00 53.26 417 LYS A N 1
ATOM 3227 C CA . LYS A 1 417 ? -10.076 17.412 4.538 1.00 56.43 417 LYS A CA 1
ATOM 3228 C C . LYS A 1 417 ? -11.201 18.173 3.852 1.00 56.41 417 LYS A C 1
ATOM 3229 O O . LYS A 1 417 ? -11.039 18.641 2.719 1.00 56.63 417 LYS A O 1
ATOM 3235 N N . ILE A 1 418 ? -12.335 18.291 4.537 1.00 60.25 418 ILE A N 1
ATOM 3236 C CA . ILE A 1 418 ? -13.462 19.102 4.087 1.00 59.59 418 ILE A CA 1
ATOM 3237 C C . ILE A 1 418 ? -13.651 20.215 5.108 1.00 64.11 418 ILE A C 1
ATOM 3238 O O . ILE A 1 418 ? -14.069 19.959 6.246 1.00 60.43 418 ILE A O 1
ATOM 3243 N N . SER A 1 419 ? -13.341 21.449 4.701 1.00 63.87 419 SER A N 1
ATOM 3244 C CA . SER A 1 419 ? -13.409 22.625 5.572 1.00 60.18 419 SER A CA 1
ATOM 3245 C C . SER A 1 419 ? -12.628 22.401 6.865 1.00 55.47 419 SER A C 1
ATOM 3246 O O . SER A 1 419 ? -13.069 22.762 7.959 1.00 53.40 419 SER A O 1
ATOM 3249 N N . GLY A 1 420 ? -11.450 21.791 6.734 1.00 52.61 420 GLY A N 1
ATOM 3250 C CA . GLY A 1 420 ? -10.568 21.570 7.859 1.00 50.52 420 GLY A CA 1
ATOM 3251 C C . GLY A 1 420 ? -10.871 20.350 8.698 1.00 55.40 420 GLY A C 1
ATOM 3252 O O . GLY A 1 420 ? -10.189 20.133 9.708 1.00 49.35 420 GLY A O 1
ATOM 3253 N N . TYR A 1 421 ? -11.855 19.542 8.316 1.00 65.21 421 TYR A N 1
ATOM 3254 C CA . TYR A 1 421 ? -12.286 18.392 9.100 1.00 65.21 421 TYR A CA 1
ATOM 3255 C C . TYR A 1 421 ? -11.811 17.101 8.443 1.00 64.78 421 TYR A C 1
ATOM 3256 O O . TYR A 1 421 ? -11.933 16.936 7.225 1.00 61.98 421 TYR A O 1
ATOM 3265 N N . ARG A 1 422 ? -11.265 16.195 9.255 1.00 64.68 422 ARG A N 1
ATOM 3266 C CA . ARG A 1 422 ? -10.836 14.889 8.769 1.00 63.18 422 ARG A CA 1
ATOM 3267 C C . ARG A 1 422 ? -12.050 14.051 8.379 1.00 61.41 422 ARG A C 1
ATOM 3268 O O . ARG A 1 422 ? -13.014 13.947 9.145 1.00 59.56 422 ARG A O 1
ATOM 3276 N N . VAL A 1 423 ? -12.008 13.449 7.189 1.00 60.19 423 VAL A N 1
ATOM 3277 C CA . VAL A 1 423 ? -13.131 12.653 6.703 1.00 58.51 423 VAL A CA 1
ATOM 3278 C C . VAL A 1 423 ? -12.621 11.678 5.654 1.00 59.63 423 VAL A C 1
ATOM 3279 O O . VAL A 1 423 ? -11.674 11.970 4.918 1.00 56.63 423 VAL A O 1
ATOM 3283 N N . GLU A 1 424 ? -13.250 10.507 5.594 1.00 57.40 424 GLU A N 1
ATOM 3284 C CA . GLU A 1 424 ? -13.062 9.567 4.499 1.00 56.79 424 GLU A CA 1
ATOM 3285 C C . GLU A 1 424 ? -14.226 9.710 3.526 1.00 57.52 424 GLU A C 1
ATOM 3286 O O . GLU A 1 424 ? -15.391 9.635 3.928 1.00 55.05 424 GLU A O 1
ATOM 3292 N N . LEU A 1 425 ? -13.898 9.932 2.250 1.00 57.41 425 LEU A N 1
ATOM 3293 C CA . LEU A 1 425 ? -14.911 10.170 1.226 1.00 60.38 425 LEU A CA 1
ATOM 3294 C C . LEU A 1 425 ? -15.926 9.034 1.150 1.00 58.91 425 LEU A C 1
ATOM 3295 O O . LEU A 1 425 ? -17.078 9.255 0.756 1.00 55.97 425 LEU A O 1
ATOM 3300 N N . GLU A 1 426 ? -15.519 7.819 1.530 1.00 59.63 426 GLU A N 1
ATOM 3301 C CA . GLU A 1 426 ? -16.400 6.660 1.465 1.00 59.49 426 GLU A CA 1
ATOM 3302 C C . GLU A 1 426 ? -17.601 6.803 2.393 1.00 54.77 426 GLU A C 1
ATOM 3303 O O . GLU A 1 426 ? -18.633 6.165 2.160 1.00 51.44 426 GLU A O 1
ATOM 3309 N N . GLU A 1 427 ? -17.486 7.630 3.437 1.00 50.44 427 GLU A N 1
ATOM 3310 C CA . GLU A 1 427 ? -18.594 7.833 4.366 1.00 50.48 427 GLU A CA 1
ATOM 3311 C C . GLU A 1 427 ? -19.746 8.583 3.713 1.00 48.14 427 GLU A C 1
ATOM 3312 O O . GLU A 1 427 ? -20.916 8.238 3.919 1.00 47.33 427 GLU A O 1
ATOM 3318 N N . VAL A 1 428 ? -19.440 9.635 2.952 1.00 50.39 428 VAL A N 1
ATOM 3319 C CA . VAL A 1 428 ? -20.497 10.377 2.274 1.00 49.82 428 VAL A CA 1
ATOM 3320 C C . VAL A 1 428 ? -21.110 9.528 1.169 1.00 49.73 428 VAL A C 1
ATOM 3321 O O . VAL A 1 428 ? -22.329 9.549 0.956 1.00 49.04 428 VAL A O 1
ATOM 3325 N N . ASP A 1 429 ? -20.276 8.764 0.454 1.00 46.91 429 ASP A N 1
ATOM 3326 C CA . ASP A 1 429 ? -20.777 7.767 -0.488 1.00 50.90 429 ASP A CA 1
ATOM 3327 C C . ASP A 1 429 ? -21.789 6.845 0.181 1.00 48.32 429 ASP A C 1
ATOM 3328 O O . ASP A 1 429 ? -22.885 6.617 -0.342 1.00 49.93 429 ASP A O 1
ATOM 3333 N N . ALA A 1 430 ? -21.431 6.310 1.352 1.00 48.60 430 ALA A N 1
ATOM 3334 C CA . ALA A 1 430 ? -22.306 5.363 2.039 1.00 48.33 430 ALA A CA 1
ATOM 3335 C C . ALA A 1 430 ? -23.608 6.022 2.473 1.00 48.22 430 ALA A C 1
ATOM 3336 O O . ALA A 1 430 ? -24.673 5.394 2.431 1.00 47.53 430 ALA A O 1
ATOM 3338 N N . ALA A 1 431 ? -23.545 7.291 2.892 1.00 47.73 431 ALA A N 1
ATOM 3339 C CA . ALA A 1 431 ? -24.742 7.974 3.373 1.00 48.41 431 ALA A CA 1
ATOM 3340 C C . ALA A 1 431 ? -25.744 8.196 2.247 1.00 49.92 431 ALA A C 1
ATOM 3341 O O . ALA A 1 431 ? -26.943 7.939 2.412 1.00 51.09 431 ALA A O 1
ATOM 3343 N N . VAL A 1 432 ? -25.272 8.675 1.092 1.00 47.05 432 VAL A N 1
ATOM 3344 C CA . VAL A 1 432 ? -26.186 8.963 -0.010 1.00 48.35 432 VAL A CA 1
ATOM 3345 C C . VAL A 1 432 ? -26.769 7.675 -0.582 1.00 49.91 432 VAL A C 1
ATOM 3346 O O . VAL A 1 432 ? -27.920 7.656 -1.032 1.00 50.42 432 VAL A O 1
ATOM 3350 N N . LYS A 1 433 ? -26.001 6.580 -0.562 1.00 47.31 433 LYS A N 1
ATOM 3351 C CA . LYS A 1 433 ? -26.515 5.297 -1.029 1.00 51.88 433 LYS A CA 1
ATOM 3352 C C . LYS A 1 433 ? -27.549 4.713 -0.075 1.00 50.93 433 LYS A C 1
ATOM 3353 O O . LYS A 1 433 ? -28.358 3.878 -0.493 1.00 53.94 433 LYS A O 1
ATOM 3359 N N . ALA A 1 434 ? -27.532 5.129 1.191 1.00 49.03 434 ALA A N 1
ATOM 3360 C CA . ALA A 1 434 ? -28.489 4.679 2.194 1.00 52.82 434 ALA A CA 1
ATOM 3361 C C . ALA A 1 434 ? -29.783 5.484 2.181 1.00 57.49 434 ALA A C 1
ATOM 3362 O O . ALA A 1 434 ? -30.676 5.212 2.991 1.00 58.21 434 ALA A O 1
ATOM 3364 N N . VAL A 1 435 ? -29.899 6.464 1.291 1.00 57.09 435 VAL A N 1
ATOM 3365 C CA . VAL A 1 435 ? -31.119 7.244 1.096 1.00 63.04 435 VAL A CA 1
ATOM 3366 C C . VAL A 1 435 ? -32.059 6.420 0.221 1.00 72.33 435 VAL A C 1
ATOM 3367 O O . VAL A 1 435 ? -31.605 5.803 -0.753 1.00 69.35 435 VAL A O 1
ATOM 3371 N N . PRO A 1 436 ? -33.357 6.353 0.527 1.00 93.96 436 PRO A N 1
ATOM 3372 C CA . PRO A 1 436 ? -34.264 5.546 -0.305 1.00 94.11 436 PRO A CA 1
ATOM 3373 C C . PRO A 1 436 ? -34.528 6.215 -1.647 1.00 90.54 436 PRO A C 1
ATOM 3374 O O . PRO A 1 436 ? -34.901 7.388 -1.712 1.00 91.55 436 PRO A O 1
ATOM 3378 N N . GLY A 1 437 ? -34.326 5.452 -2.726 1.00 75.04 437 GLY A N 1
ATOM 3379 C CA . GLY A 1 437 ? -34.423 5.942 -4.086 1.00 69.92 437 GLY A CA 1
ATOM 3380 C C . GLY A 1 437 ? -33.081 6.066 -4.784 1.00 70.39 437 GLY A C 1
ATOM 3381 O O . GLY A 1 437 ? -33.007 5.874 -6.004 1.00 70.99 437 GLY A O 1
ATOM 3382 N N . VAL A 1 438 ? -32.025 6.382 -4.039 1.00 69.86 438 VAL A N 1
ATOM 3383 C CA . VAL A 1 438 ? -30.681 6.472 -4.600 1.00 67.35 438 VAL A CA 1
ATOM 3384 C C . VAL A 1 438 ? -30.098 5.069 -4.719 1.00 68.89 438 VAL A C 1
ATOM 3385 O O . VAL A 1 438 ? -30.051 4.318 -3.738 1.00 66.64 438 VAL A O 1
ATOM 3389 N N . ARG A 1 439 ? -29.650 4.710 -5.923 1.00 68.40 439 ARG A N 1
ATOM 3390 C CA . ARG A 1 439 ? -29.004 3.416 -6.134 1.00 69.48 439 ARG A CA 1
ATOM 3391 C C . ARG A 1 439 ? -27.485 3.530 -6.028 1.00 72.88 439 ARG A C 1
ATOM 3392 O O . ARG A 1 439 ? -26.870 2.933 -5.138 1.00 74.43 439 ARG A O 1
ATOM 3400 N N . ASP A 1 440 ? -26.872 4.299 -6.923 1.00 73.08 440 ASP A N 1
ATOM 3401 C CA . ASP A 1 440 ? -25.430 4.480 -6.969 1.00 74.79 440 ASP A CA 1
ATOM 3402 C C . ASP A 1 440 ? -25.107 5.960 -6.796 1.00 74.16 440 ASP A C 1
ATOM 3403 O O . ASP A 1 440 ? -25.977 6.821 -6.956 1.00 72.90 440 ASP A O 1
ATOM 3408 N N . ALA A 1 441 ? -23.850 6.255 -6.464 1.00 74.13 441 ALA A N 1
ATOM 3409 C CA . ALA A 1 441 ? -23.443 7.644 -6.278 1.00 72.90 441 ALA A CA 1
ATOM 3410 C C . ALA A 1 441 ? -21.929 7.739 -6.151 1.00 73.00 441 ALA A C 1
ATOM 3411 O O . ALA A 1 441 ? -21.279 6.836 -5.615 1.00 74.31 441 ALA A O 1
ATOM 3413 N N . ALA A 1 442 ? -21.383 8.856 -6.632 1.00 70.89 442 ALA A N 1
ATOM 3414 C CA . ALA A 1 442 ? -19.958 9.151 -6.553 1.00 71.11 442 ALA A CA 1
ATOM 3415 C C . ALA A 1 442 ? -19.775 10.589 -6.090 1.00 72.57 442 ALA A C 1
ATOM 3416 O O . ALA A 1 442 ? -20.365 11.510 -6.665 1.00 68.96 442 ALA A O 1
ATOM 3418 N N . VAL A 1 443 ? -18.954 10.777 -5.061 1.00 75.60 443 VAL A N 1
ATOM 3419 C CA . VAL A 1 443 ? -18.769 12.068 -4.406 1.00 75.70 443 VAL A CA 1
ATOM 3420 C C . VAL A 1 443 ? -17.342 12.536 -4.666 1.00 78.10 443 VAL A C 1
ATOM 3421 O O . VAL A 1 443 ? -16.397 11.749 -4.540 1.00 79.10 443 VAL A O 1
ATOM 3425 N N . VAL A 1 444 ? -17.183 13.813 -5.036 1.00 77.59 444 VAL A N 1
ATOM 3426 C CA . VAL A 1 444 ? -15.883 14.358 -5.415 1.00 81.55 444 VAL A CA 1
ATOM 3427 C C . VAL A 1 444 ? -15.697 15.750 -4.822 1.00 83.17 444 VAL A C 1
ATOM 3428 O O . VAL A 1 444 ? -16.657 16.439 -4.468 1.00 80.31 444 VAL A O 1
ATOM 3432 N N . VAL A 1 445 ? -14.434 16.162 -4.731 1.00 88.34 445 VAL A N 1
ATOM 3433 C CA . VAL A 1 445 ? -14.054 17.491 -4.263 1.00 89.91 445 VAL A CA 1
ATOM 3434 C C . VAL A 1 445 ? -13.565 18.280 -5.471 1.00 91.86 445 VAL A C 1
ATOM 3435 O O . VAL A 1 445 ? -12.512 17.969 -6.043 1.00 94.17 445 VAL A O 1
ATOM 3439 N N . ARG A 1 446 ? -14.326 19.298 -5.862 1.00 90.23 446 ARG A N 1
ATOM 3440 C CA . ARG A 1 446 ? -13.951 20.164 -6.978 1.00 88.38 446 ARG A CA 1
ATOM 3441 C C . ARG A 1 446 ? -13.379 21.486 -6.471 1.00 84.72 446 ARG A C 1
ATOM 3442 O O . ARG A 1 446 ? -12.405 21.505 -5.717 1.00 82.92 446 ARG A O 1
ATOM 3450 N N . GLU A 1 451 ? -12.630 25.512 -2.016 1.00 81.85 451 GLU A N 1
ATOM 3451 C CA . GLU A 1 451 ? -13.081 24.156 -1.721 1.00 87.47 451 GLU A CA 1
ATOM 3452 C C . GLU A 1 451 ? -14.567 23.991 -2.041 1.00 86.58 451 GLU A C 1
ATOM 3453 O O . GLU A 1 451 ? -15.358 24.916 -1.841 1.00 85.72 451 GLU A O 1
ATOM 3459 N N . GLN A 1 452 ? -14.940 22.813 -2.544 1.00 86.60 452 GLN A N 1
ATOM 3460 C CA . GLN A 1 452 ? -16.337 22.518 -2.843 1.00 86.00 452 GLN A CA 1
ATOM 3461 C C . GLN A 1 452 ? -16.525 21.012 -2.941 1.00 82.92 452 GLN A C 1
ATOM 3462 O O . GLN A 1 452 ? -15.776 20.337 -3.654 1.00 84.03 452 GLN A O 1
ATOM 3468 N N . LEU A 1 453 ? -17.535 20.500 -2.240 1.00 80.86 453 LEU A N 1
ATOM 3469 C CA . LEU A 1 453 ? -17.860 19.079 -2.214 1.00 75.44 453 LEU A CA 1
ATOM 3470 C C . LEU A 1 453 ? -19.069 18.812 -3.108 1.00 71.00 453 LEU A C 1
ATOM 3471 O O . LEU A 1 453 ? -20.120 19.439 -2.946 1.00 69.39 453 LEU A O 1
ATOM 3476 N N . VAL A 1 454 ? -18.911 17.876 -4.047 1.00 69.44 454 VAL A N 1
ATOM 3477 C CA . VAL A 1 454 ? -19.859 17.648 -5.134 1.00 68.47 454 VAL A CA 1
ATOM 3478 C C . VAL A 1 454 ? -20.299 16.189 -5.106 1.00 68.43 454 VAL A C 1
ATOM 3479 O O . VAL A 1 454 ? -19.535 15.307 -4.702 1.00 70.53 454 VAL A O 1
ATOM 3483 N N . CYS A 1 455 ? -21.532 15.929 -5.551 1.00 65.57 455 CYS A N 1
ATOM 3484 C CA . CYS A 1 455 ? -22.064 14.569 -5.584 1.00 64.86 455 CYS A CA 1
ATOM 3485 C C . CYS A 1 455 ? -22.920 14.345 -6.824 1.00 62.58 455 CYS A C 1
ATOM 3486 O O . CYS A 1 455 ? -23.775 15.173 -7.152 1.00 61.07 455 CYS A O 1
ATOM 3489 N N . CYS A 1 456 ? -22.688 13.219 -7.499 1.00 60.73 456 CYS A N 1
ATOM 3490 C CA . CYS A 1 456 ? -23.547 12.723 -8.567 1.00 60.80 456 CYS A CA 1
ATOM 3491 C C . CYS A 1 456 ? -24.197 11.421 -8.115 1.00 61.55 456 CYS A C 1
ATOM 3492 O O . CYS A 1 456 ? -23.553 10.595 -7.460 1.00 61.91 456 CYS A O 1
ATOM 3495 N N . TYR A 1 457 ? -25.470 11.234 -8.464 1.00 63.80 457 TYR A N 1
ATOM 3496 C CA . TYR A 1 457 ? -26.225 10.097 -7.953 1.00 65.65 457 TYR A CA 1
ATOM 3497 C C . TYR A 1 457 ? -27.300 9.681 -8.947 1.00 68.08 457 TYR A C 1
ATOM 3498 O O . TYR A 1 457 ? -27.841 10.507 -9.687 1.00 66.84 457 TYR A O 1
ATOM 3507 N N . VAL A 1 458 ? -27.605 8.383 -8.945 1.00 70.90 458 VAL A N 1
ATOM 3508 C CA . VAL A 1 458 ? -28.616 7.786 -9.812 1.00 71.39 458 VAL A CA 1
ATOM 3509 C C . VAL A 1 458 ? -29.827 7.427 -8.962 1.00 71.15 458 VAL A C 1
ATOM 3510 O O . VAL A 1 458 ? -29.688 6.809 -7.899 1.00 70.01 458 VAL A O 1
ATOM 3514 N N . GLY A 1 459 ? -31.004 7.805 -9.430 1.00 71.33 459 GLY A N 1
ATOM 3515 C CA . GLY A 1 459 ? -32.248 7.540 -8.730 1.00 71.41 459 GLY A CA 1
ATOM 3516 C C . GLY A 1 459 ? -33.189 8.721 -8.859 1.00 73.07 459 GLY A C 1
ATOM 3517 O O . GLY A 1 459 ? -32.797 9.835 -9.207 1.00 72.37 459 GLY A O 1
ATOM 3518 N N . ASP A 1 460 ? -34.462 8.473 -8.570 1.00 72.25 460 ASP A N 1
ATOM 3519 C CA . ASP A 1 460 ? -35.488 9.508 -8.694 1.00 76.44 460 ASP A CA 1
ATOM 3520 C C . ASP A 1 460 ? -35.815 10.116 -7.333 1.00 73.48 460 ASP A C 1
ATOM 3521 O O . ASP A 1 460 ? -36.953 10.109 -6.863 1.00 70.67 460 ASP A O 1
ATOM 3526 N N . VAL A 1 461 ? -34.779 10.645 -6.701 1.00 74.28 461 VAL A N 1
ATOM 3527 C CA . VAL A 1 461 ? -34.902 11.509 -5.533 1.00 72.82 461 VAL A CA 1
ATOM 3528 C C . VAL A 1 461 ? -34.464 12.907 -5.952 1.00 73.01 461 VAL A C 1
ATOM 3529 O O . VAL A 1 461 ? -33.297 13.094 -6.322 1.00 68.92 461 VAL A O 1
ATOM 3533 N N . PRO A 1 462 ? -35.351 13.900 -5.937 1.00 79.24 462 PRO A N 1
ATOM 3534 C CA . PRO A 1 462 ? -34.933 15.249 -6.304 1.00 79.22 462 PRO A CA 1
ATOM 3535 C C . PRO A 1 462 ? -33.879 15.756 -5.342 1.00 79.08 462 PRO A C 1
ATOM 3536 O O . PRO A 1 462 ? -33.891 15.416 -4.143 1.00 78.19 462 PRO A O 1
ATOM 3540 N N . PRO A 1 463 ? -32.932 16.566 -5.825 1.00 74.80 463 PRO A N 1
ATOM 3541 C CA . PRO A 1 463 ? -31.805 16.977 -4.968 1.00 69.97 463 PRO A CA 1
ATOM 3542 C C . PRO A 1 463 ? -32.224 17.722 -3.711 1.00 70.33 463 PRO A C 1
ATOM 3543 O O . PRO A 1 463 ? -31.471 17.714 -2.729 1.00 66.04 463 PRO A O 1
ATOM 3547 N N . ASP A 1 464 ? -33.399 18.358 -3.705 1.00 75.00 464 ASP A N 1
ATOM 3548 C CA . ASP A 1 464 ? -33.858 19.068 -2.517 1.00 74.84 464 ASP A CA 1
ATOM 3549 C C . ASP A 1 464 ? -34.374 18.116 -1.445 1.00 71.67 464 ASP A C 1
ATOM 3550 O O . ASP A 1 464 ? -34.233 18.398 -0.250 1.00 69.72 464 ASP A O 1
ATOM 3555 N N . ARG A 1 465 ? -34.970 16.994 -1.848 1.00 67.59 465 ARG A N 1
ATOM 3556 C CA . ARG A 1 465 ? -35.407 15.993 -0.885 1.00 64.03 465 ARG A CA 1
ATOM 3557 C C . ARG A 1 465 ? -34.248 15.114 -0.429 1.00 60.88 465 ARG A C 1
ATOM 3558 O O . ARG A 1 465 ? -34.228 14.665 0.723 1.00 55.84 465 ARG A O 1
ATOM 3566 N N . LEU A 1 466 ? -33.284 14.860 -1.320 1.00 62.27 466 LEU A N 1
ATOM 3567 C CA . LEU A 1 466 ? -32.054 14.181 -0.926 1.00 57.50 466 LEU A CA 1
ATOM 3568 C C . LEU A 1 466 ? -31.278 15.004 0.094 1.00 55.71 466 LEU A C 1
ATOM 3569 O O . LEU A 1 466 ? -30.766 14.463 1.082 1.00 52.32 466 LEU A O 1
ATOM 3574 N N . ARG A 1 467 ? -31.180 16.318 -0.134 1.00 54.24 467 ARG A N 1
ATOM 3575 C CA . ARG A 1 467 ? -30.537 17.209 0.827 1.00 52.03 467 ARG A CA 1
ATOM 3576 C C . ARG A 1 467 ? -31.200 17.118 2.197 1.00 53.30 467 ARG A C 1
ATOM 3577 O O . ARG A 1 467 ? -30.517 17.045 3.225 1.00 51.18 467 ARG A O 1
ATOM 3585 N N . SER A 1 468 ? -32.537 17.126 2.230 1.00 57.45 468 SER A N 1
ATOM 3586 C CA . SER A 1 468 ? -33.248 17.043 3.502 1.00 54.59 468 SER A CA 1
ATOM 3587 C C . SER A 1 468 ? -32.978 15.723 4.209 1.00 55.41 468 SER A C 1
ATOM 3588 O O . SER A 1 468 ? -32.915 15.680 5.442 1.00 56.21 468 SER A O 1
ATOM 3591 N N . ARG A 1 469 ? -32.816 14.640 3.449 1.00 51.84 469 ARG A N 1
ATOM 3592 C CA . ARG A 1 469 ? -32.508 13.346 4.045 1.00 53.00 469 ARG A CA 1
ATOM 3593 C C . ARG A 1 469 ? -31.048 13.254 4.476 1.00 53.77 469 ARG A C 1
ATOM 3594 O O . ARG A 1 469 ? -30.727 12.519 5.417 1.00 52.37 469 ARG A O 1
ATOM 3602 N N . LEU A 1 470 ? -30.158 13.998 3.812 1.00 53.52 470 LEU A N 1
ATOM 3603 C CA . LEU A 1 470 ? -28.740 13.976 4.157 1.00 51.96 470 LEU A CA 1
ATOM 3604 C C . LEU A 1 470 ? -28.426 14.849 5.365 1.00 53.51 470 LEU A C 1
ATOM 3605 O O . LEU A 1 470 ? -27.488 14.546 6.111 1.00 52.63 470 LEU A O 1
ATOM 3610 N N . THR A 1 471 ? -29.178 15.937 5.565 1.00 54.36 471 THR A N 1
ATOM 3611 C CA . THR A 1 471 ? -28.952 16.781 6.735 1.00 54.96 471 THR A CA 1
ATOM 3612 C C . THR A 1 471 ? -29.283 16.031 8.019 1.00 57.17 471 THR A C 1
ATOM 3613 O O . THR A 1 471 ? -28.610 16.208 9.042 1.00 51.88 471 THR A O 1
ATOM 3617 N N . GLU A 1 472 ? -30.312 15.183 7.980 1.00 66.42 472 GLU A N 1
ATOM 3618 C CA . GLU A 1 472 ? -30.668 14.349 9.120 1.00 67.78 472 GLU A CA 1
ATOM 3619 C C . GLU A 1 472 ? -29.694 13.194 9.318 1.00 61.24 472 GLU A C 1
ATOM 3620 O O . GLU A 1 472 ? -29.705 12.568 10.384 1.00 60.69 472 GLU A O 1
ATOM 3626 N N . ARG A 1 473 ? -28.846 12.917 8.326 1.00 51.00 473 ARG A N 1
ATOM 3627 C CA . ARG A 1 473 ? -27.954 11.765 8.304 1.00 45.54 473 ARG A CA 1
ATOM 3628 C C . ARG A 1 473 ? -26.483 12.136 8.441 1.00 42.80 473 ARG A C 1
ATOM 3629 O O . ARG A 1 473 ? -25.718 11.375 9.039 1.00 40.11 473 ARG A O 1
ATOM 3637 N N . LEU A 1 474 ? -26.076 13.300 7.931 1.00 43.17 474 LEU A N 1
ATOM 3638 C CA . LEU A 1 474 ? -24.694 13.756 7.911 1.00 41.03 474 LEU A CA 1
ATOM 3639 C C . LEU A 1 474 ? -24.563 15.113 8.596 1.00 38.18 474 LEU A C 1
ATOM 3640 O O . LEU A 1 474 ? -25.508 15.909 8.579 1.00 40.68 474 LEU A O 1
ATOM 3645 N N . PRO A 1 475 ? -23.415 15.406 9.214 1.00 38.15 475 PRO A N 1
ATOM 3646 C CA . PRO A 1 475 ? -23.178 16.775 9.687 1.00 37.25 475 PRO A CA 1
ATOM 3647 C C . PRO A 1 475 ? -23.142 17.734 8.509 1.00 41.09 475 PRO A C 1
ATOM 3648 O O . PRO A 1 475 ? -22.732 17.371 7.403 1.00 42.87 475 PRO A O 1
ATOM 3652 N N . ALA A 1 476 ? -23.590 18.969 8.761 1.00 40.19 476 ALA A N 1
ATOM 3653 C CA . ALA A 1 476 ? -23.838 19.919 7.679 1.00 41.37 476 ALA A CA 1
ATOM 3654 C C . ALA A 1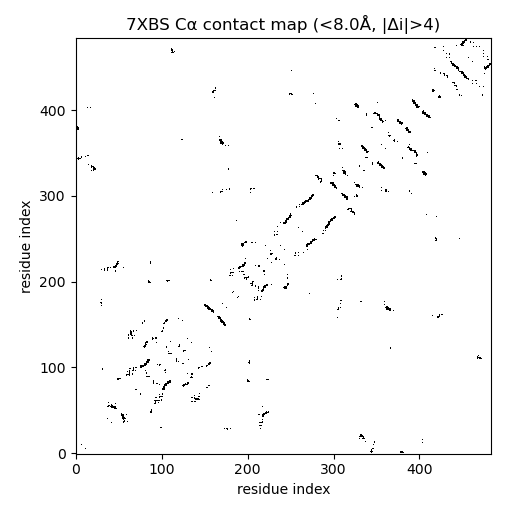 476 ? -22.632 20.056 6.756 1.00 44.31 476 ALA A C 1
ATOM 3655 O O . ALA A 1 476 ? -22.785 20.157 5.532 1.00 43.87 476 ALA A O 1
ATOM 3657 N N . TYR A 1 477 ? -21.422 20.032 7.319 1.00 41.02 477 TYR A N 1
ATOM 3658 C CA . TYR A 1 477 ? -20.220 20.205 6.513 1.00 44.36 477 TYR A CA 1
ATOM 3659 C C . TYR A 1 477 ? -19.912 19.000 5.626 1.00 45.93 477 TYR A C 1
ATOM 3660 O O . TYR A 1 477 ? -19.050 19.108 4.746 1.00 42.91 477 TYR A O 1
ATOM 3669 N N . LEU A 1 478 ? -20.586 17.867 5.825 1.00 41.20 478 LEU A N 1
ATOM 3670 C CA . LEU A 1 478 ? -20.432 16.713 4.949 1.00 43.71 478 LEU A CA 1
ATOM 3671 C C . LEU A 1 478 ? -21.560 16.580 3.936 1.00 44.69 478 LEU A C 1
ATOM 3672 O O . LEU A 1 478 ? -21.482 15.715 3.057 1.00 46.76 478 LEU A O 1
ATOM 3677 N N . VAL A 1 479 ? -22.600 17.402 4.043 1.00 47.10 479 VAL A N 1
ATOM 3678 C CA . VAL A 1 479 ? -23.685 17.415 3.065 1.00 49.70 479 VAL A CA 1
ATOM 3679 C C . VAL A 1 479 ? -23.164 18.089 1.801 1.00 52.39 479 VAL A C 1
ATOM 3680 O O . VAL A 1 479 ? -22.781 19.267 1.848 1.00 52.76 479 VAL A O 1
ATOM 3684 N N . PRO A 1 480 ? -23.121 17.388 0.666 1.00 53.46 480 PRO A N 1
ATOM 3685 C CA . PRO A 1 480 ? -22.505 17.962 -0.540 1.00 60.39 480 PRO A CA 1
ATOM 3686 C C . PRO A 1 480 ? -23.124 19.299 -0.926 1.00 65.14 480 PRO A C 1
ATOM 3687 O O . PRO A 1 480 ? -24.332 19.509 -0.793 1.00 63.38 480 PRO A O 1
ATOM 3691 N N . HIS A 1 481 ? -22.270 20.209 -1.405 1.00 72.72 481 HIS A N 1
ATOM 3692 C CA . HIS A 1 481 ? -22.714 21.566 -1.713 1.00 75.25 481 HIS A CA 1
ATOM 3693 C C . HIS A 1 481 ? -23.753 21.569 -2.828 1.00 74.81 481 HIS A C 1
ATOM 3694 O O . HIS A 1 481 ? -24.726 22.331 -2.782 1.00 75.50 481 HIS A O 1
ATOM 3701 N N . LEU A 1 482 ? -23.563 20.728 -3.838 1.00 66.34 482 LEU A N 1
ATOM 3702 C CA . LEU A 1 482 ? -24.538 20.538 -4.900 1.00 65.34 482 LEU A CA 1
ATOM 3703 C C . LEU A 1 482 ? -24.735 19.048 -5.150 1.00 61.63 482 LEU A C 1
ATOM 3704 O O . LEU A 1 482 ? -23.816 18.242 -4.979 1.00 61.49 482 LEU A O 1
ATOM 3709 N N . LEU A 1 483 ? -25.958 18.695 -5.540 1.00 59.14 483 LEU A N 1
ATOM 3710 C CA . LEU A 1 483 ? -26.376 17.308 -5.723 1.00 58.87 483 LEU A CA 1
ATOM 3711 C C . LEU A 1 483 ? -26.929 17.167 -7.136 1.00 60.29 483 LEU A C 1
ATOM 3712 O O . LEU A 1 483 ? -28.010 17.684 -7.436 1.00 61.22 483 LEU A O 1
ATOM 3717 N N . VAL A 1 484 ? -26.198 16.468 -7.994 1.00 59.98 484 VAL A N 1
ATOM 3718 C CA . VAL A 1 484 ? -26.479 16.403 -9.425 1.00 60.36 484 VAL A CA 1
ATOM 3719 C C . VAL A 1 484 ? -27.094 15.042 -9.738 1.00 63.99 484 VAL A C 1
ATOM 3720 O O . VAL A 1 484 ? -26.427 14.013 -9.561 1.00 61.42 484 VAL A O 1
ATOM 3724 N N . PRO A 1 485 ? -28.345 14.983 -10.202 1.00 64.87 485 PRO A N 1
ATOM 3725 C CA . PRO A 1 485 ? -28.911 13.703 -10.658 1.00 64.77 485 PRO A CA 1
ATOM 3726 C C . PRO A 1 485 ? -28.379 13.340 -12.038 1.00 69.20 485 PRO A C 1
ATOM 3727 O O . PRO A 1 485 ? -28.462 14.134 -12.978 1.00 69.90 485 PRO A O 1
ATOM 3731 N N . VAL A 1 486 ? -27.831 12.131 -12.157 1.00 70.16 486 VAL A N 1
ATOM 3732 C CA . VAL A 1 486 ? -27.286 11.634 -13.414 1.00 74.14 486 VAL A CA 1
ATOM 3733 C C . VAL A 1 486 ? -27.926 10.292 -13.741 1.00 77.41 486 VAL A C 1
ATOM 3734 O O . VAL A 1 486 ? -28.241 9.496 -12.851 1.00 74.17 486 VAL A O 1
ATOM 3738 N N . GLU A 1 487 ? -28.120 10.046 -15.040 1.00 82.22 487 GLU A N 1
ATOM 3739 C CA . GLU A 1 487 ? -28.793 8.823 -15.470 1.00 83.59 487 GLU A CA 1
ATOM 3740 C C . GLU A 1 487 ? -27.922 7.596 -15.229 1.00 80.08 487 GLU A C 1
ATOM 3741 O O . GLU A 1 487 ? -28.431 6.527 -14.873 1.00 79.70 487 GLU A O 1
ATOM 3747 N N . ALA A 1 488 ? -26.612 7.730 -15.414 1.00 75.36 488 ALA A N 1
ATOM 3748 C CA . ALA A 1 488 ? -25.686 6.628 -15.178 1.00 69.77 488 ALA A CA 1
ATOM 3749 C C . ALA A 1 488 ? -24.455 7.111 -14.417 1.00 68.16 488 ALA A C 1
ATOM 3750 O O . ALA A 1 488 ? -23.987 8.232 -14.621 1.00 65.13 488 ALA A O 1
#

B-factor: mean 24.77, std 18.67, range [4.49, 99.82]

Sequence (484 aa):
VTADAALEPDERAAWLAYNDTAEDFPGPHLLARLDAVAREHPDRPAVHAVDGVWTYRELHRRADAVAAFLAARGVRPGSVVAIAATRALAPYAALLGVLKAGCAYVPVNPDDPADRVAFVLADAGATPLLLDTDPASLPAAPAPDVPHEPDRVCYVIYTSGSTGRPKGVVMAERAVDNLTHWVVRRHDVRPDDRLGQTAPLTFDPSVQQVFPAWATGACLVT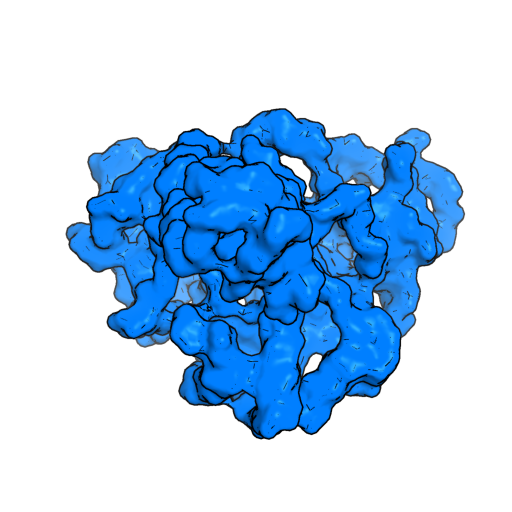VPDDVQRDPAAFLDWLRAERRVTHLDLVTSHWVHLLNAAEARPAELPDLRWIIIGGETYYYHQTHRWHRVVSSPARLNTIYGPTEAAVNATEHLTEPDLDHGQVPIGVPLPNYRLYALDDDGRLCPPGITGEIHIAGAGLARGYRSAEATAKAFHELEVHSGRTERLYRTGDLARLVRHADRWALEFQGRVDSQVKISGYRVELEEVDAAVKAVPGVRDAAVVVREQLVCCYVGDVPPDRLRSRLTERLPAYLVPHLLVPVEA

Secondary structure (DSSP, 8-state):
--TTTT--HHHHHHHHHHT-------SS-HHHHHHHHHHH-TTSEEEEETTEEEEHHHHHHHHHHHHHHHHHTT--TT-EEEEE--SSSHHHHHHHHHHHTT-EEEEE-TTS-HHHHHHHHHHHTEE-HHHHS-GGGSPP-PPP-----TT-EEEEEEE-SSTT--EEEEEEHHHHHHHHHHHHHHTT--TT-EEEE-S-TTSTHHHHHHHHHHTTT-EEEEPPHHHHT-HHHHHHHHHHTT--EEEEEHHHHHHHHHHHHHS-EE-TT--EEEEESS--BHHHHHHHHHHEESS-EEEEEE--GGGSS-SEEEE--SS--SSBPP-BEEPTTEEEEEE-TTSPBPPTT--EEEEEEETT--SEESSHHHHHHHEEEEEEETTEEEEEEEEEEEEEEEEETTEEEEEEEEESS-EEEETTEEEEHHHHHHHHHTSTT---EEEEE---EEEEE-SS--HHHHHHHHHTTS-GGGS-SEEEE---

Solvent-accessible surface area: 20408 Å² total; per-residue (Å²): 178,18,6,5,52,74,15,107,104,122,44,63,53,3,1,70,64,11,5,121,22,93,81,143,36,81,59,73,56,2,42,26,33,0,55,29,16,14,164,124,72,28,106,64,54,0,0,42,7,108,93,29,78,18,51,0,94,49,0,14,144,76,0,26,6,0,0,24,28,0,53,85,139,56,17,186,64,63,36,12,0,0,0,24,13,52,28,22,12,20,3,0,0,0,1,2,0,0,9,35,3,5,2,2,2,0,10,7,45,77,119,40,6,80,122,64,24,58,81,21,36,82,33,0,48,13,30,54,39,2,52,118,53,73,14,18,78,24,102,103,37,112,50,37,147,41,96,102,92,79,31,45,35,9,0,0,4,43,15,18,5,21,52,71,163,42,33,0,0,15,0,5,14,147,4,1,20,11,1,1,18,6,1,33,127,116,0,62,11,139,55,115,9,26,0,0,1,8,7,35,2,39,38,7,20,0,1,3,1,2,3,0,0,0,15,22,0,0,3,0,1,5,0,27,67,110,18,26,185,65,38,60,33,0,7,84,29,4,132,72,34,130,1,11,1,0,4,8,25,5,16,28,0,38,63,0,0,74,14,0,72,90,181,90,17,101,4,82,59,2,69,38,1,3,0,7,37,79,51,5,88,5,90,28,0,43,70,2,46,155,27,8,71,30,78,2,67,0,2,7,23,22,26,16,17,0,0,0,8,1,0,0,8,13,82,0,44,56,120,65,74,133,37,46,5,2,14,0,24,8,0,13,28,0,62,0,0,0,2,57,140,123,19,94,5,4,44,35,31,94,62,4,19,0,10,0,0,23,40,0,21,0,118,3,17,104,44,84,110,23,33,80,147,14,18,61,132,51,58,0,10,101,77,69,87,8,98,0,6,114,5,12,13,46,0,76,1,22,121,42,96,129,128,58,4,0,23,42,80,24,62,100,70,93,16,57,68,2,43,8,43,41,2,42,58,127,25,0,18,50,2,0,83,57,7,94,52,11,208,79,11,60,4,72,67,205,72,77,0,7,0,44,0,41,31,145,13,57,45,110,157,0,76,69,104,0,64,143,112,4,2,81,76,2,13,0,108,70,11,54,73,49,176,118

Radius of gyration: 22.54 Å; Cα contacts (8 Å, |Δi|>4): 1121; chains: 1; bounding box: 62×49×62 Å

Foldseek 3Di:
DFQAVPPDPVQVVQQVQQFPFADDDDDDFQVVLLVVLCVVFQQFWAEQFDPGTHGSVLLVQLLLLLLVVCVVVVNAALAEAEAAFDRGSQSSSNLSNCVLRNHAYEYDHPLFFPVVVVVCCVLRVYDHPNVPDRSSPGDGDGHDDDDDDPFRFHYWAWAPLDPVDIWTFTGTRLQLRLLLVLLCVVQVDAQAAEEEQADIPNAQVNSSRNSNNSSHNHYYYYDHPVQQVPLLSVLVVLQVVLHAEYEAEPVSVLSNLVSLVVPQHERASHAEYEYYQDKDWLLSLLSSCVRYHYNYWYWYFDDDVQQRNGFATDTRDNPDNGDIDFNFGGHRFKRKFFAAPVSHGDGAPDKGWIKIFGSRGTPAISDPVRRVVFWDWGNNDVPDITTIGGDQWMWGWDDDPNGITIHTDGGNDQWDAQRSGTDDQVNLQVQLCPDPFWPGKDWDVPVFIEIETEGPDPFVNSLVSVSNVGPPSSRGPDYHYDND

InterPro domains:
  IPR000873 AMP-dependent synthetase/ligase domain [PF00501] (35-365)
  IPR009081 Phosphopantetheine binding ACP domain [PF00550] (525-585)
  IPR009081 Phosphopantetheine binding ACP domain [PS50075] (517-591)
  IPR010071 Amino acid adenylation domain [TIGR01733] (55-443)
  IPR020845 AMP-binding, conserved site [PS00455] (156-167)
  IPR023213 Chloramphenicol acetyltransferase-like domain superfamily [G3DSA:3.30.559.10] (596-734)
  IPR025110 AMP-binding enzyme, C-terminal domain [PF13193] (427-496)
  IPR036736 ACP-like superfamily [G3DSA:1.10.1200.10] (510-592)
  IPR036736 ACP-like superfamily [SSF47336] (516-585)
  IPR042099 ANL, N-terminal domain [G3DSA:3.40.50.12780] (29-412)
  IPR045851 AMP-binding enzyme domain superfamily [G3DSA:3.30.300.30] (413-509)